Protein AF-0000000086074332 (afdb_homodimer)

Nearest PDB structures (foldseek):
  5zle-assembly1_A  TM=9.257E-01  e=3.408E-10  Homo sapiens
  4o79-assembly1_A  TM=9.240E-01  e=2.605E-09  Arabidopsis thaliana
  5zle-assembly1_A  TM=9.069E-01  e=7.218E-10  Homo sapiens
  4o79-assembly1_A  TM=9.163E-01  e=4.147E-09  Arabidopsis thaliana

Organism: Haemaphysalis longicornis (NCBI:txid44386)

Solvent-accessible surface area (backbone atoms only — not comparable to full-atom values): 26535 Å² total; per-residue (Å²): 113,65,66,59,50,53,48,51,51,51,51,48,51,49,39,41,54,45,36,54,49,51,50,52,50,48,31,53,74,74,56,78,29,65,36,84,68,99,40,50,70,23,8,42,41,39,18,50,53,23,37,45,41,11,54,46,39,29,41,48,48,32,68,39,35,67,73,71,48,71,84,51,62,66,65,58,40,50,50,50,29,48,51,29,46,53,52,18,52,52,29,36,52,55,13,50,51,27,39,51,54,32,36,59,70,42,96,76,58,56,77,74,49,49,56,32,42,50,39,39,51,52,29,51,49,52,45,52,49,50,50,54,53,47,45,48,51,63,56,55,38,50,73,50,47,83,82,39,46,69,59,44,60,63,42,47,61,55,53,50,52,49,51,52,51,40,42,44,40,39,42,51,20,49,39,24,40,50,36,45,46,45,60,64,58,23,60,46,57,96,82,33,50,39,43,73,72,45,44,72,68,50,52,51,56,37,49,40,40,50,40,46,52,51,44,60,59,47,49,53,59,71,71,62,46,58,91,68,48,66,68,62,64,57,57,66,63,54,68,75,56,80,89,72,82,88,77,78,74,80,116,114,66,65,58,49,52,49,52,51,49,50,48,50,51,40,42,54,45,36,55,50,50,51,52,48,48,32,54,75,71,56,78,29,65,35,85,68,100,39,48,70,23,9,42,42,37,17,50,53,24,37,46,42,10,53,46,38,29,41,49,49,30,68,39,35,67,72,71,47,71,83,51,62,67,66,60,42,50,50,52,29,49,50,29,45,53,53,16,51,52,29,36,52,53,13,52,49,28,39,50,54,32,34,60,71,40,95,76,59,58,74,74,48,48,58,32,43,51,39,40,53,53,28,52,52,51,46,52,49,51,50,54,52,48,45,47,52,62,56,53,38,52,73,53,49,84,82,39,45,69,59,44,61,64,42,47,62,55,53,52,53,49,50,52,51,39,44,45,40,39,43,51,20,50,40,24,40,50,37,45,45,45,58,65,59,23,58,46,56,96,82,32,51,40,43,74,71,46,42,72,68,50,52,51,56,36,49,38,42,52,38,45,54,50,45,61,59,48,48,54,61,69,71,63,47,58,90,68,48,66,67,64,65,56,58,66,64,54,67,74,56,78,89,71,82,88,78,79,76,80,116

Sequence (502 aa):
MKAIFYLLLFLAEVLLFGTITLLIYWIFNYQGGVAWANDIKKQFNLHYILMVGGFIFLNGHAMLVYRSFTCCKKIYNKLLHTIFFVLSISAITIGIVSAFQAHNSNADPKHFYSLHSWIGLGTMGLFALQFIVGFVSFLVLLCCDKATVTYRQRLVPIHTNFGLIIFSTAAAACVTGLMQTAKGRFNGVNGAPNYPDLPEEAIFVNTIAIAIIALTILLPLLLVRTTFNSCAAYSEEKGYIKLNTFVCKCIMKAIFYLLLFLAEVLLFGTITLLIYWIFNYQGGVAWANDIKKQFNLHYILMVGGFIFLNGHAMLVYRSFTCCKKIYNKLLHTIFFVLSISAITIGIVSAFQAHNSNADPKHFYSLHSWIGLGTMGLFALQFIVGFVSFLVLLCCDKATVTYRQRLVPIHTNFGLIIFSTAAAACVTGLMQTAKGRFNGVNGAPNYPDLPEEAIFVNTIAIAIIALTILLPLLLVRTTFNSCAAYSEEKGYIKLNTFVCKCI

Secondary structure (DSSP, 8-state):
-HHHHHHHHHHHHHHHHHHHHHHHHHHHHHS----SSS-HHHHHHHHHHHHIIIIIIIHHHHHHHHHH-TTS-HHHHHHHHHHHHHHHHHHHHHHHHHHHHHHHTSSS---S-SHHHHHHHHHHHHHHHHHHHHIIIIIIGGGGTTTTHHHHHHHHHHHHHHHHHHHHHHHHHHHHHHHHHHHHHSB--TTPPBGGG--HHHHHHHHHHHHHHHHHHHHHHHHT-GGGTHHHHHHHHHTTS-SSS------/-HHHHHHHHHHHHHHHHHHHHHHHHHHHHHS----SSS-HHHHHHHHHHHHIIIIIIIHHHHHHHHHH-TTS-HHHHHHHHHHHHHHHHHHHHHHHHHHHHHHHTSSS---S-SHHHHHHHHHHHHHHHHHHHHIIIIIIGGGGTTTTHHHHHHHHHHHHHHHHHHHHHHHHHHHHHHHHHHHHHSB-STTPPBGGG--HHHHHHHHHHHHHHHHHHHHHHHHT-GGGTHHHHHHHHHTTS-SSS------

Foldseek 3Di:
DVVVLVVLVVLLVCLLVVLLVLLQCLCVVPVVAADQDDDLSRLLSLLLNLLCCQLPNLLLCLLCLCVVCVPDDPVVNVVSSVVSNVSSVVSNVSSVVSNQRSQVPDPDRDPQPDPLSVLVVVLVVLSVVLVVCCCCLPPVCVVVPPPCVVVSVVCVVVSSVSSLVSLVSSLVSSLVVLVVCCCVQCVPPPPGHPVVVPPPSNVSSVVSSVSSVVSSVSSCVNNPPCVSVVRPVVPVVPVPDDPDDDCPPPD/DVVVLVVLVVLLVCLLVVLLVLLQCLCVVPVVAADQDDDLSRLLSLLLNLLCCQLPNLLLCLLCLCVVCVPDDPVVNVVSSVVSNVSSVVSNVSSVVSNQRSQVPDPDRDPQPDPLSVLVVVLVVLSVVLVVVVCCLPPVCVVVPPPCVVVSVVCVVVSSVSSLVSLVSSLVSSLVVLVVCCCVQCVPPPPGHHVVVPDPSNVSSVVSSVSSVVSSVSSCVNNPDCVSVVPPVVPVVVVPDDPDDDDPPPD

Radius of gyration: 25.03 Å; Cα contacts (8 Å, |Δi|>4): 526; chains: 2; bounding box: 58×73×53 Å

pLDDT: mean 86.66, std 20.02, range [20.94, 98.94]

InterPro domains:
  IPR006593 Cytochrome b561/ferric reductase, transmembrane domain [PF03188] (46-181)
  IPR006593 Cytochrome b561/ferric reductase, transmembrane domain [PS50939] (11-224)
  IPR006593 Cytochrome b561/ferric reductase, transmembrane domain [SM00665] (46-178)
  IPR043205 Cytochrome b561/Cytochrome b reductase 1-like [PTHR10106] (7-228)

Structure (mmCIF, N/CA/C/O backbone):
data_AF-0000000086074332-model_v1
#
loop_
_entity.id
_entity.type
_entity.pdbx_description
1 polymer 'Cytochrome b561 domain-containing protein'
#
loop_
_atom_site.group_PDB
_atom_site.id
_atom_site.type_symbol
_atom_site.label_atom_id
_atom_site.label_alt_id
_atom_site.label_comp_id
_atom_site.label_asym_id
_atom_site.label_entity_id
_atom_site.label_seq_id
_atom_site.pdbx_PDB_ins_code
_atom_site.Cartn_x
_atom_site.Cartn_y
_atom_site.Cartn_z
_atom_site.occupancy
_atom_site.B_iso_or_equiv
_atom_site.auth_seq_id
_atom_site.auth_comp_id
_atom_site.auth_asym_id
_atom_site.auth_atom_id
_atom_site.pdbx_PDB_model_num
ATOM 1 N N . MET A 1 1 ? 4.723 14.859 25.172 1 72.12 1 MET A N 1
ATOM 2 C CA . MET A 1 1 ? 4.789 15.039 23.734 1 72.12 1 MET A CA 1
ATOM 3 C C . MET A 1 1 ? 6.133 14.586 23.188 1 72.12 1 MET A C 1
ATOM 5 O O . MET A 1 1 ? 6.188 13.773 22.25 1 72.12 1 MET A O 1
ATOM 9 N N . LYS A 1 2 ? 7.227 14.711 24.031 1 78.94 2 LYS A N 1
ATOM 10 C CA . LYS A 1 2 ? 8.555 14.273 23.625 1 78.94 2 LYS A CA 1
ATOM 11 C C . LYS A 1 2 ? 8.703 12.758 23.781 1 78.94 2 LYS A C 1
ATOM 13 O O . LYS A 1 2 ? 9.273 12.094 22.906 1 78.94 2 LYS A O 1
ATOM 18 N N . ALA A 1 3 ? 8.078 12.273 24.812 1 85.88 3 ALA A N 1
ATOM 19 C CA . ALA A 1 3 ? 8.188 10.836 25.062 1 85.88 3 ALA A CA 1
ATOM 20 C C . ALA A 1 3 ? 7.531 10.031 23.953 1 85.88 3 ALA A C 1
ATOM 22 O O . ALA A 1 3 ? 8.062 9 23.531 1 85.88 3 ALA A O 1
ATOM 23 N N . ILE A 1 4 ? 6.449 10.484 23.5 1 87.06 4 ILE A N 1
ATOM 24 C CA . ILE A 1 4 ? 5.73 9.797 22.438 1 87.06 4 ILE A CA 1
ATOM 25 C C . ILE A 1 4 ? 6.539 9.852 21.141 1 87.06 4 ILE A C 1
ATOM 27 O O . ILE A 1 4 ? 6.598 8.867 20.406 1 87.06 4 ILE A O 1
ATOM 31 N N . PHE A 1 5 ? 7.141 10.922 20.969 1 89.5 5 PHE A N 1
ATOM 32 C CA . PHE A 1 5 ? 7.969 11.062 19.766 1 89.5 5 PHE A CA 1
ATOM 33 C C . PHE A 1 5 ? 9.109 10.047 19.781 1 89.5 5 PHE A C 1
ATOM 35 O O . PHE A 1 5 ? 9.328 9.352 18.781 1 89.5 5 PHE A O 1
ATOM 42 N N . TYR A 1 6 ? 9.773 9.914 20.859 1 90.75 6 TYR A N 1
ATOM 43 C CA . TYR A 1 6 ? 10.914 9.023 20.938 1 90.75 6 TYR A CA 1
ATOM 44 C C . TYR A 1 6 ? 10.477 7.562 20.906 1 90.75 6 TYR A C 1
ATOM 46 O O . TYR A 1 6 ? 11.195 6.707 20.375 1 90.75 6 TYR A O 1
ATOM 54 N N . LEU A 1 7 ? 9.359 7.348 21.406 1 93.81 7 LEU A N 1
ATOM 55 C CA . LEU A 1 7 ? 8.805 6 21.297 1 93.81 7 LEU A CA 1
ATOM 56 C C . LEU A 1 7 ? 8.523 5.645 19.844 1 93.81 7 LEU A C 1
ATOM 58 O O . LEU A 1 7 ? 8.852 4.547 19.391 1 93.81 7 LEU A O 1
ATOM 62 N N . LEU A 1 8 ? 7.922 6.562 19.188 1 94.12 8 LEU A N 1
ATOM 63 C CA . LEU A 1 8 ? 7.617 6.344 17.781 1 94.12 8 LEU A CA 1
ATOM 64 C C . LEU A 1 8 ? 8.898 6.199 16.969 1 94.12 8 LEU A C 1
ATOM 66 O O . LEU A 1 8 ? 8.961 5.375 16.047 1 94.12 8 LEU A O 1
ATOM 70 N N . LEU A 1 9 ? 9.844 6.973 17.297 1 94.5 9 LEU A N 1
ATOM 71 C CA . LEU A 1 9 ? 11.133 6.879 16.609 1 94.5 9 LEU A CA 1
ATOM 72 C C . LEU A 1 9 ? 11.789 5.523 16.859 1 94.5 9 LEU A C 1
ATOM 74 O O . LEU A 1 9 ? 12.32 4.906 15.938 1 94.5 9 LEU A O 1
ATOM 78 N N . PHE A 1 10 ? 11.742 5.105 18.062 1 96.44 10 PHE A N 1
ATOM 79 C CA . PHE A 1 10 ? 12.289 3.799 18.422 1 96.44 10 PHE A CA 1
ATOM 80 C C . PHE A 1 10 ? 11.578 2.689 17.656 1 96.44 10 PHE A C 1
ATOM 82 O O . PHE A 1 10 ? 12.227 1.788 17.125 1 96.44 10 PHE A O 1
ATOM 89 N N . LEU A 1 11 ? 10.305 2.768 17.578 1 97.62 11 LEU A N 1
ATOM 90 C CA . LEU A 1 11 ? 9.523 1.778 16.844 1 97.62 11 LEU A CA 1
ATOM 91 C C . LEU A 1 11 ? 9.883 1.782 15.359 1 97.62 11 LEU A C 1
ATOM 93 O O . LEU A 1 11 ? 10.016 0.721 14.75 1 97.62 11 LEU A O 1
ATOM 97 N N . ALA A 1 12 ? 10.031 2.936 14.828 1 97.44 12 ALA A N 1
ATOM 98 C CA . ALA A 1 12 ? 10.43 3.031 13.43 1 97.44 12 ALA A CA 1
ATOM 99 C C . ALA A 1 12 ? 11.781 2.359 13.195 1 97.44 12 ALA A C 1
ATOM 101 O O . ALA A 1 12 ? 11.961 1.636 12.211 1 97.44 12 ALA A O 1
ATOM 102 N N . GLU A 1 13 ? 12.695 2.549 14.133 1 97.94 13 GLU A N 1
ATOM 103 C CA . GLU A 1 13 ? 14.023 1.942 14.016 1 97.94 13 GLU A CA 1
ATOM 104 C C . GLU A 1 13 ? 13.945 0.422 14.109 1 97.94 13 GLU A C 1
ATOM 106 O O . GLU A 1 13 ? 14.594 -0.288 13.336 1 97.94 13 GLU A O 1
ATOM 111 N N . VAL A 1 14 ? 13.156 -0.031 14.961 1 98.56 14 VAL A N 1
ATOM 112 C CA . VAL A 1 14 ? 12.977 -1.47 15.117 1 98.56 14 VAL A CA 1
ATOM 113 C C . VAL A 1 14 ? 12.391 -2.062 13.844 1 98.56 14 VAL A C 1
ATOM 115 O O . VAL A 1 14 ? 12.828 -3.119 13.383 1 98.56 14 VAL A O 1
ATOM 118 N N . LEU A 1 15 ? 11.477 -1.421 13.297 1 98.75 15 LEU A N 1
ATOM 119 C CA . LEU A 1 15 ? 10.828 -1.915 12.086 1 98.75 15 LEU A CA 1
ATOM 120 C C . LEU A 1 15 ? 11.773 -1.843 10.891 1 98.75 15 LEU A C 1
ATOM 122 O O . LEU A 1 15 ? 11.805 -2.756 10.062 1 98.75 15 LEU A O 1
ATOM 126 N N . LEU A 1 16 ? 12.508 -0.76 10.805 1 98.69 16 LEU A N 1
ATOM 127 C CA . LEU A 1 16 ? 13.461 -0.632 9.703 1 98.69 16 LEU A CA 1
ATOM 128 C C . LEU A 1 16 ? 14.516 -1.729 9.766 1 98.69 16 LEU A C 1
ATOM 130 O O . LEU A 1 16 ? 14.703 -2.473 8.797 1 98.69 16 LEU A O 1
ATOM 134 N N . PHE A 1 17 ? 15.141 -1.932 10.867 1 98.75 17 PHE A N 1
ATOM 135 C CA . PHE A 1 17 ? 16.156 -2.959 11.031 1 98.75 17 PHE A CA 1
ATOM 136 C C . PHE A 1 17 ? 15.539 -4.352 11 1 98.75 17 PHE A C 1
ATOM 138 O O . PHE A 1 17 ? 16.125 -5.285 10.445 1 98.75 17 PHE A O 1
ATOM 145 N N . GLY A 1 18 ? 14.414 -4.465 11.609 1 98.75 18 GLY A N 1
ATOM 146 C CA . GLY A 1 18 ? 13.734 -5.75 11.617 1 98.75 18 GLY A CA 1
ATOM 147 C C . GLY A 1 18 ? 13.367 -6.238 10.227 1 98.75 18 GLY A C 1
ATOM 148 O O . GLY A 1 18 ? 13.539 -7.418 9.914 1 98.75 18 GLY A O 1
ATOM 149 N N . THR A 1 19 ? 12.859 -5.395 9.398 1 98.75 19 THR A N 1
ATOM 150 C CA . THR A 1 19 ? 12.43 -5.75 8.047 1 98.75 19 THR A CA 1
ATOM 151 C C . THR A 1 19 ? 13.602 -6.289 7.23 1 98.75 19 THR A C 1
ATOM 153 O O . THR A 1 19 ? 13.508 -7.367 6.645 1 98.75 19 THR A O 1
ATOM 156 N N . ILE A 1 20 ? 14.703 -5.59 7.203 1 98.81 20 ILE A N 1
ATOM 157 C CA . ILE A 1 20 ? 15.828 -6 6.375 1 98.81 20 ILE A CA 1
ATOM 158 C C . ILE A 1 20 ? 16.469 -7.25 6.965 1 98.81 20 ILE A C 1
ATOM 160 O O . ILE A 1 20 ? 16.906 -8.141 6.227 1 98.81 20 ILE A O 1
ATOM 164 N N . THR A 1 21 ? 16.484 -7.344 8.289 1 98.81 21 THR A N 1
ATOM 165 C CA . THR A 1 21 ? 17.062 -8.516 8.945 1 98.81 21 THR A CA 1
ATOM 166 C C . THR A 1 21 ? 16.234 -9.758 8.672 1 98.81 21 THR A C 1
ATOM 168 O O . THR A 1 21 ? 16.766 -10.812 8.336 1 98.81 21 THR A O 1
ATOM 171 N N . LEU A 1 22 ? 14.945 -9.656 8.805 1 98.88 22 LEU A N 1
ATOM 172 C CA . LEU A 1 22 ? 14.062 -10.789 8.539 1 98.88 22 LEU A CA 1
ATOM 173 C C . LEU A 1 22 ? 14.148 -11.211 7.074 1 98.88 22 LEU A C 1
ATOM 175 O O . LEU A 1 22 ? 14.117 -12.406 6.766 1 98.88 22 LEU A O 1
ATOM 179 N N . LEU A 1 23 ? 14.211 -10.273 6.191 1 98.88 23 LEU A N 1
ATOM 180 C CA . LEU A 1 23 ? 14.297 -10.578 4.766 1 98.88 23 LEU A CA 1
ATOM 181 C C . LEU A 1 23 ? 15.586 -11.336 4.453 1 98.88 23 LEU A C 1
ATOM 183 O O . LEU A 1 23 ? 15.555 -12.367 3.773 1 98.88 23 LEU A O 1
ATOM 187 N N . ILE A 1 24 ? 16.688 -10.82 4.977 1 98.88 24 ILE A N 1
ATOM 188 C CA . ILE A 1 24 ? 17.984 -11.461 4.738 1 98.88 24 ILE A CA 1
ATOM 189 C C . ILE A 1 24 ? 17.984 -12.859 5.348 1 98.88 24 ILE A C 1
ATOM 191 O O . ILE A 1 24 ? 18.438 -13.82 4.715 1 98.88 24 ILE A O 1
ATOM 195 N N . TYR A 1 25 ? 17.453 -12.969 6.516 1 98.88 25 TYR A N 1
ATOM 196 C CA . TYR A 1 25 ? 17.375 -14.273 7.172 1 98.88 25 TYR A CA 1
ATOM 197 C C . TYR A 1 25 ? 16.562 -15.25 6.344 1 98.88 25 TYR A C 1
ATOM 199 O O . TYR A 1 25 ? 16.969 -16.391 6.121 1 98.88 25 TYR A O 1
ATOM 207 N N . TRP A 1 26 ? 15.391 -14.867 5.879 1 98.81 26 TRP A N 1
ATOM 208 C CA . TRP A 1 26 ? 14.523 -15.719 5.066 1 98.81 26 TRP A CA 1
ATOM 209 C C . TRP A 1 26 ? 15.242 -16.172 3.799 1 98.81 26 TRP A C 1
ATOM 211 O O . TRP A 1 26 ? 15.203 -17.359 3.447 1 98.81 26 TRP A O 1
ATOM 221 N N . ILE A 1 27 ? 15.945 -15.305 3.156 1 98.81 27 ILE A N 1
ATOM 222 C CA . ILE A 1 27 ? 16.594 -15.578 1.878 1 98.81 27 ILE A CA 1
ATOM 223 C C . ILE A 1 27 ? 17.75 -16.547 2.086 1 98.81 27 ILE A C 1
ATOM 225 O O . ILE A 1 27 ? 17.875 -17.531 1.348 1 98.81 27 ILE A O 1
ATOM 229 N N . PHE A 1 28 ? 18.531 -16.375 3.092 1 98.75 28 PHE A N 1
ATOM 230 C CA . PHE A 1 28 ? 19.75 -17.188 3.252 1 98.75 28 PHE A CA 1
ATOM 231 C C . PHE A 1 28 ? 19.438 -18.5 3.957 1 98.75 28 PHE A C 1
ATOM 233 O O . PHE A 1 28 ? 20.094 -19.5 3.721 1 98.75 28 PHE A O 1
ATOM 240 N N . ASN A 1 29 ? 18.406 -18.578 4.754 1 98.5 29 ASN A N 1
ATOM 241 C CA . ASN A 1 29 ? 18.109 -19.797 5.5 1 98.5 29 ASN A CA 1
ATOM 242 C C . ASN A 1 29 ? 17.094 -20.672 4.773 1 98.5 29 ASN A C 1
ATOM 244 O O . ASN A 1 29 ? 17.094 -21.891 4.941 1 98.5 29 ASN A O 1
ATOM 248 N N . TYR A 1 30 ? 16.266 -20.047 3.951 1 98 30 TYR A N 1
ATOM 249 C CA . TYR A 1 30 ? 15.195 -20.844 3.348 1 98 30 TYR A CA 1
ATOM 250 C C . TYR A 1 30 ? 15.297 -20.828 1.828 1 98 30 TYR A C 1
ATOM 252 O O . TYR A 1 30 ? 14.828 -21.75 1.159 1 98 30 TYR A O 1
ATOM 260 N N . GLN A 1 31 ? 15.961 -19.797 1.243 1 98.06 31 GLN A N 1
ATOM 261 C CA . GLN A 1 31 ? 15.859 -19.609 -0.202 1 98.06 31 GLN A CA 1
ATOM 262 C C . GLN A 1 31 ? 17.219 -19.797 -0.873 1 98.06 31 GLN A C 1
ATOM 264 O O . GLN A 1 31 ? 17.391 -19.453 -2.047 1 98.06 31 GLN A O 1
ATOM 269 N N . GLY A 1 32 ? 18.234 -20.188 -0.163 1 98.06 32 GLY A N 1
ATOM 270 C CA . GLY A 1 32 ? 19.5 -20.609 -0.736 1 98.06 32 GLY A CA 1
ATOM 271 C C . GLY A 1 32 ? 20.469 -19.469 -0.991 1 98.06 32 GLY A C 1
ATOM 272 O O . GLY A 1 32 ? 21.484 -19.641 -1.674 1 98.06 32 GLY A O 1
ATOM 273 N N . GLY A 1 33 ? 20.109 -18.297 -0.626 1 98.62 33 GLY A N 1
ATOM 274 C CA . GLY A 1 33 ? 21.016 -17.188 -0.758 1 98.62 33 GLY A CA 1
ATOM 275 C C . GLY A 1 33 ? 20.797 -16.375 -2.021 1 98.62 33 GLY A C 1
ATOM 276 O O . GLY A 1 33 ? 19.656 -16.203 -2.459 1 98.62 33 GLY A O 1
ATOM 277 N N . VAL A 1 34 ? 21.891 -15.727 -2.5 1 98.81 34 VAL A N 1
ATOM 278 C CA . VAL A 1 34 ? 21.75 -14.812 -3.633 1 98.81 34 VAL A CA 1
ATOM 279 C C . VAL A 1 34 ? 22.766 -15.195 -4.719 1 98.81 34 VAL A C 1
ATOM 281 O O . VAL A 1 34 ? 23.703 -15.961 -4.465 1 98.81 34 VAL A O 1
ATOM 284 N N . ALA A 1 35 ? 22.5 -14.664 -5.918 1 98.69 35 ALA A N 1
ATOM 285 C CA . ALA A 1 35 ? 23.422 -14.805 -7.047 1 98.69 35 ALA A CA 1
ATOM 286 C C . ALA A 1 35 ? 23.312 -13.609 -7.992 1 98.69 35 ALA A C 1
ATOM 288 O O . ALA A 1 35 ? 22.25 -12.977 -8.078 1 98.69 35 ALA A O 1
ATOM 289 N N . TRP A 1 36 ? 24.406 -13.398 -8.648 1 97.75 36 TRP A N 1
ATOM 290 C CA . TRP A 1 36 ? 24.438 -12.32 -9.633 1 97.75 36 TRP A CA 1
ATOM 291 C C . TRP A 1 36 ? 23.984 -12.812 -11 1 97.75 36 TRP A C 1
ATOM 293 O O . TRP A 1 36 ? 23.328 -12.078 -11.75 1 97.75 36 TRP A O 1
ATOM 303 N N . ALA A 1 37 ? 24.406 -14.062 -11.258 1 96.94 37 ALA A N 1
ATOM 304 C CA . ALA A 1 37 ? 24.125 -14.633 -12.57 1 96.94 37 ALA A CA 1
ATOM 305 C C . ALA A 1 37 ? 23.922 -16.141 -12.484 1 96.94 37 ALA A C 1
ATOM 307 O O . ALA A 1 37 ? 24.25 -16.766 -11.469 1 96.94 37 ALA A O 1
ATOM 308 N N . ASN A 1 38 ? 23.203 -16.719 -13.539 1 96.06 38 ASN A N 1
ATOM 309 C CA . ASN A 1 38 ? 23.125 -18.141 -13.812 1 96.06 38 ASN A CA 1
ATOM 310 C C . ASN A 1 38 ? 22.219 -18.859 -12.805 1 96.06 38 ASN A C 1
ATOM 312 O O . ASN A 1 38 ? 22.312 -20.078 -12.633 1 96.06 38 ASN A O 1
ATOM 316 N N . ASP A 1 39 ? 21.375 -18.125 -12.07 1 97.88 39 ASP A N 1
ATOM 317 C CA . ASP A 1 39 ? 20.359 -18.672 -11.156 1 97.88 39 ASP A CA 1
ATOM 318 C C . ASP A 1 39 ? 19.219 -17.688 -10.961 1 97.88 39 ASP A C 1
ATOM 320 O O . ASP A 1 39 ? 19.297 -16.766 -10.133 1 97.88 39 ASP A O 1
ATOM 324 N N . ILE A 1 40 ? 18.188 -17.875 -11.656 1 97.56 40 ILE A N 1
ATOM 325 C CA . ILE A 1 40 ? 17.078 -16.938 -11.75 1 97.56 40 ILE A CA 1
ATOM 326 C C . ILE A 1 40 ? 16.5 -16.672 -10.359 1 97.56 40 ILE A C 1
ATOM 328 O O . ILE A 1 40 ? 16.297 -15.523 -9.969 1 97.56 40 ILE A O 1
ATOM 332 N N . LYS A 1 41 ? 16.234 -17.688 -9.641 1 97.62 41 LYS A N 1
ATOM 333 C CA . LYS A 1 41 ? 15.648 -17.578 -8.305 1 97.62 41 LYS A CA 1
ATOM 334 C C . LYS A 1 41 ? 16.547 -16.75 -7.383 1 97.62 41 LYS A C 1
ATOM 336 O O . LYS A 1 41 ? 16.062 -15.844 -6.695 1 97.62 41 LYS A O 1
ATOM 341 N N . LYS A 1 42 ? 17.781 -17.047 -7.348 1 98.69 42 LYS A N 1
ATOM 342 C CA . LYS A 1 42 ? 18.719 -16.375 -6.453 1 98.69 42 LYS A CA 1
ATOM 343 C C . LYS A 1 42 ? 19 -14.953 -6.918 1 98.69 42 LYS A C 1
ATOM 345 O O . LYS A 1 42 ? 19.328 -14.086 -6.109 1 98.69 42 LYS A O 1
ATOM 350 N N . GLN A 1 43 ? 18.938 -14.719 -8.219 1 98.75 43 GLN A N 1
ATOM 351 C CA . GLN A 1 43 ? 19.016 -13.359 -8.727 1 98.75 43 GLN A CA 1
ATOM 352 C C . GLN A 1 43 ? 17.844 -12.516 -8.234 1 98.75 43 GLN A C 1
ATOM 354 O O . GLN A 1 43 ? 18.016 -11.336 -7.906 1 98.75 43 GLN A O 1
ATOM 359 N N . PHE A 1 44 ? 16.703 -13.078 -8.18 1 98.69 44 PHE A N 1
ATOM 360 C CA . PHE A 1 44 ? 15.547 -12.367 -7.637 1 98.69 44 PHE A CA 1
ATOM 361 C C . PHE A 1 44 ? 15.688 -12.172 -6.133 1 98.69 44 PHE A C 1
ATOM 363 O O . PHE A 1 44 ? 15.242 -11.156 -5.59 1 98.69 44 PHE A O 1
ATOM 370 N N . ASN A 1 45 ? 16.297 -13.141 -5.438 1 98.88 45 ASN A N 1
ATOM 371 C CA . ASN A 1 45 ? 16.609 -12.938 -4.031 1 98.88 45 ASN A CA 1
ATOM 372 C C . ASN A 1 45 ? 17.438 -11.672 -3.822 1 98.88 45 ASN A C 1
ATOM 374 O O . ASN A 1 45 ? 17.156 -10.891 -2.908 1 98.88 45 ASN A O 1
ATOM 378 N N . LEU A 1 46 ? 18.422 -11.531 -4.688 1 98.88 46 LEU A N 1
ATOM 379 C CA . LEU A 1 46 ? 19.266 -10.344 -4.629 1 98.88 46 LEU A CA 1
ATOM 380 C C . LEU A 1 46 ? 18.453 -9.078 -4.891 1 98.88 46 LEU A C 1
ATOM 382 O O . LEU A 1 46 ? 18.609 -8.078 -4.191 1 98.88 46 LEU A O 1
ATOM 386 N N . HIS A 1 47 ? 17.625 -9.148 -5.879 1 98.88 47 HIS A N 1
ATOM 387 C CA . HIS A 1 47 ? 16.703 -8.047 -6.18 1 98.88 47 HIS A CA 1
ATOM 388 C C . HIS A 1 47 ? 15.883 -7.668 -4.957 1 98.88 47 HIS A C 1
ATOM 390 O O . HIS A 1 47 ? 15.758 -6.484 -4.629 1 98.88 47 HIS A O 1
ATOM 396 N N . TYR A 1 48 ? 15.328 -8.641 -4.219 1 98.81 48 TYR A N 1
ATOM 397 C CA . TYR A 1 48 ? 14.516 -8.375 -3.039 1 98.81 48 TYR A CA 1
ATOM 398 C C . TYR A 1 48 ? 15.297 -7.59 -1.997 1 98.81 48 TYR A C 1
ATOM 400 O O . TYR A 1 48 ? 14.836 -6.562 -1.505 1 98.81 48 TYR A O 1
ATOM 408 N N . ILE A 1 49 ? 16.469 -8.086 -1.701 1 98.94 49 ILE A N 1
ATOM 409 C CA . ILE A 1 49 ? 17.281 -7.504 -0.647 1 98.94 49 ILE A CA 1
ATOM 410 C C . ILE A 1 49 ? 17.656 -6.07 -1.019 1 98.94 49 ILE A C 1
ATOM 412 O O . ILE A 1 49 ? 17.531 -5.156 -0.196 1 98.94 49 ILE A O 1
ATOM 416 N N . LEU A 1 50 ? 18.016 -5.859 -2.207 1 98.94 50 LEU A N 1
ATOM 417 C CA . LEU A 1 50 ? 18.516 -4.559 -2.641 1 98.94 50 LEU A CA 1
ATOM 418 C C . LEU A 1 50 ? 17.375 -3.555 -2.773 1 98.94 50 LEU A C 1
ATOM 420 O O . LEU A 1 50 ? 17.531 -2.379 -2.432 1 98.94 50 LEU A O 1
ATOM 424 N N . MET A 1 51 ? 16.266 -3.996 -3.264 1 98.94 51 MET A N 1
ATOM 425 C CA . MET A 1 51 ? 15.133 -3.078 -3.412 1 98.94 51 MET A CA 1
ATOM 426 C C . MET A 1 51 ? 14.562 -2.691 -2.051 1 98.94 51 MET A C 1
ATOM 428 O O . MET A 1 51 ? 14.297 -1.517 -1.797 1 98.94 51 MET A O 1
ATOM 432 N N . VAL A 1 52 ? 14.391 -3.666 -1.155 1 98.94 52 VAL A N 1
ATOM 433 C CA . VAL A 1 52 ? 13.938 -3.367 0.199 1 98.94 52 VAL A CA 1
ATOM 434 C C . VAL A 1 52 ? 15.008 -2.576 0.94 1 98.94 52 VAL A C 1
ATOM 436 O O . VAL A 1 52 ? 14.703 -1.619 1.655 1 98.94 52 VAL A O 1
ATOM 439 N N . GLY A 1 53 ? 16.234 -2.953 0.76 1 98.88 53 GLY A N 1
ATOM 440 C CA . GLY A 1 53 ? 17.344 -2.205 1.346 1 98.88 53 GLY A CA 1
ATOM 441 C C . GLY A 1 53 ? 17.391 -0.761 0.885 1 98.88 53 GLY A C 1
ATOM 442 O O . GLY A 1 53 ? 17.625 0.144 1.688 1 98.88 53 GLY A O 1
ATOM 443 N N . GLY A 1 54 ? 17.188 -0.536 -0.366 1 98.75 54 GLY A N 1
ATOM 444 C CA . GLY A 1 54 ? 17.25 0.801 -0.935 1 98.75 54 GLY A CA 1
ATOM 445 C C . GLY A 1 54 ? 16.031 1.642 -0.635 1 98.75 54 GLY A C 1
ATOM 446 O O . GLY A 1 54 ? 16.125 2.711 -0.03 1 98.75 54 GLY A O 1
ATOM 447 N N . PHE A 1 55 ? 14.859 1.14 -0.944 1 98.75 55 PHE A N 1
ATOM 448 C CA . PHE A 1 55 ? 13.641 1.937 -0.927 1 98.75 55 PHE A CA 1
ATOM 449 C C . PHE A 1 55 ? 13.07 2.027 0.484 1 98.75 55 PHE A C 1
ATOM 451 O O . PHE A 1 55 ? 12.398 3 0.826 1 98.75 55 PHE A O 1
ATOM 458 N N . ILE A 1 56 ? 13.305 0.966 1.282 1 98.88 56 ILE A N 1
ATOM 459 C CA . ILE A 1 56 ? 12.672 0.96 2.598 1 98.88 56 ILE A CA 1
ATOM 460 C C . ILE A 1 56 ? 13.703 1.3 3.668 1 98.88 56 ILE A C 1
ATOM 462 O O . ILE A 1 56 ? 13.57 2.307 4.367 1 98.88 56 ILE A O 1
ATOM 466 N N . PHE A 1 57 ? 14.758 0.541 3.746 1 98.88 57 PHE A N 1
ATOM 467 C CA . PHE A 1 57 ? 15.711 0.68 4.836 1 98.88 57 PHE A CA 1
ATOM 468 C C . PHE A 1 57 ? 16.5 1.979 4.703 1 98.88 57 PHE A C 1
ATOM 470 O O . PHE A 1 57 ? 16.453 2.832 5.594 1 98.88 57 PHE A O 1
ATOM 477 N N . LEU A 1 58 ? 17.203 2.221 3.605 1 98.56 58 LEU A N 1
ATOM 478 C CA . LEU A 1 58 ? 18.062 3.391 3.42 1 98.56 58 LEU A CA 1
ATOM 479 C C . LEU A 1 58 ? 17.219 4.652 3.258 1 98.56 58 LEU A C 1
ATOM 481 O O . LEU A 1 58 ? 17.5 5.676 3.887 1 98.56 58 LEU A O 1
ATOM 485 N N . ASN A 1 59 ? 16.203 4.559 2.443 1 97.75 59 ASN A N 1
ATOM 486 C CA . ASN A 1 59 ? 15.336 5.723 2.268 1 97.75 59 ASN A CA 1
ATOM 487 C C . ASN A 1 59 ? 14.609 6.082 3.559 1 97.75 59 ASN A C 1
ATOM 489 O O . ASN A 1 59 ? 14.398 7.262 3.85 1 97.75 59 ASN A O 1
ATOM 493 N N . GLY A 1 60 ? 14.125 5.043 4.266 1 97.38 60 GLY A N 1
ATOM 494 C CA . GLY A 1 60 ? 13.531 5.301 5.57 1 97.38 60 GLY A CA 1
ATOM 495 C C . GLY A 1 60 ? 14.445 6.066 6.504 1 97.38 60 GLY A C 1
ATOM 496 O O . GLY A 1 60 ? 14.031 7.043 7.129 1 97.38 60 GLY A O 1
ATOM 497 N N . HIS A 1 61 ? 15.672 5.703 6.578 1 97.31 61 HIS A N 1
ATOM 498 C CA . HIS A 1 61 ? 16.641 6.395 7.422 1 97.31 61 HIS A CA 1
ATOM 499 C C . HIS A 1 61 ? 16.953 7.789 6.883 1 97.31 61 HIS A C 1
ATOM 501 O O . HIS A 1 61 ? 17.156 8.727 7.652 1 97.31 61 HIS A O 1
ATOM 507 N N . ALA A 1 62 ? 17.016 7.91 5.562 1 95.69 62 ALA A N 1
ATOM 508 C CA . ALA A 1 62 ? 17.234 9.234 4.977 1 95.69 62 ALA A CA 1
ATOM 509 C C . ALA A 1 62 ? 16.141 10.211 5.426 1 95.69 62 ALA A C 1
ATOM 511 O O . ALA A 1 62 ? 16.438 11.367 5.738 1 95.69 62 ALA A O 1
ATOM 512 N N . MET A 1 63 ? 14.977 9.742 5.488 1 94.62 63 MET A N 1
ATOM 513 C CA . MET A 1 63 ? 13.844 10.586 5.867 1 94.62 63 MET A CA 1
ATOM 514 C C . MET A 1 63 ? 13.891 10.922 7.355 1 94.62 63 MET A C 1
ATOM 516 O O . MET A 1 63 ? 13.438 11.992 7.77 1 94.62 63 MET A O 1
ATOM 520 N N . LEU A 1 64 ? 14.508 10.062 8.117 1 94.12 64 LEU A N 1
ATOM 521 C CA . LEU A 1 64 ? 14.469 10.227 9.57 1 94.12 64 LEU A CA 1
ATOM 522 C C . LEU A 1 64 ? 15.672 11.016 10.062 1 94.12 64 LEU A C 1
ATOM 524 O O . LEU A 1 64 ? 15.734 11.398 11.234 1 94.12 64 LEU A O 1
ATOM 528 N N . VAL A 1 65 ? 16.609 11.32 9.242 1 91.44 65 VAL A N 1
ATOM 529 C CA . VAL A 1 65 ? 17.891 11.922 9.641 1 91.44 65 VAL A CA 1
ATOM 530 C C . VAL A 1 65 ? 17.625 13.25 10.359 1 91.44 65 VAL A C 1
ATOM 532 O O . VAL A 1 65 ? 18.172 13.492 11.438 1 91.44 65 VAL A O 1
ATOM 535 N N . TYR A 1 66 ? 16.781 14.07 9.852 1 83.94 66 TYR A N 1
ATOM 536 C CA . TYR A 1 66 ? 16.562 15.406 10.398 1 83.94 66 TYR A CA 1
ATOM 537 C C . TYR A 1 66 ? 15.758 15.344 11.695 1 83.94 66 TYR A C 1
ATOM 539 O O . TYR A 1 66 ? 15.781 16.281 12.492 1 83.94 66 TYR A O 1
ATOM 547 N N . ARG A 1 67 ? 15.102 14.25 11.875 1 83.56 67 ARG A N 1
ATOM 548 C CA . ARG A 1 67 ? 14.32 14.078 13.094 1 83.56 67 ARG A CA 1
ATOM 549 C C . ARG A 1 67 ? 15.133 13.375 14.172 1 83.56 67 ARG A C 1
ATOM 551 O O . ARG A 1 67 ? 14.883 13.562 15.359 1 83.56 67 ARG A O 1
ATOM 558 N N . SER A 1 68 ? 16.047 12.656 13.75 1 79.69 68 SER A N 1
ATOM 559 C CA . SER A 1 68 ? 16.875 11.883 14.68 1 79.69 68 SER A CA 1
ATOM 560 C C . SER A 1 68 ? 18 12.719 15.266 1 79.69 68 SER A C 1
ATOM 562 O O . SER A 1 68 ? 18.391 12.531 16.422 1 79.69 68 SER A O 1
ATOM 564 N N . PHE A 1 69 ? 18.531 13.602 14.516 1 73.69 69 PHE A N 1
ATOM 565 C CA . PHE A 1 69 ? 19.672 14.398 14.953 1 73.69 69 PHE A CA 1
ATOM 566 C C . PHE A 1 69 ? 19.344 15.891 14.922 1 73.69 69 PHE A C 1
ATOM 568 O O . PHE A 1 69 ? 19.859 16.625 14.094 1 73.69 69 PHE A O 1
ATOM 575 N N . THR A 1 70 ? 18.594 16.328 15.859 1 64.62 70 THR A N 1
ATOM 576 C CA . THR A 1 70 ? 18.109 17.703 15.898 1 64.62 70 THR A CA 1
ATOM 577 C C . THR A 1 70 ? 19.188 18.641 16.438 1 64.62 70 THR A C 1
ATOM 579 O O . THR A 1 70 ? 19.172 19.844 16.172 1 64.62 70 THR A O 1
ATOM 582 N N . CYS A 1 71 ? 20.141 18.031 17.031 1 65.25 71 CYS A N 1
ATOM 583 C CA . CYS A 1 71 ? 21.125 18.859 17.734 1 65.25 71 CYS A CA 1
ATOM 584 C C . CYS A 1 71 ? 22.328 19.125 16.844 1 65.25 71 CYS A C 1
ATOM 586 O O . CYS A 1 71 ? 23.141 20.016 17.141 1 65.25 71 CYS A O 1
ATOM 588 N N . CYS A 1 72 ? 22.438 18.484 15.789 1 62.38 72 CYS A N 1
ATOM 589 C CA . CYS A 1 72 ? 23.609 18.625 14.93 1 62.38 72 CYS A CA 1
ATOM 590 C C . CYS A 1 72 ? 23.438 19.797 13.969 1 62.38 72 CYS A C 1
ATOM 592 O O . CYS A 1 72 ? 22.312 20.234 13.719 1 62.38 72 CYS A O 1
ATOM 594 N N . LYS A 1 73 ? 24.594 20.344 13.703 1 70.38 73 LYS A N 1
ATOM 595 C CA . LYS A 1 73 ? 24.562 21.344 12.648 1 70.38 73 LYS A CA 1
ATOM 596 C C . LYS A 1 73 ? 23.812 20.828 11.422 1 70.38 73 LYS A C 1
ATOM 598 O O . LYS A 1 73 ? 23.969 19.672 11.039 1 70.38 73 LYS A O 1
ATOM 603 N N . LYS A 1 74 ? 23.062 21.609 10.883 1 77.06 74 LYS A N 1
ATOM 604 C CA . LYS A 1 74 ? 22.188 21.297 9.758 1 77.06 74 LYS A CA 1
ATOM 605 C C . LYS A 1 74 ? 22.984 20.703 8.594 1 77.06 74 LYS A C 1
ATOM 607 O O . LYS A 1 74 ? 22.5 19.828 7.879 1 77.06 74 LYS A O 1
ATOM 612 N N . ILE A 1 75 ? 24.234 21.078 8.531 1 78.19 75 ILE A N 1
ATOM 613 C CA . ILE A 1 75 ? 25.047 20.641 7.402 1 78.19 75 ILE A CA 1
ATOM 614 C C . ILE A 1 75 ? 25.359 19.156 7.535 1 78.19 75 ILE A C 1
ATOM 616 O O . ILE A 1 75 ? 25.438 18.438 6.535 1 78.19 75 ILE A O 1
ATOM 620 N N . TYR A 1 76 ? 25.562 18.703 8.688 1 83.12 76 TYR A N 1
ATOM 621 C CA . TYR A 1 76 ? 25.844 17.297 8.875 1 83.12 76 TYR A CA 1
ATOM 622 C C . TYR A 1 76 ? 24.625 16.438 8.562 1 83.12 76 TYR A C 1
ATOM 624 O O . TYR A 1 76 ? 24.75 15.344 8.008 1 83.12 76 TYR A O 1
ATOM 632 N N . ASN A 1 77 ? 23.484 16.906 8.867 1 86.44 77 ASN A N 1
ATOM 633 C CA . ASN A 1 77 ? 22.25 16.203 8.523 1 86.44 77 ASN A CA 1
ATOM 634 C C . ASN A 1 77 ? 22.047 16.141 7.012 1 86.44 77 ASN A C 1
ATOM 636 O O . ASN A 1 77 ? 21.625 15.102 6.488 1 86.44 77 ASN A O 1
ATOM 640 N N . LYS A 1 78 ? 22.391 17.219 6.426 1 84.81 78 LYS A N 1
ATOM 641 C CA . LYS A 1 78 ? 22.281 17.25 4.969 1 84.81 78 LYS A CA 1
ATOM 642 C C . LYS A 1 78 ? 23.234 16.25 4.324 1 84.81 78 LYS A C 1
ATOM 644 O O . LYS A 1 78 ? 22.875 15.562 3.371 1 84.81 78 LYS A O 1
ATOM 649 N N . LEU A 1 79 ? 24.406 16.234 4.859 1 87.06 79 LEU A N 1
ATOM 650 C CA . LEU A 1 79 ? 25.406 15.312 4.332 1 87.06 79 LEU A CA 1
ATOM 651 C C . LEU A 1 79 ? 24.984 13.859 4.543 1 87.06 79 LEU A C 1
ATOM 653 O O . LEU A 1 79 ? 25.078 13.047 3.619 1 87.06 79 LEU A O 1
ATOM 657 N N . LEU A 1 80 ? 24.516 13.562 5.707 1 92.06 80 LEU A N 1
ATOM 658 C CA . LEU A 1 80 ? 24.078 12.211 6.012 1 92.06 80 LEU A CA 1
ATOM 659 C C . LEU A 1 80 ? 22.875 11.82 5.148 1 92.06 80 LEU A C 1
ATOM 661 O O . LEU A 1 80 ? 22.812 10.711 4.629 1 92.06 80 LEU A O 1
ATOM 665 N N . HIS A 1 81 ? 21.922 12.742 5.02 1 93.19 81 HIS A N 1
ATOM 666 C CA . HIS A 1 81 ? 20.781 12.547 4.145 1 93.19 81 HIS A CA 1
ATOM 667 C C . HIS A 1 81 ? 21.219 12.203 2.727 1 93.19 81 HIS A C 1
ATOM 669 O O . HIS A 1 81 ? 20.719 11.242 2.131 1 93.19 81 HIS A O 1
ATOM 675 N N . THR A 1 82 ? 22.188 12.906 2.236 1 90.56 82 THR A N 1
ATOM 676 C CA . THR A 1 82 ? 22.688 12.703 0.881 1 90.56 82 THR A CA 1
ATOM 677 C C . THR A 1 82 ? 23.391 11.352 0.757 1 90.56 82 THR A C 1
ATOM 679 O O . THR A 1 82 ? 23.234 10.656 -0.247 1 90.56 82 THR A O 1
ATOM 682 N N . ILE A 1 83 ? 24.141 11.008 1.702 1 93.81 83 ILE A N 1
ATOM 683 C CA . ILE A 1 83 ? 24.844 9.727 1.688 1 93.81 83 ILE A CA 1
ATOM 684 C C . ILE A 1 83 ? 23.844 8.578 1.641 1 93.81 83 ILE A C 1
ATOM 686 O O . ILE A 1 83 ? 23.984 7.656 0.835 1 93.81 83 ILE A O 1
ATOM 690 N N . PHE A 1 84 ? 22.828 8.625 2.48 1 95.56 84 PHE A N 1
ATOM 691 C CA . PHE A 1 84 ? 21.797 7.594 2.471 1 95.56 84 PHE A CA 1
ATOM 692 C C . PHE A 1 84 ? 21.125 7.52 1.105 1 95.56 84 PHE A C 1
ATOM 694 O O . PHE A 1 84 ? 20.812 6.43 0.614 1 95.56 84 PHE A O 1
ATOM 701 N N . PHE A 1 85 ? 20.938 8.648 0.555 1 93.19 85 PHE A N 1
ATOM 702 C CA . PHE A 1 85 ? 20.266 8.688 -0.739 1 93.19 85 PHE A CA 1
ATOM 703 C C . PHE A 1 85 ? 21.141 8.07 -1.822 1 93.19 85 PHE A C 1
ATOM 705 O O . PHE A 1 85 ? 20.656 7.312 -2.666 1 93.19 85 PHE A O 1
ATOM 712 N N . VAL A 1 86 ? 22.422 8.344 -1.867 1 92.81 86 VAL A N 1
ATOM 713 C CA . VAL A 1 86 ? 23.344 7.809 -2.867 1 92.81 86 VAL A CA 1
ATOM 714 C C . VAL A 1 86 ? 23.453 6.293 -2.709 1 92.81 86 VAL A C 1
ATOM 716 O O . VAL A 1 86 ? 23.469 5.559 -3.699 1 92.81 86 VAL A O 1
ATOM 719 N N . LEU A 1 87 ? 23.5 5.875 -1.527 1 97.69 87 LEU A N 1
ATOM 720 C CA . LEU A 1 87 ? 23.516 4.438 -1.273 1 97.69 87 LEU A CA 1
ATOM 721 C C . LEU A 1 87 ? 22.219 3.787 -1.732 1 97.69 87 LEU A C 1
ATOM 723 O O . LEU A 1 87 ? 22.234 2.684 -2.281 1 97.69 87 LEU A O 1
ATOM 727 N N . SER A 1 88 ? 21.141 4.473 -1.49 1 98.06 88 SER A N 1
ATOM 728 C CA . SER A 1 88 ? 19.844 3.979 -1.924 1 98.06 88 SER A CA 1
ATOM 729 C C . SER A 1 88 ? 19.781 3.842 -3.441 1 98.06 88 SER A C 1
ATOM 731 O O . SER A 1 88 ? 19.359 2.805 -3.961 1 98.06 88 SER A O 1
ATOM 733 N N . ILE A 1 89 ? 20.25 4.82 -4.148 1 97.06 89 ILE A N 1
ATOM 734 C CA . ILE A 1 89 ? 20.266 4.797 -5.605 1 97.06 89 ILE A CA 1
ATOM 735 C C . ILE A 1 89 ? 21.109 3.629 -6.102 1 97.06 89 ILE A C 1
ATOM 737 O O . ILE A 1 89 ? 20.719 2.928 -7.043 1 97.06 89 ILE A O 1
ATOM 741 N N . SER A 1 90 ? 22.219 3.447 -5.504 1 98.06 90 SER A N 1
ATOM 742 C CA . SER A 1 90 ? 23.109 2.359 -5.895 1 98.06 90 SER A CA 1
ATOM 743 C C . SER A 1 90 ? 22.453 1.001 -5.691 1 98.06 90 SER A C 1
ATOM 745 O O . SER A 1 90 ? 22.453 0.159 -6.59 1 98.06 90 SER A O 1
ATOM 747 N N . ALA A 1 91 ? 21.844 0.776 -4.551 1 98.69 91 ALA A N 1
ATOM 748 C CA . ALA A 1 91 ? 21.156 -0.483 -4.254 1 98.69 91 ALA A CA 1
ATOM 749 C C . ALA A 1 91 ? 20 -0.723 -5.223 1 98.69 91 ALA A C 1
ATOM 751 O O . ALA A 1 91 ? 19.859 -1.816 -5.773 1 98.69 91 ALA A O 1
ATOM 752 N N . ILE A 1 92 ? 19.203 0.267 -5.441 1 98.69 92 ILE A N 1
ATOM 753 C CA . ILE A 1 92 ? 18.031 0.164 -6.312 1 98.69 92 ILE A CA 1
ATOM 754 C C . ILE A 1 92 ? 18.484 -0.138 -7.742 1 98.69 92 ILE A C 1
ATOM 756 O O . ILE A 1 92 ? 17.906 -0.995 -8.414 1 98.69 92 ILE A O 1
ATOM 760 N N . THR A 1 93 ? 19.562 0.521 -8.18 1 98.38 93 THR A N 1
ATOM 761 C CA . THR A 1 93 ? 20.078 0.313 -9.531 1 98.38 93 THR A CA 1
ATOM 762 C C . THR A 1 93 ? 20.578 -1.119 -9.703 1 98.38 93 THR A C 1
ATOM 764 O O . THR A 1 93 ? 20.203 -1.799 -10.664 1 98.38 93 THR A O 1
ATOM 767 N N . ILE A 1 94 ? 21.312 -1.577 -8.789 1 98.69 94 ILE A N 1
ATOM 768 C CA . ILE A 1 94 ? 21.828 -2.941 -8.859 1 98.69 94 ILE A CA 1
ATOM 769 C C . ILE A 1 94 ? 20.672 -3.932 -8.75 1 98.69 94 ILE A C 1
ATOM 771 O O . ILE A 1 94 ? 20.656 -4.957 -9.43 1 98.69 94 ILE A O 1
ATOM 775 N N . GLY A 1 95 ? 19.703 -3.654 -7.902 1 98.75 95 GLY A N 1
ATOM 776 C CA . GLY A 1 95 ? 18.547 -4.516 -7.723 1 98.75 95 GLY A CA 1
ATOM 777 C C . GLY A 1 95 ? 17.719 -4.68 -8.984 1 98.75 95 GLY A C 1
ATOM 778 O O . GLY A 1 95 ? 17.297 -5.789 -9.32 1 98.75 95 GLY A O 1
ATOM 779 N N . ILE A 1 96 ? 17.5 -3.582 -9.695 1 98.44 96 ILE A N 1
ATOM 780 C CA . ILE A 1 96 ? 16.688 -3.672 -10.898 1 98.44 96 ILE A CA 1
ATOM 781 C C . ILE A 1 96 ? 17.469 -4.383 -12 1 98.44 96 ILE A C 1
ATOM 783 O O . ILE A 1 96 ? 16.891 -5.129 -12.797 1 98.44 96 ILE A O 1
ATOM 787 N N . VAL A 1 97 ? 18.75 -4.145 -12.102 1 98.44 97 VAL A N 1
ATOM 788 C CA . VAL A 1 97 ? 19.578 -4.836 -13.086 1 98.44 97 VAL A CA 1
ATOM 789 C C . VAL A 1 97 ? 19.547 -6.34 -12.82 1 98.44 97 VAL A C 1
ATOM 791 O O . VAL A 1 97 ? 19.453 -7.141 -13.75 1 98.44 97 VAL A O 1
ATOM 794 N N . SER A 1 98 ? 19.625 -6.699 -11.602 1 98.44 98 SER A N 1
ATOM 795 C CA . SER A 1 98 ? 19.562 -8.109 -11.234 1 98.44 98 SER A CA 1
ATOM 796 C C . SER A 1 98 ? 18.25 -8.742 -11.711 1 98.44 98 SER A C 1
ATOM 798 O O . SER A 1 98 ? 18.266 -9.836 -12.289 1 98.44 98 SER A O 1
ATOM 800 N N . ALA A 1 99 ? 17.172 -8.102 -11.5 1 98 99 ALA A N 1
ATOM 801 C CA . ALA A 1 99 ? 15.883 -8.617 -11.945 1 98 99 ALA A CA 1
ATOM 802 C C . ALA A 1 99 ? 15.812 -8.68 -13.469 1 98 99 ALA A C 1
ATOM 804 O O . ALA A 1 99 ? 15.289 -9.641 -14.031 1 98 99 ALA A O 1
ATOM 805 N N . PHE A 1 100 ? 16.344 -7.66 -14.102 1 97.81 100 PHE A N 1
ATOM 806 C CA . PHE A 1 100 ? 16.344 -7.613 -15.562 1 97.81 100 PHE A CA 1
ATOM 807 C C . PHE A 1 100 ? 17.156 -8.773 -16.141 1 97.81 100 PHE A C 1
ATOM 809 O O . PHE A 1 100 ? 16.703 -9.438 -17.062 1 97.81 100 PHE A O 1
ATOM 816 N N . GLN A 1 101 ? 18.281 -9.016 -15.578 1 97.69 101 GLN A N 1
ATOM 817 C CA . GLN A 1 101 ? 19.125 -10.125 -16.016 1 97.69 101 GLN A CA 1
ATOM 818 C C . GLN A 1 101 ? 18.453 -11.469 -15.758 1 97.69 101 GLN A C 1
ATOM 820 O O . GLN A 1 101 ? 18.547 -12.383 -16.578 1 97.69 101 GLN A O 1
ATOM 825 N N . ALA A 1 102 ? 17.797 -11.594 -14.656 1 97.5 102 ALA A N 1
ATOM 826 C CA . ALA A 1 102 ? 17.062 -12.82 -14.328 1 97.5 102 ALA A CA 1
ATOM 827 C C . ALA A 1 102 ? 15.984 -13.117 -15.359 1 97.5 102 ALA A C 1
ATOM 829 O O . ALA A 1 102 ? 15.867 -14.242 -15.844 1 97.5 102 ALA A O 1
ATOM 830 N N . HIS A 1 103 ? 15.211 -12.078 -15.703 1 96.31 103 HIS A N 1
ATOM 831 C CA . HIS A 1 103 ? 14.164 -12.234 -16.703 1 96.31 103 HIS A CA 1
ATOM 832 C C . HIS A 1 103 ? 14.758 -12.617 -18.062 1 96.31 103 HIS A C 1
ATOM 834 O O . HIS A 1 103 ? 14.195 -13.445 -18.781 1 96.31 103 HIS A O 1
ATOM 840 N N . ASN A 1 104 ? 15.867 -12.102 -18.391 1 96.44 104 ASN A N 1
ATOM 841 C CA . ASN A 1 104 ? 16.516 -12.336 -19.672 1 96.44 104 ASN A CA 1
ATOM 842 C C . ASN A 1 104 ? 17.031 -13.766 -19.781 1 96.44 104 ASN A C 1
ATOM 844 O O . ASN A 1 104 ? 17.312 -14.234 -20.891 1 96.44 104 ASN A O 1
ATOM 848 N N . SER A 1 105 ? 17.172 -14.438 -18.703 1 93.81 105 SER A N 1
ATOM 849 C CA . SER A 1 105 ? 17.672 -15.805 -18.703 1 93.81 105 SER A CA 1
ATOM 850 C C . SER A 1 105 ? 16.578 -16.797 -19.062 1 93.81 105 SER A C 1
ATOM 852 O O . SER A 1 105 ? 16.844 -17.984 -19.297 1 93.81 105 SER A O 1
ATOM 854 N N . ASN A 1 106 ? 15.383 -16.312 -19.078 1 92.31 106 ASN A N 1
ATOM 855 C CA . ASN A 1 106 ? 14.273 -17.172 -19.5 1 92.31 106 ASN A CA 1
ATOM 856 C C . ASN A 1 106 ? 14.258 -17.328 -21.016 1 92.31 106 ASN A C 1
ATOM 858 O O . ASN A 1 106 ? 14.758 -16.484 -21.75 1 92.31 106 ASN A O 1
ATOM 862 N N . ALA A 1 107 ? 13.672 -18.438 -21.5 1 90.88 107 ALA A N 1
ATOM 863 C CA . ALA A 1 107 ? 13.578 -18.703 -22.922 1 90.88 107 ALA A CA 1
ATOM 864 C C . ALA A 1 107 ? 12.781 -17.609 -23.641 1 90.88 107 ALA A C 1
ATOM 866 O O . ALA A 1 107 ? 13.133 -17.203 -24.75 1 90.88 107 ALA A O 1
ATOM 867 N N . ASP A 1 108 ? 11.703 -17.156 -23.047 1 92.56 108 ASP A N 1
ATOM 868 C CA . ASP A 1 108 ? 10.883 -16.062 -23.531 1 92.56 108 ASP A CA 1
ATOM 869 C C . ASP A 1 108 ? 10.797 -14.93 -22.516 1 92.56 108 ASP A C 1
ATOM 871 O O . ASP A 1 108 ? 9.836 -14.836 -21.75 1 92.56 108 ASP A O 1
ATOM 875 N N . PRO A 1 109 ? 11.766 -14.133 -22.594 1 93 109 PRO A N 1
ATOM 876 C CA . PRO A 1 109 ? 11.836 -13.086 -21.578 1 93 109 PRO A CA 1
ATOM 877 C C . PRO A 1 109 ? 10.648 -12.125 -21.641 1 93 109 PRO A C 1
ATOM 879 O O . PRO A 1 109 ? 10.289 -11.648 -22.719 1 93 109 PRO A O 1
ATOM 882 N N . LYS A 1 110 ? 10.016 -11.922 -20.516 1 94.81 110 LYS A N 1
ATOM 883 C CA . LYS A 1 110 ? 8.922 -10.969 -20.344 1 94.81 110 LYS A CA 1
ATOM 884 C C . LYS A 1 110 ? 9.227 -9.961 -19.25 1 94.81 110 LYS A C 1
ATOM 886 O O . LYS A 1 110 ? 9.695 -10.336 -18.172 1 94.81 110 LYS A O 1
ATOM 891 N N . HIS A 1 111 ? 9.07 -8.734 -19.578 1 96.12 111 HIS A N 1
ATOM 892 C CA . HIS A 1 111 ? 9.336 -7.672 -18.609 1 96.12 111 HIS A CA 1
ATOM 893 C C . HIS A 1 111 ? 8.094 -6.82 -18.375 1 96.12 111 HIS A C 1
ATOM 895 O O . HIS A 1 111 ? 7.254 -6.68 -19.266 1 96.12 111 HIS A O 1
ATOM 901 N N . PHE A 1 112 ? 7.891 -6.305 -17.172 1 96.75 112 PHE A N 1
ATOM 902 C CA . PHE A 1 112 ? 6.984 -5.223 -16.797 1 96.75 112 PHE A CA 1
ATOM 903 C C . PHE A 1 112 ? 5.535 -5.613 -17.078 1 96.75 112 PHE A C 1
ATOM 905 O O . PHE A 1 112 ? 4.738 -4.789 -17.516 1 96.75 112 PHE A O 1
ATOM 912 N N . TYR A 1 113 ? 5.184 -6.805 -16.844 1 97.38 113 TYR A N 1
ATOM 913 C CA . TYR A 1 113 ? 3.812 -7.242 -17.062 1 97.38 113 TYR A CA 1
ATOM 914 C C . TYR A 1 113 ? 3.006 -7.199 -15.766 1 97.38 113 TYR A C 1
ATOM 916 O O . TYR A 1 113 ? 1.797 -6.961 -15.789 1 97.38 113 TYR A O 1
ATOM 924 N N . SER A 1 114 ? 3.684 -7.465 -14.672 1 98.38 114 SER A N 1
ATOM 925 C CA . SER A 1 114 ? 2.973 -7.727 -13.422 1 98.38 114 SER A CA 1
ATOM 926 C C . SER A 1 114 ? 2.57 -6.426 -12.734 1 98.38 114 SER A C 1
ATOM 928 O O . SER A 1 114 ? 3.16 -5.375 -12.984 1 98.38 114 SER A O 1
ATOM 930 N N . LEU A 1 115 ? 1.565 -6.523 -11.875 1 98.81 115 LEU A N 1
ATOM 931 C CA . LEU A 1 115 ? 1.152 -5.406 -11.031 1 98.81 115 LEU A CA 1
ATOM 932 C C . LEU A 1 115 ? 2.336 -4.848 -10.25 1 98.81 115 LEU A C 1
ATOM 934 O O . LEU A 1 115 ? 2.531 -3.631 -10.195 1 98.81 115 LEU A O 1
ATOM 938 N N . HIS A 1 116 ? 3.143 -5.691 -9.695 1 98.75 116 HIS A N 1
ATOM 939 C CA . HIS A 1 116 ? 4.336 -5.289 -8.961 1 98.75 116 HIS A CA 1
ATOM 940 C C . HIS A 1 116 ? 5.266 -4.457 -9.836 1 98.75 116 HIS A C 1
ATOM 942 O O . HIS A 1 116 ? 5.723 -3.387 -9.422 1 98.75 116 HIS A O 1
ATOM 948 N N . SER A 1 117 ? 5.508 -4.918 -11.008 1 98.56 117 SER A N 1
ATOM 949 C CA . SER A 1 117 ? 6.465 -4.227 -11.859 1 98.56 117 SER A CA 1
ATOM 950 C C . SER A 1 117 ? 5.922 -2.875 -12.32 1 98.56 117 SER A C 1
ATOM 952 O O . SER A 1 117 ? 6.684 -1.923 -12.5 1 98.56 117 SER A O 1
ATOM 954 N N . TRP A 1 118 ? 4.594 -2.734 -12.5 1 98.75 118 TRP A N 1
ATOM 955 C CA . TRP A 1 118 ? 3.996 -1.443 -12.828 1 98.75 118 TRP A CA 1
ATOM 956 C C . TRP A 1 118 ? 4.227 -0.439 -11.703 1 98.75 118 TRP A C 1
ATOM 958 O O . TRP A 1 118 ? 4.664 0.688 -11.953 1 98.75 118 TRP A O 1
ATOM 968 N N . ILE A 1 119 ? 3.939 -0.892 -10.531 1 98.81 119 ILE A N 1
ATOM 969 C CA . ILE A 1 119 ? 4.117 -0.022 -9.375 1 98.81 119 ILE A CA 1
ATOM 970 C C . ILE A 1 119 ? 5.598 0.32 -9.211 1 98.81 119 ILE A C 1
ATOM 972 O O . ILE A 1 119 ? 5.949 1.479 -8.984 1 98.81 119 ILE A O 1
ATOM 976 N N . GLY A 1 120 ? 6.426 -0.685 -9.336 1 98.69 120 GLY A N 1
ATOM 977 C CA . GLY A 1 120 ? 7.859 -0.489 -9.18 1 98.69 120 GLY A CA 1
ATOM 978 C C . GLY A 1 120 ? 8.438 0.502 -10.18 1 98.69 120 GLY A C 1
ATOM 979 O O . GLY A 1 120 ? 9.234 1.366 -9.805 1 98.69 120 GLY A O 1
ATOM 980 N N . LEU A 1 121 ? 8.023 0.375 -11.375 1 98.25 121 LEU A N 1
ATOM 981 C CA . LEU A 1 121 ? 8.516 1.271 -12.414 1 98.25 121 LEU A CA 1
ATOM 982 C C . LEU A 1 121 ? 8.102 2.711 -12.125 1 98.25 121 LEU A C 1
ATOM 984 O O . LEU A 1 121 ? 8.922 3.629 -12.234 1 98.25 121 LEU A O 1
ATOM 988 N N . GLY A 1 122 ? 6.832 2.873 -11.781 1 98.25 122 GLY A N 1
ATOM 989 C CA . GLY A 1 122 ? 6.383 4.199 -11.391 1 98.25 122 GLY A CA 1
ATOM 990 C C . GLY A 1 122 ? 7.148 4.773 -10.219 1 98.25 122 GLY A C 1
ATOM 991 O O . GLY A 1 122 ? 7.527 5.949 -10.227 1 98.25 122 GLY A O 1
ATOM 992 N N . THR A 1 123 ? 7.367 3.961 -9.25 1 98.56 123 THR A N 1
ATOM 993 C CA . THR A 1 123 ? 8.078 4.375 -8.047 1 98.56 123 THR A CA 1
ATOM 994 C C . THR A 1 123 ? 9.508 4.805 -8.383 1 98.56 123 THR A C 1
ATOM 996 O O . THR A 1 123 ? 9.984 5.832 -7.898 1 98.56 123 THR A O 1
ATOM 999 N N . MET A 1 124 ? 10.156 4.023 -9.219 1 98.06 124 MET A N 1
ATOM 1000 C CA . MET A 1 124 ? 11.523 4.367 -9.625 1 98.06 124 MET A CA 1
ATOM 1001 C C . MET A 1 124 ? 11.547 5.695 -10.375 1 98.06 124 MET A C 1
ATOM 1003 O O . MET A 1 124 ? 12.461 6.5 -10.188 1 98.06 124 MET A O 1
ATOM 1007 N N . GLY A 1 125 ? 10.57 5.906 -11.18 1 97.56 125 GLY A N 1
ATOM 1008 C CA . GLY A 1 125 ? 10.461 7.184 -11.859 1 97.56 125 GLY A CA 1
ATOM 1009 C C . GLY A 1 125 ? 10.312 8.359 -10.906 1 97.56 125 GLY A C 1
ATOM 1010 O O . GLY A 1 125 ? 10.984 9.375 -11.055 1 97.56 125 GLY A O 1
ATOM 1011 N N . LEU A 1 126 ? 9.43 8.211 -9.945 1 97.5 126 LEU A N 1
ATOM 1012 C CA . LEU A 1 126 ? 9.234 9.25 -8.938 1 97.5 126 LEU A CA 1
ATOM 1013 C C . LEU A 1 126 ? 10.508 9.484 -8.141 1 97.5 126 LEU A C 1
ATOM 1015 O O . LEU A 1 126 ? 10.852 10.625 -7.824 1 97.5 126 LEU A O 1
ATOM 1019 N N . PHE A 1 127 ? 11.141 8.43 -7.863 1 97.38 127 PHE A N 1
ATOM 1020 C CA . PHE A 1 127 ? 12.375 8.508 -7.094 1 97.38 127 PHE A CA 1
ATOM 1021 C C . PHE A 1 127 ? 13.445 9.266 -7.867 1 97.38 127 PHE A C 1
ATOM 1023 O O . PHE A 1 127 ? 14.133 10.125 -7.305 1 97.38 127 PHE A O 1
ATOM 1030 N N . ALA A 1 128 ? 13.578 8.961 -9.117 1 95.31 128 ALA A N 1
ATOM 1031 C CA . ALA A 1 128 ? 14.531 9.656 -9.977 1 95.31 128 ALA A CA 1
ATOM 1032 C C . ALA A 1 128 ? 14.211 11.148 -10.055 1 95.31 128 ALA A C 1
ATOM 1034 O O . ALA A 1 128 ? 15.109 11.984 -9.969 1 95.31 128 ALA A O 1
ATOM 1035 N N . LEU A 1 129 ? 13.008 11.477 -10.156 1 94.94 129 LEU A N 1
ATOM 1036 C CA . LEU A 1 129 ? 12.578 12.867 -10.188 1 94.94 129 LEU A CA 1
ATOM 1037 C C . LEU A 1 129 ? 12.922 13.57 -8.883 1 94.94 129 LEU A C 1
ATOM 1039 O O . LEU A 1 129 ? 13.438 14.695 -8.898 1 94.94 129 LEU A O 1
ATOM 1043 N N . GLN A 1 130 ? 12.633 12.93 -7.781 1 93.25 130 GLN A N 1
ATOM 1044 C CA . GLN A 1 130 ? 12.969 13.477 -6.469 1 93.25 130 GLN A CA 1
ATOM 1045 C C . GLN A 1 130 ? 14.469 13.742 -6.352 1 93.25 130 GLN A C 1
ATOM 1047 O O . GLN A 1 130 ? 14.883 14.742 -5.77 1 93.25 130 GLN A O 1
ATOM 1052 N N . PHE A 1 131 ? 15.227 12.836 -6.824 1 89.44 131 PHE A N 1
ATOM 1053 C CA . PHE A 1 131 ? 16.672 12.977 -6.75 1 89.44 131 PHE A CA 1
ATOM 1054 C C . PHE A 1 131 ? 17.156 14.18 -7.551 1 89.44 131 PHE A C 1
ATOM 1056 O O . PHE A 1 131 ? 17.922 15 -7.055 1 89.44 131 PHE A O 1
ATOM 1063 N N . ILE A 1 132 ? 16.656 14.367 -8.727 1 89.5 132 ILE A N 1
ATOM 1064 C CA . ILE A 1 132 ? 17.094 15.445 -9.617 1 89.5 132 ILE A CA 1
ATOM 1065 C C . ILE A 1 132 ? 16.625 16.781 -9.055 1 89.5 132 ILE A C 1
ATOM 1067 O O . ILE A 1 132 ? 17.438 17.719 -8.914 1 89.5 132 ILE A O 1
ATOM 1071 N N . VAL A 1 133 ? 15.438 16.922 -8.625 1 88.12 133 VAL A N 1
ATOM 1072 C CA . VAL A 1 133 ? 14.898 18.172 -8.117 1 88.12 133 VAL A CA 1
ATOM 1073 C C . VAL A 1 133 ? 15.547 18.5 -6.777 1 88.12 133 VAL A C 1
ATOM 1075 O O . VAL A 1 133 ? 15.914 19.656 -6.535 1 88.12 133 VAL A O 1
ATOM 1078 N N . GLY A 1 134 ? 15.648 17.516 -5.961 1 84.69 134 GLY A N 1
ATOM 1079 C CA . GLY A 1 134 ? 16.297 17.734 -4.676 1 84.69 134 GLY A CA 1
ATOM 1080 C C . GLY A 1 134 ? 17.75 18.141 -4.805 1 84.69 134 GLY A C 1
ATOM 1081 O O . GLY A 1 134 ? 18.203 19.078 -4.141 1 84.69 134 GLY A O 1
ATOM 1082 N N . PHE A 1 135 ? 18.469 17.547 -5.664 1 82.19 135 PHE A N 1
ATOM 1083 C CA . PHE A 1 135 ? 19.891 17.828 -5.879 1 82.19 135 PHE A CA 1
ATOM 1084 C C . PHE A 1 135 ? 20.078 19.234 -6.422 1 82.19 135 PHE A C 1
ATOM 1086 O O . PHE A 1 135 ? 20.922 19.984 -5.93 1 82.19 135 PHE A O 1
ATOM 1093 N N . VAL A 1 136 ? 19.312 19.625 -7.285 1 78.81 136 VAL A N 1
ATOM 1094 C CA . VAL A 1 136 ? 19.422 20.938 -7.914 1 78.81 136 VAL A CA 1
ATOM 1095 C C . VAL A 1 136 ? 18.984 22.031 -6.938 1 78.81 136 VAL A C 1
ATOM 1097 O O . VAL A 1 136 ? 19.672 23.031 -6.762 1 78.81 136 VAL A O 1
ATOM 1100 N N . SER A 1 137 ? 17.953 21.766 -6.199 1 79.81 137 SER A N 1
ATOM 1101 C CA . SER A 1 137 ? 17.359 22.797 -5.363 1 79.81 137 SER A CA 1
ATOM 1102 C C . SER A 1 137 ? 18.141 22.984 -4.066 1 79.81 137 SER A C 1
ATOM 1104 O O . SER A 1 137 ? 18.328 24.094 -3.592 1 79.81 137 SER A O 1
ATOM 1106 N N . PHE A 1 138 ? 18.625 21.906 -3.568 1 79 138 PHE A N 1
ATOM 1107 C CA . PHE A 1 138 ? 19.156 22.031 -2.211 1 79 138 PHE A CA 1
ATOM 1108 C C . PHE A 1 138 ? 20.672 21.906 -2.205 1 79 138 PHE A C 1
ATOM 1110 O O . PHE A 1 138 ? 21.328 22.312 -1.245 1 79 138 PHE A O 1
ATOM 1117 N N . LEU A 1 139 ? 21.312 21.422 -3.195 1 72.25 139 LEU A N 1
ATOM 1118 C CA . LEU A 1 139 ? 22.766 21.359 -3.236 1 72.25 139 LEU A CA 1
ATOM 1119 C C . LEU A 1 139 ? 23.328 22.406 -4.191 1 72.25 139 LEU A C 1
ATOM 1121 O O . LEU A 1 139 ? 24.203 23.188 -3.812 1 72.25 139 LEU A O 1
ATOM 1125 N N . VAL A 1 140 ? 22.75 22.547 -5.363 1 68.69 140 VAL A N 1
ATOM 1126 C CA . VAL A 1 140 ? 23.281 23.453 -6.363 1 68.69 140 VAL A CA 1
ATOM 1127 C C . VAL A 1 140 ? 22.922 24.906 -6 1 68.69 140 VAL A C 1
ATOM 1129 O O . VAL A 1 140 ? 23.781 25.797 -6.035 1 68.69 140 VAL A O 1
ATOM 1132 N N . LEU A 1 141 ? 21.703 25.094 -5.566 1 67.62 141 LEU A N 1
ATOM 1133 C CA . LEU A 1 141 ? 21.266 26.469 -5.289 1 67.62 141 LEU A CA 1
ATOM 1134 C C . LEU A 1 141 ? 21.812 26.953 -3.957 1 67.62 141 LEU A C 1
ATOM 1136 O O . LEU A 1 141 ? 21.828 28.156 -3.688 1 67.62 141 LEU A O 1
ATOM 1140 N N . LEU A 1 142 ? 22.141 26.031 -3.109 1 61.69 142 LEU A N 1
ATOM 1141 C CA . LEU A 1 142 ? 22.859 26.422 -1.898 1 61.69 142 LEU A CA 1
ATOM 1142 C C . LEU A 1 142 ? 24.109 27.203 -2.242 1 61.69 142 LEU A C 1
ATOM 1144 O O . LEU A 1 142 ? 24.516 28.109 -1.499 1 61.69 142 LEU A O 1
ATOM 1148 N N . CYS A 1 143 ? 24.609 26.891 -3.371 1 58.84 143 CYS A N 1
ATOM 1149 C CA . CYS A 1 143 ? 25.812 27.594 -3.838 1 58.84 143 CYS A CA 1
ATOM 1150 C C . CYS A 1 143 ? 25.5 29.031 -4.211 1 58.84 143 CYS A C 1
ATOM 1152 O O . CYS A 1 143 ? 26.391 29.891 -4.203 1 58.84 143 CYS A O 1
ATOM 1154 N N . CYS A 1 144 ? 24.156 29.234 -4.473 1 59.5 144 CYS A N 1
ATOM 1155 C CA . CYS A 1 144 ? 23.766 30.594 -4.84 1 59.5 144 CYS A CA 1
ATOM 1156 C C . CYS A 1 144 ? 23.047 31.281 -3.693 1 59.5 144 CYS A C 1
ATOM 1158 O O . CYS A 1 144 ? 22.125 32.062 -3.92 1 59.5 144 CYS A O 1
ATOM 1160 N N . ASP A 1 145 ? 23.359 31.219 -2.49 1 63.16 145 ASP A N 1
ATOM 1161 C CA . ASP A 1 145 ? 22.969 31.297 -1.088 1 63.16 145 ASP A CA 1
ATOM 1162 C C . ASP A 1 145 ? 21.812 32.281 -0.899 1 63.16 145 ASP A C 1
ATOM 1164 O O . ASP A 1 145 ? 20.703 31.875 -0.513 1 63.16 145 ASP A O 1
ATOM 1168 N N . LYS A 1 146 ? 22.062 33.594 -0.97 1 62.66 146 LYS A N 1
ATOM 1169 C CA . LYS A 1 146 ? 21.156 34.625 -0.457 1 62.66 146 LYS A CA 1
ATOM 1170 C C . LYS A 1 146 ? 19.922 34.781 -1.349 1 62.66 146 LYS A C 1
ATOM 1172 O O . LYS A 1 146 ? 18.812 34.938 -0.854 1 62.66 146 LYS A O 1
ATOM 1177 N N . ALA A 1 147 ? 20.047 34.531 -2.619 1 62.5 147 ALA A N 1
ATOM 1178 C CA . ALA A 1 147 ? 18.984 34.875 -3.572 1 62.5 147 ALA A CA 1
ATOM 1179 C C . ALA A 1 147 ? 17.953 33.75 -3.68 1 62.5 147 ALA A C 1
ATOM 1181 O O . ALA A 1 147 ? 16.812 33.969 -4.086 1 62.5 147 ALA A O 1
ATOM 1182 N N . THR A 1 148 ? 18.328 32.594 -3.15 1 69.5 148 THR A N 1
ATOM 1183 C CA . THR A 1 148 ? 17.438 31.484 -3.453 1 69.5 148 THR A CA 1
ATOM 1184 C C . THR A 1 148 ? 16.891 30.875 -2.172 1 69.5 148 THR A C 1
ATOM 1186 O O . THR A 1 148 ? 16.25 29.812 -2.205 1 69.5 148 THR A O 1
ATOM 1189 N N . VAL A 1 149 ? 17.062 31.578 -1.104 1 72.88 149 VAL A N 1
ATOM 1190 C CA . VAL A 1 149 ? 16.703 31.047 0.205 1 72.88 149 VAL A CA 1
ATOM 1191 C C . VAL A 1 149 ? 15.18 30.859 0.286 1 72.88 149 VAL A C 1
ATOM 1193 O O . VAL A 1 149 ? 14.695 29.844 0.781 1 72.88 149 VAL A O 1
ATOM 1196 N N . THR A 1 150 ? 14.5 31.875 -0.22 1 73.75 150 THR A N 1
ATOM 1197 C CA . THR A 1 150 ? 13.047 31.844 -0.157 1 73.75 150 THR A CA 1
ATOM 1198 C C . THR A 1 150 ? 12.5 30.672 -0.974 1 73.75 150 THR A C 1
ATOM 1200 O O . THR A 1 150 ? 11.578 29.969 -0.538 1 73.75 150 THR A O 1
ATOM 1203 N N . TYR A 1 151 ? 13.141 30.531 -2.086 1 77.81 151 TYR A N 1
ATOM 1204 C CA . TYR A 1 151 ? 12.719 29.422 -2.951 1 77.81 151 TYR A CA 1
ATOM 1205 C C . TYR A 1 151 ? 13 28.078 -2.299 1 77.81 151 TYR A C 1
ATOM 1207 O O . TYR A 1 151 ? 12.141 27.188 -2.301 1 77.81 151 TYR A O 1
ATOM 1215 N N . ARG A 1 152 ? 14.07 27.922 -1.686 1 78.44 152 ARG A N 1
ATOM 1216 C CA . ARG A 1 152 ? 14.453 26.672 -1.035 1 78.44 152 ARG A CA 1
ATOM 1217 C C . ARG A 1 152 ? 13.539 26.359 0.143 1 78.44 152 ARG A C 1
ATOM 1219 O O . ARG A 1 152 ? 13.148 25.203 0.35 1 78.44 152 ARG A O 1
ATOM 1226 N N . GLN A 1 153 ? 13.125 27.359 0.792 1 79.75 153 GLN A N 1
ATOM 1227 C CA . GLN A 1 153 ? 12.25 27.188 1.949 1 79.75 153 GLN A CA 1
ATOM 1228 C C . GLN A 1 153 ? 10.867 26.703 1.525 1 79.75 153 GLN A C 1
ATOM 1230 O O . GLN A 1 153 ? 10.242 25.891 2.213 1 79.75 153 GLN A O 1
ATOM 1235 N N . ARG A 1 154 ? 10.508 27.156 0.389 1 82.25 154 ARG A N 1
ATOM 1236 C CA . ARG A 1 154 ? 9.195 26.781 -0.116 1 82.25 154 ARG A CA 1
ATOM 1237 C C . ARG A 1 154 ? 9.203 25.359 -0.664 1 82.25 154 ARG A C 1
ATOM 1239 O O . ARG A 1 154 ? 8.164 24.703 -0.705 1 82.25 154 ARG A O 1
ATOM 1246 N N . LEU A 1 155 ? 10.367 24.891 -0.962 1 87.44 155 LEU A N 1
ATOM 1247 C CA . LEU A 1 155 ? 10.469 23.578 -1.601 1 87.44 155 LEU A CA 1
ATOM 1248 C C . LEU A 1 155 ? 10.602 22.469 -0.558 1 87.44 155 LEU A C 1
ATOM 1250 O O . LEU A 1 155 ? 10.398 21.297 -0.866 1 87.44 155 LEU A O 1
ATOM 1254 N N . VAL A 1 156 ? 10.883 22.828 0.626 1 85.69 156 VAL A N 1
ATOM 1255 C CA . VAL A 1 156 ? 11.148 21.844 1.666 1 85.69 156 VAL A CA 1
ATOM 1256 C C . VAL A 1 156 ? 9.891 21.016 1.928 1 85.69 156 VAL A C 1
ATOM 1258 O O . VAL A 1 156 ? 9.922 19.781 1.87 1 85.69 156 VAL A O 1
ATOM 1261 N N . PRO A 1 157 ? 8.797 21.688 2.068 1 85.19 157 PRO A N 1
ATOM 1262 C CA . PRO A 1 157 ? 7.598 20.875 2.318 1 85.19 157 PRO A CA 1
ATOM 1263 C C . PRO A 1 157 ? 7.188 20.047 1.106 1 85.19 157 PRO A C 1
ATOM 1265 O O . PRO A 1 157 ? 6.68 18.922 1.263 1 85.19 157 PRO A O 1
ATOM 1268 N N . ILE A 1 158 ? 7.348 20.516 -0.021 1 87.94 158 ILE A N 1
ATOM 1269 C CA . ILE A 1 158 ? 7.043 19.781 -1.243 1 87.94 158 ILE A CA 1
ATOM 1270 C C . ILE A 1 158 ? 7.949 18.562 -1.351 1 87.94 158 ILE A C 1
ATOM 1272 O O . ILE A 1 158 ? 7.484 17.453 -1.626 1 87.94 158 ILE A O 1
ATOM 1276 N N . HIS A 1 159 ? 9.211 18.812 -1.093 1 91.81 159 HIS A N 1
ATOM 1277 C CA . HIS A 1 159 ? 10.203 17.75 -1.133 1 91.81 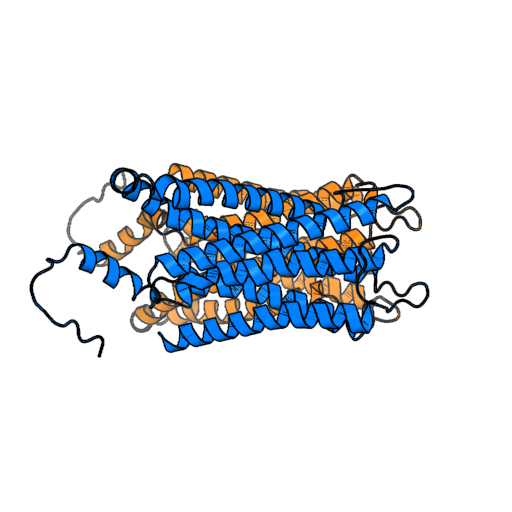159 HIS A CA 1
ATOM 1278 C C . HIS A 1 159 ? 9.906 16.672 -0.088 1 91.81 159 HIS A C 1
ATOM 1280 O O . HIS A 1 159 ? 9.984 15.477 -0.377 1 91.81 159 HIS A O 1
ATOM 1286 N N . THR A 1 160 ? 9.492 17.078 1.005 1 89.88 160 THR A N 1
ATOM 1287 C CA . THR A 1 160 ? 9.188 16.156 2.094 1 89.88 160 THR A CA 1
ATOM 1288 C C . THR A 1 160 ? 7.953 15.312 1.765 1 89.88 160 THR A C 1
ATOM 1290 O O . THR A 1 160 ? 7.957 14.094 1.95 1 89.88 160 THR A O 1
ATOM 1293 N N . ASN A 1 161 ? 6.945 15.992 1.302 1 90.69 161 ASN A N 1
ATOM 1294 C CA . ASN A 1 161 ? 5.73 15.281 0.922 1 90.69 161 ASN A CA 1
ATOM 1295 C C . ASN A 1 161 ? 5.992 14.297 -0.216 1 90.69 161 ASN A C 1
ATOM 1297 O O . ASN A 1 161 ? 5.434 13.203 -0.235 1 90.69 161 ASN A O 1
ATOM 1301 N N . PHE A 1 162 ? 6.762 14.695 -1.093 1 94.25 162 PHE A N 1
ATOM 1302 C CA . PHE A 1 162 ? 7.109 13.82 -2.209 1 94.25 162 PHE A CA 1
ATOM 1303 C C . PHE A 1 162 ? 7.879 12.602 -1.722 1 94.25 162 PHE A C 1
ATOM 1305 O O . PHE A 1 162 ? 7.699 11.5 -2.242 1 94.25 162 PHE A O 1
ATOM 1312 N N . GLY A 1 163 ? 8.766 12.789 -0.788 1 95.25 163 GLY A N 1
ATOM 1313 C CA . GLY A 1 163 ? 9.445 11.664 -0.173 1 95.25 163 GLY A CA 1
ATOM 1314 C C . GLY A 1 163 ? 8.492 10.656 0.446 1 95.25 163 GLY A C 1
ATOM 1315 O O . GLY A 1 163 ? 8.68 9.445 0.311 1 95.25 163 GLY A O 1
ATOM 1316 N N . LEU A 1 164 ? 7.512 11.148 1.08 1 95.38 164 LEU A N 1
ATOM 1317 C CA . LEU A 1 164 ? 6.52 10.281 1.697 1 95.38 164 LEU A CA 1
ATOM 1318 C C . LEU A 1 164 ? 5.734 9.516 0.638 1 95.38 164 LEU A C 1
ATOM 1320 O O . LEU A 1 164 ? 5.426 8.336 0.817 1 95.38 164 LEU A O 1
ATOM 1324 N N . ILE A 1 165 ? 5.387 10.148 -0.405 1 96.88 165 ILE A N 1
ATOM 1325 C CA . ILE A 1 165 ? 4.676 9.516 -1.511 1 96.88 165 ILE A CA 1
ATOM 1326 C C . ILE A 1 165 ? 5.531 8.391 -2.098 1 96.88 165 ILE A C 1
ATOM 1328 O O . ILE A 1 165 ? 5.043 7.285 -2.326 1 96.88 165 ILE A O 1
ATOM 1332 N N . ILE A 1 166 ? 6.773 8.68 -2.309 1 98.19 166 ILE A N 1
ATOM 1333 C CA . ILE A 1 166 ? 7.684 7.68 -2.861 1 98.19 166 ILE A CA 1
ATOM 1334 C C . ILE A 1 166 ? 7.789 6.492 -1.908 1 98.19 166 ILE A C 1
ATOM 1336 O O . ILE A 1 166 ? 7.762 5.34 -2.34 1 98.19 166 ILE A O 1
ATOM 1340 N N . PHE A 1 167 ? 7.957 6.75 -0.639 1 98.38 167 PHE A N 1
ATOM 1341 C CA . PHE A 1 167 ? 8.039 5.668 0.333 1 98.38 167 PHE A CA 1
ATOM 1342 C C . PHE A 1 167 ? 6.777 4.812 0.3 1 98.38 167 PHE A C 1
ATOM 1344 O O . PHE A 1 167 ? 6.852 3.584 0.358 1 98.38 167 PHE A O 1
ATOM 1351 N N . SER A 1 168 ? 5.656 5.434 0.174 1 98.19 168 SER A N 1
ATOM 1352 C CA . SER A 1 168 ? 4.383 4.727 0.146 1 98.19 168 SER A CA 1
ATOM 1353 C C . SER A 1 168 ? 4.258 3.861 -1.104 1 98.19 168 SER A C 1
ATOM 1355 O O . SER A 1 168 ? 3.811 2.715 -1.031 1 98.19 168 SER A O 1
ATOM 1357 N N . THR A 1 169 ? 4.59 4.41 -2.203 1 98.69 169 THR A N 1
ATOM 1358 C CA . THR A 1 169 ? 4.512 3.625 -3.43 1 98.69 169 THR A CA 1
ATOM 1359 C C . THR A 1 169 ? 5.551 2.51 -3.428 1 98.69 169 THR A C 1
ATOM 1361 O O . THR A 1 169 ? 5.312 1.429 -3.971 1 98.69 169 THR A O 1
ATOM 1364 N N . ALA A 1 170 ? 6.707 2.795 -2.865 1 98.88 170 ALA A N 1
ATOM 1365 C CA . ALA A 1 170 ? 7.703 1.74 -2.701 1 98.88 170 ALA A CA 1
ATOM 1366 C C . ALA A 1 170 ? 7.172 0.617 -1.814 1 98.88 170 ALA A C 1
ATOM 1368 O O . ALA A 1 170 ? 7.387 -0.562 -2.102 1 98.88 170 ALA A O 1
ATOM 1369 N N . ALA A 1 171 ? 6.543 0.984 -0.783 1 98.88 171 ALA A N 1
ATOM 1370 C CA . ALA A 1 171 ? 5.926 -0.01 0.092 1 98.88 171 ALA A CA 1
ATOM 1371 C C . ALA A 1 171 ? 4.902 -0.848 -0.667 1 98.88 171 ALA A C 1
ATOM 1373 O O . ALA A 1 171 ? 4.859 -2.072 -0.52 1 98.88 171 ALA A O 1
ATOM 1374 N N . ALA A 1 172 ? 4.094 -0.197 -1.477 1 98.88 172 ALA A N 1
ATOM 1375 C CA . ALA A 1 172 ? 3.115 -0.911 -2.291 1 98.88 172 ALA A CA 1
ATOM 1376 C C . ALA A 1 172 ? 3.801 -1.89 -3.24 1 98.88 172 ALA A C 1
ATOM 1378 O O . ALA A 1 172 ? 3.34 -3.02 -3.416 1 98.88 172 ALA A O 1
ATOM 1379 N N . ALA A 1 173 ? 4.867 -1.418 -3.816 1 98.88 173 ALA A N 1
ATOM 1380 C CA . ALA A 1 173 ? 5.629 -2.311 -4.688 1 98.88 173 ALA A CA 1
ATOM 1381 C C . ALA A 1 173 ? 6.18 -3.49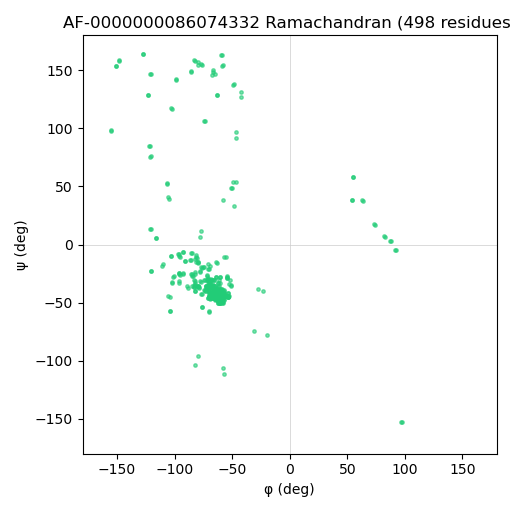8 -3.904 1 98.88 173 ALA A C 1
ATOM 1383 O O . ALA A 1 173 ? 6.125 -4.637 -4.371 1 98.88 173 ALA A O 1
ATOM 1384 N N . CYS A 1 174 ? 6.703 -3.24 -2.754 1 98.88 174 CYS A N 1
ATOM 1385 C CA . CYS A 1 174 ? 7.289 -4.301 -1.941 1 98.88 174 CYS A CA 1
ATOM 1386 C C . CYS A 1 174 ? 6.234 -5.332 -1.549 1 98.88 174 CYS A C 1
ATOM 1388 O O . CYS A 1 174 ? 6.461 -6.535 -1.678 1 98.88 174 CYS A O 1
ATOM 1390 N N . VAL A 1 175 ? 5.07 -4.891 -1.114 1 98.88 175 VAL A N 1
ATOM 1391 C CA . VAL A 1 175 ? 4.082 -5.836 -0.6 1 98.88 175 VAL A CA 1
ATOM 1392 C C . VAL A 1 175 ? 3.475 -6.629 -1.754 1 98.88 175 VAL A C 1
ATOM 1394 O O . VAL A 1 175 ? 3.17 -7.812 -1.608 1 98.88 175 VAL A O 1
ATOM 1397 N N . THR A 1 176 ? 3.281 -5.996 -2.922 1 98.88 176 THR A N 1
ATOM 1398 C CA . THR A 1 176 ? 2.787 -6.746 -4.07 1 98.88 176 THR A CA 1
ATOM 1399 C C . THR A 1 176 ? 3.855 -7.703 -4.59 1 98.88 176 THR A C 1
ATOM 1401 O O . THR A 1 176 ? 3.541 -8.805 -5.055 1 98.88 176 THR A O 1
ATOM 1404 N N . GLY A 1 177 ? 5.102 -7.281 -4.527 1 98.88 177 GLY A N 1
ATOM 1405 C CA . GLY A 1 177 ? 6.176 -8.195 -4.887 1 98.88 177 GLY A CA 1
ATOM 1406 C C . GLY A 1 177 ? 6.262 -9.398 -3.973 1 98.88 177 GLY A C 1
ATOM 1407 O O . GLY A 1 177 ? 6.465 -10.523 -4.438 1 98.88 177 GLY A O 1
ATOM 1408 N N . LEU A 1 178 ? 6.133 -9.164 -2.711 1 98.88 178 LEU A N 1
ATOM 1409 C CA . LEU A 1 178 ? 6.156 -10.25 -1.739 1 98.88 178 LEU A CA 1
ATOM 1410 C C . LEU A 1 178 ? 4.965 -11.18 -1.939 1 98.88 178 LEU A C 1
ATOM 1412 O O . LEU A 1 178 ? 5.098 -12.398 -1.828 1 98.88 178 LEU A O 1
ATOM 1416 N N . MET A 1 179 ? 3.801 -10.602 -2.268 1 98.81 179 MET A N 1
ATOM 1417 C CA . MET A 1 179 ? 2.633 -11.43 -2.557 1 98.81 179 MET A CA 1
ATOM 1418 C C . MET A 1 179 ? 2.85 -12.258 -3.816 1 98.81 179 MET A C 1
ATOM 1420 O O . MET A 1 179 ? 2.5 -13.438 -3.857 1 98.81 179 MET A O 1
ATOM 1424 N N . GLN A 1 180 ? 3.406 -11.609 -4.824 1 98.5 180 GLN A N 1
ATOM 1425 C CA . GLN A 1 180 ? 3.732 -12.32 -6.055 1 98.5 180 GLN A CA 1
ATOM 1426 C C . GLN A 1 180 ? 4.691 -13.477 -5.789 1 98.5 180 GLN A C 1
ATOM 1428 O O . GLN A 1 180 ? 4.508 -14.578 -6.309 1 98.5 180 GLN A O 1
ATOM 1433 N N . THR A 1 181 ? 5.68 -13.195 -4.977 1 98.31 181 THR A N 1
ATOM 1434 C CA . THR A 1 181 ? 6.676 -14.203 -4.633 1 98.31 181 THR A CA 1
ATOM 1435 C C . THR A 1 181 ? 6.047 -15.328 -3.814 1 98.31 181 THR A C 1
ATOM 1437 O O . THR A 1 181 ? 6.309 -16.5 -4.062 1 98.31 181 THR A O 1
ATOM 1440 N N . ALA A 1 182 ? 5.219 -15 -2.861 1 98.5 182 ALA A N 1
ATOM 1441 C CA . ALA A 1 182 ? 4.566 -16.016 -2.035 1 98.5 182 ALA A CA 1
ATOM 1442 C C . ALA A 1 182 ? 3.723 -16.953 -2.887 1 98.5 182 ALA A C 1
ATOM 1444 O O . ALA A 1 182 ? 3.82 -18.172 -2.754 1 98.5 182 ALA A O 1
ATOM 1445 N N . LYS A 1 183 ? 2.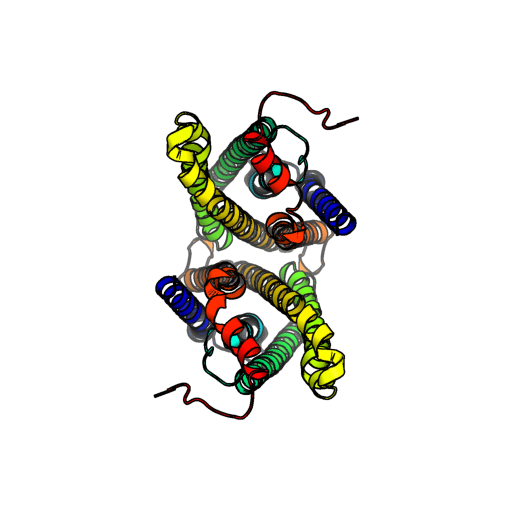988 -16.422 -3.818 1 97.56 183 LYS A N 1
ATOM 1446 C CA . LYS A 1 183 ? 2.125 -17.234 -4.668 1 97.56 183 LYS A CA 1
ATOM 1447 C C . LYS A 1 183 ? 2.945 -18.062 -5.645 1 97.56 183 LYS A C 1
ATOM 1449 O O . LYS A 1 183 ? 2.537 -19.172 -6.023 1 97.56 183 LYS A O 1
ATOM 1454 N N . GLY A 1 184 ? 4.059 -17.578 -6 1 96.31 184 GLY A N 1
ATOM 1455 C CA . GLY A 1 184 ? 4.91 -18.281 -6.945 1 96.31 184 GLY A CA 1
ATOM 1456 C C . GLY A 1 184 ? 5.762 -19.359 -6.297 1 96.31 184 GLY A C 1
ATOM 1457 O O . GLY A 1 184 ? 5.891 -20.469 -6.832 1 96.31 184 GLY A O 1
ATOM 1458 N N . ARG A 1 185 ? 6.273 -19.062 -5.133 1 97.44 185 ARG A N 1
ATOM 1459 C CA . ARG A 1 185 ? 7.266 -19.953 -4.535 1 97.44 185 ARG A CA 1
ATOM 1460 C C . ARG A 1 185 ? 6.613 -20.922 -3.555 1 97.44 185 ARG A C 1
ATOM 1462 O O . ARG A 1 185 ? 7.176 -21.969 -3.244 1 97.44 185 ARG A O 1
ATOM 1469 N N . PHE A 1 186 ? 5.473 -20.531 -3.021 1 98.12 186 PHE A N 1
ATOM 1470 C CA . PHE A 1 186 ? 4.742 -21.406 -2.111 1 98.12 186 PHE A CA 1
ATOM 1471 C C . PHE A 1 186 ? 3.512 -21.984 -2.793 1 98.12 186 PHE A C 1
ATOM 1473 O O . PHE A 1 186 ? 2.414 -21.953 -2.234 1 98.12 186 PHE A O 1
ATOM 1480 N N . ASN A 1 187 ? 3.691 -22.594 -3.953 1 95.12 187 ASN A N 1
ATOM 1481 C CA . ASN A 1 187 ? 2.564 -23.047 -4.762 1 95.12 187 ASN A CA 1
ATOM 1482 C C . ASN A 1 187 ? 2.27 -24.516 -4.543 1 95.12 187 ASN A C 1
ATOM 1484 O O . ASN A 1 187 ? 1.321 -25.062 -5.113 1 95.12 187 ASN A O 1
ATOM 1488 N N . GLY A 1 188 ? 3.104 -25.297 -3.811 1 94.94 188 GLY A N 1
ATOM 1489 C CA . GLY A 1 188 ? 2.852 -26.672 -3.455 1 94.94 188 GLY A CA 1
ATOM 1490 C C . GLY A 1 188 ? 3.229 -27.656 -4.555 1 94.94 188 GLY A C 1
ATOM 1491 O O . GLY A 1 188 ? 2.949 -28.844 -4.453 1 94.94 188 GLY A O 1
ATOM 1492 N N . VAL A 1 189 ? 3.842 -27.141 -5.578 1 92.25 189 VAL A N 1
ATOM 1493 C CA . VAL A 1 189 ? 4.188 -27.984 -6.723 1 92.25 189 VAL A CA 1
ATOM 1494 C C . VAL A 1 189 ? 5.652 -28.406 -6.629 1 92.25 189 VAL A C 1
ATOM 1496 O O . VAL A 1 189 ? 6.508 -27.609 -6.215 1 92.25 189 VAL A O 1
ATOM 1499 N N . ASN A 1 190 ? 5.988 -29.672 -7.016 1 93.25 190 ASN A N 1
ATOM 1500 C CA . ASN A 1 190 ? 7.34 -30.219 -7.109 1 93.25 190 ASN A CA 1
ATOM 1501 C C . ASN A 1 190 ? 8.102 -30.047 -5.801 1 93.25 190 ASN A C 1
ATOM 1503 O O . ASN A 1 190 ? 9.242 -29.578 -5.801 1 93.25 190 ASN A O 1
ATOM 1507 N N . GLY A 1 191 ? 7.453 -30.203 -4.688 1 93.5 191 GLY A N 1
ATOM 1508 C CA . GLY A 1 191 ? 8.109 -30.188 -3.391 1 93.5 191 GLY A CA 1
ATOM 1509 C C . GLY A 1 191 ? 8.133 -28.797 -2.762 1 93.5 191 GLY A C 1
ATOM 1510 O O . GLY A 1 191 ? 8.617 -28.641 -1.642 1 93.5 191 GLY A O 1
ATOM 1511 N N . ALA A 1 192 ? 7.68 -27.812 -3.441 1 95.75 192 ALA A N 1
ATOM 1512 C CA . ALA A 1 192 ? 7.59 -26.469 -2.873 1 95.75 192 ALA A CA 1
ATOM 1513 C C . ALA A 1 192 ? 6.562 -26.422 -1.748 1 95.75 192 ALA A C 1
ATOM 1515 O O . ALA A 1 192 ? 5.602 -27.203 -1.741 1 95.75 192 ALA A O 1
ATOM 1516 N N . PRO A 1 193 ? 6.816 -25.516 -0.775 1 97.19 193 PRO A N 1
ATOM 1517 C CA . PRO A 1 193 ? 5.805 -25.344 0.271 1 97.19 193 PRO A CA 1
ATOM 1518 C C . PRO A 1 193 ? 4.445 -24.922 -0.284 1 97.19 193 PRO A C 1
ATOM 1520 O O . PRO A 1 193 ? 4.371 -24.375 -1.384 1 97.19 193 PRO A O 1
ATOM 1523 N N . ASN A 1 194 ? 3.443 -25.297 0.511 1 97.38 194 ASN A N 1
ATOM 1524 C CA . ASN A 1 194 ? 2.074 -24.938 0.152 1 97.38 194 ASN A CA 1
ATOM 1525 C C . ASN A 1 194 ? 1.564 -23.766 0.977 1 97.38 194 ASN A C 1
ATOM 1527 O O . ASN A 1 194 ? 1.371 -23.875 2.188 1 97.38 194 ASN A O 1
ATOM 1531 N N . TYR A 1 195 ? 1.275 -22.688 0.29 1 97.88 195 TYR A N 1
ATOM 1532 C CA . TYR A 1 195 ? 0.966 -21.438 0.953 1 97.88 195 TYR A CA 1
ATOM 1533 C C . TYR A 1 195 ? -0.185 -21.609 1.938 1 97.88 195 TYR A C 1
ATOM 1535 O O . TYR A 1 195 ? -0.105 -21.141 3.08 1 97.88 195 TYR A O 1
ATOM 1543 N N . PRO A 1 196 ? -1.301 -22.312 1.593 1 96.94 196 PRO A N 1
ATOM 1544 C CA . PRO A 1 196 ? -2.439 -22.438 2.506 1 96.94 196 PRO A CA 1
ATOM 1545 C C . PRO A 1 196 ? -2.086 -23.188 3.793 1 96.94 196 PRO A C 1
ATOM 1547 O O . PRO A 1 196 ? -2.836 -23.125 4.77 1 96.94 196 PRO A O 1
ATOM 1550 N N . ASP A 1 197 ? -1.022 -23.844 3.791 1 97.31 197 ASP A N 1
ATOM 1551 C CA . ASP A 1 197 ? -0.592 -24.531 5.004 1 97.31 197 ASP A CA 1
ATOM 1552 C C . ASP A 1 197 ? 0.179 -23.578 5.926 1 97.31 197 ASP A C 1
ATOM 1554 O O . ASP A 1 197 ? 0.578 -23.969 7.027 1 97.31 197 ASP A O 1
ATOM 1558 N N . LEU A 1 198 ? 0.452 -22.406 5.453 1 97.88 198 LEU A N 1
ATOM 1559 C CA . LEU A 1 198 ? 1.176 -21.375 6.191 1 97.88 198 LEU A CA 1
ATOM 1560 C C . LEU A 1 198 ? 2.52 -21.906 6.684 1 97.88 198 LEU A C 1
ATOM 1562 O O . LEU A 1 198 ? 2.789 -21.906 7.887 1 97.88 198 LEU A O 1
ATOM 1566 N N . PRO A 1 199 ? 3.338 -22.344 5.77 1 98.25 199 PRO A N 1
ATOM 1567 C CA . PRO A 1 199 ? 4.684 -22.766 6.168 1 98.25 199 PRO A CA 1
ATOM 1568 C C . PRO A 1 199 ? 5.48 -21.641 6.832 1 98.25 199 PRO A C 1
ATOM 1570 O O . PRO A 1 199 ? 5.121 -20.469 6.711 1 98.25 199 PRO A O 1
ATOM 1573 N N . GLU A 1 200 ? 6.539 -21.984 7.527 1 98.12 200 GLU A N 1
ATOM 1574 C CA . GLU A 1 200 ? 7.355 -21.016 8.258 1 98.12 200 GLU A CA 1
ATOM 1575 C C . GLU A 1 200 ? 7.809 -19.875 7.352 1 98.12 200 GLU A C 1
ATOM 1577 O O . GLU A 1 200 ? 7.793 -18.719 7.754 1 98.12 200 GLU A O 1
ATOM 1582 N N . GLU A 1 201 ? 8.211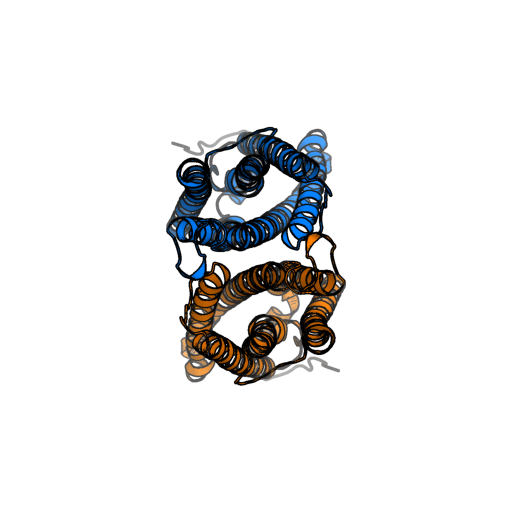 -20.156 6.164 1 98.31 201 GLU A N 1
ATOM 1583 C CA . GLU A 1 201 ? 8.664 -19.141 5.219 1 98.31 201 GLU A CA 1
ATOM 1584 C C . GLU A 1 201 ? 7.559 -18.125 4.926 1 98.31 201 GLU A C 1
ATOM 1586 O O . GLU A 1 201 ? 7.828 -16.938 4.754 1 98.31 201 GLU A O 1
ATOM 1591 N N . ALA A 1 202 ? 6.344 -18.625 4.84 1 98.69 202 ALA A N 1
ATOM 1592 C CA . ALA A 1 202 ? 5.219 -17.719 4.59 1 98.69 202 ALA A CA 1
ATOM 1593 C C . ALA A 1 202 ? 5.023 -16.75 5.746 1 98.69 202 ALA A C 1
ATOM 1595 O O . ALA A 1 202 ? 4.645 -15.594 5.539 1 98.69 202 ALA A O 1
ATOM 1596 N N . ILE A 1 203 ? 5.262 -17.203 6.945 1 98.69 203 ILE A N 1
ATOM 1597 C CA . ILE A 1 203 ? 5.168 -16.328 8.117 1 98.69 203 ILE A CA 1
ATOM 1598 C C . ILE A 1 203 ? 6.203 -15.219 8.016 1 98.69 203 ILE A C 1
ATOM 1600 O O . ILE A 1 203 ? 5.91 -14.062 8.328 1 98.69 203 ILE A O 1
ATOM 1604 N N . PHE A 1 204 ? 7.414 -15.531 7.566 1 98.69 204 PHE A N 1
ATOM 1605 C CA . PHE A 1 204 ? 8.445 -14.516 7.363 1 98.69 204 PHE A CA 1
ATOM 1606 C C . PHE A 1 204 ? 7.992 -13.492 6.332 1 98.69 204 PHE A C 1
ATOM 1608 O O . PHE A 1 204 ? 8.039 -12.281 6.586 1 98.69 204 PHE A O 1
ATOM 1615 N N . VAL A 1 205 ? 7.523 -14 5.195 1 98.81 205 VAL A N 1
ATOM 1616 C CA . VAL A 1 205 ? 7.141 -13.117 4.094 1 98.81 205 VAL A CA 1
ATOM 1617 C C . VAL A 1 205 ? 5.988 -12.219 4.531 1 98.81 205 VAL A C 1
ATOM 1619 O O . VAL A 1 205 ? 6.027 -11 4.316 1 98.81 205 VAL A O 1
ATOM 1622 N N . ASN A 1 206 ? 4.977 -12.773 5.234 1 98.88 206 ASN A N 1
ATOM 1623 C CA . ASN A 1 206 ? 3.844 -12 5.723 1 98.88 206 ASN A CA 1
ATOM 1624 C C . ASN A 1 206 ? 4.281 -10.945 6.742 1 98.88 206 ASN A C 1
ATOM 1626 O O . ASN A 1 206 ? 3.826 -9.805 6.695 1 98.88 206 ASN A O 1
ATOM 1630 N N . THR A 1 207 ? 5.141 -11.336 7.613 1 98.88 207 THR A N 1
ATOM 1631 C CA . THR A 1 207 ? 5.586 -10.453 8.68 1 98.88 207 THR A CA 1
ATOM 1632 C C . THR A 1 207 ? 6.387 -9.281 8.117 1 98.88 207 THR A C 1
ATOM 1634 O O . THR A 1 207 ? 6.219 -8.141 8.547 1 98.88 207 THR A O 1
ATOM 1637 N N . ILE A 1 208 ? 7.23 -9.57 7.176 1 98.88 208 ILE A N 1
ATOM 1638 C CA . ILE A 1 208 ? 8.016 -8.523 6.523 1 98.88 208 ILE A CA 1
ATOM 1639 C C . ILE A 1 208 ? 7.082 -7.5 5.887 1 98.88 208 ILE A C 1
ATOM 1641 O O . ILE A 1 208 ? 7.258 -6.293 6.07 1 98.88 208 ILE A O 1
ATOM 1645 N N . ALA A 1 209 ? 6.105 -7.996 5.188 1 98.94 209 ALA A N 1
ATOM 1646 C CA . ALA A 1 209 ? 5.156 -7.109 4.52 1 98.94 209 ALA A CA 1
ATOM 1647 C C . ALA A 1 209 ? 4.383 -6.27 5.531 1 98.94 209 ALA A C 1
ATOM 1649 O O . ALA A 1 209 ? 4.199 -5.066 5.332 1 98.94 209 ALA A O 1
ATOM 1650 N N . ILE A 1 210 ? 3.98 -6.855 6.594 1 98.81 210 ILE A N 1
ATOM 1651 C CA . ILE A 1 210 ? 3.236 -6.141 7.625 1 98.81 210 ILE A CA 1
ATOM 1652 C C . ILE A 1 210 ? 4.121 -5.066 8.25 1 98.81 210 ILE A C 1
ATOM 1654 O O . ILE A 1 210 ? 3.66 -3.963 8.539 1 98.81 210 ILE A O 1
ATOM 1658 N N . ALA A 1 211 ? 5.352 -5.375 8.461 1 98.88 211 ALA A N 1
ATOM 1659 C CA . ALA A 1 211 ? 6.293 -4.402 9.008 1 98.88 211 ALA A CA 1
ATOM 1660 C C . ALA A 1 211 ? 6.445 -3.203 8.078 1 98.88 211 ALA A C 1
ATOM 1662 O O . ALA A 1 211 ? 6.512 -2.059 8.539 1 98.88 211 ALA A O 1
ATOM 1663 N N . ILE A 1 212 ? 6.488 -3.451 6.84 1 98.88 212 ILE A N 1
ATOM 1664 C CA . ILE A 1 212 ? 6.629 -2.385 5.852 1 98.88 212 ILE A CA 1
ATOM 1665 C C . ILE A 1 212 ? 5.383 -1.505 5.859 1 98.88 212 ILE A C 1
ATOM 1667 O O . ILE A 1 212 ? 5.48 -0.277 5.801 1 98.88 212 ILE A O 1
ATOM 1671 N N . ILE A 1 213 ? 4.246 -2.117 5.961 1 98.75 213 ILE A N 1
ATOM 1672 C CA . ILE A 1 213 ? 2.998 -1.368 6.039 1 98.75 213 ILE A CA 1
ATOM 1673 C C . ILE A 1 213 ? 2.984 -0.516 7.305 1 98.75 213 ILE A C 1
ATOM 1675 O O . ILE A 1 213 ? 2.613 0.659 7.266 1 98.75 213 ILE A O 1
ATOM 1679 N N . ALA A 1 214 ? 3.424 -1.066 8.391 1 98.44 214 ALA A N 1
ATOM 1680 C CA . ALA A 1 214 ? 3.488 -0.328 9.648 1 98.44 214 ALA A CA 1
ATOM 1681 C C . ALA A 1 214 ? 4.418 0.877 9.531 1 98.44 214 ALA A C 1
ATOM 1683 O O . ALA A 1 214 ? 4.117 1.954 10.055 1 98.44 214 ALA A O 1
ATOM 1684 N N . LEU A 1 215 ? 5.473 0.722 8.867 1 98.44 215 LEU A N 1
ATOM 1685 C CA . LEU A 1 215 ? 6.41 1.817 8.641 1 98.44 215 LEU A CA 1
ATOM 1686 C C . LEU A 1 215 ? 5.75 2.941 7.852 1 98.44 215 LEU A C 1
ATOM 1688 O O . LEU A 1 215 ? 5.977 4.121 8.133 1 98.44 215 LEU A O 1
ATOM 1692 N N . THR A 1 216 ? 4.965 2.561 6.863 1 97.62 216 THR A N 1
ATOM 1693 C CA . THR A 1 216 ? 4.301 3.533 6.004 1 97.62 216 THR A CA 1
ATOM 1694 C C . THR A 1 216 ? 3.309 4.375 6.805 1 97.62 216 THR A C 1
ATOM 1696 O O . THR A 1 216 ? 3.07 5.539 6.48 1 97.62 216 THR A O 1
ATOM 1699 N N . ILE A 1 217 ? 2.811 3.814 7.836 1 95.5 217 ILE A N 1
ATOM 1700 C CA . ILE A 1 217 ? 1.872 4.508 8.711 1 95.5 217 ILE A CA 1
ATOM 1701 C C . ILE A 1 217 ? 2.639 5.371 9.711 1 95.5 217 ILE A C 1
ATOM 1703 O O . ILE A 1 217 ? 2.25 6.508 9.984 1 95.5 217 ILE A O 1
ATOM 1707 N N . LEU A 1 218 ? 3.723 4.93 10.164 1 95.62 218 LEU A N 1
ATOM 1708 C CA . LEU A 1 218 ? 4.469 5.551 11.25 1 95.62 218 LEU A CA 1
ATOM 1709 C C . LEU A 1 218 ? 5.254 6.758 10.75 1 95.62 218 LEU A C 1
ATOM 1711 O O . LEU A 1 218 ? 5.34 7.777 11.445 1 95.62 218 LEU A O 1
ATOM 1715 N N . LEU A 1 219 ? 5.777 6.703 9.594 1 94.88 219 LEU A N 1
ATOM 1716 C CA . LEU A 1 219 ? 6.715 7.715 9.125 1 94.88 219 LEU A CA 1
ATOM 1717 C C . LEU A 1 219 ? 6.02 9.062 8.945 1 94.88 219 LEU A C 1
ATOM 1719 O O . LEU A 1 219 ? 6.547 10.094 9.359 1 94.88 219 LEU A O 1
ATOM 1723 N N . PRO A 1 220 ? 4.848 9.094 8.406 1 90.75 220 PRO A N 1
ATOM 1724 C CA . PRO A 1 220 ? 4.168 10.391 8.328 1 90.75 220 PRO A CA 1
ATOM 1725 C C . PRO A 1 220 ? 3.889 10.992 9.703 1 90.75 220 PRO A C 1
ATOM 1727 O O . PRO A 1 220 ? 3.936 12.211 9.867 1 90.75 220 PRO A O 1
ATOM 1730 N N . LEU A 1 221 ? 3.635 10.203 10.648 1 88.44 221 LEU A N 1
ATOM 1731 C CA . LEU A 1 221 ? 3.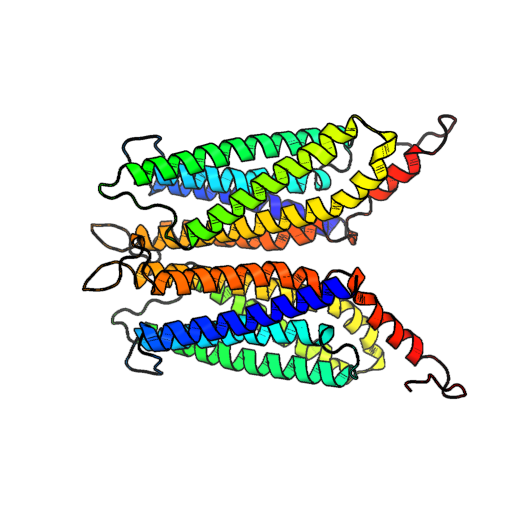391 10.695 12 1 88.44 221 LEU A CA 1
ATOM 1732 C C . LEU A 1 221 ? 4.648 11.328 12.586 1 88.44 221 LEU A C 1
ATOM 1734 O O . LEU A 1 221 ? 4.566 12.289 13.352 1 88.44 221 LEU A O 1
ATOM 1738 N N . LEU A 1 222 ? 5.719 10.867 12.203 1 90.25 222 LEU A N 1
ATOM 1739 C CA . LEU A 1 222 ? 7 11.352 12.711 1 90.25 222 LEU A CA 1
ATOM 1740 C C . LEU A 1 222 ? 7.457 12.586 11.93 1 90.25 222 LEU A C 1
ATOM 1742 O O . LEU A 1 222 ? 8.141 13.453 12.484 1 90.25 222 LEU A O 1
ATOM 1746 N N . LEU A 1 223 ? 7.039 12.703 10.695 1 88.88 223 LEU A N 1
ATOM 1747 C CA . LEU A 1 223 ? 7.625 13.719 9.836 1 88.88 223 LEU A CA 1
ATOM 1748 C C . LEU A 1 223 ? 6.695 14.922 9.695 1 88.88 223 LEU A C 1
ATOM 1750 O O . LEU A 1 223 ? 7.148 16.047 9.461 1 88.88 223 LEU A O 1
ATOM 1754 N N . VAL A 1 224 ? 5.438 14.766 9.727 1 75.94 224 VAL A N 1
ATOM 1755 C CA . VAL A 1 224 ? 4.508 15.852 9.43 1 75.94 224 VAL A CA 1
ATOM 1756 C C . VAL A 1 224 ? 3.945 16.422 10.727 1 75.94 224 VAL A C 1
ATOM 1758 O O . VAL A 1 224 ? 3.611 17.609 10.797 1 75.94 224 VAL A O 1
ATOM 1761 N N . ARG A 1 225 ? 3.828 15.766 11.773 1 64.25 225 ARG A N 1
ATOM 1762 C CA . ARG A 1 225 ? 3.16 16.312 12.953 1 64.25 225 ARG A CA 1
ATOM 1763 C C . ARG A 1 225 ? 4.031 17.344 13.648 1 64.25 225 ARG A C 1
ATOM 1765 O O . ARG A 1 225 ? 5.172 17.062 14.023 1 64.25 225 ARG A O 1
ATOM 1772 N N . THR A 1 226 ? 3.609 18.562 13.453 1 58.78 226 THR A N 1
ATOM 1773 C CA . THR A 1 226 ? 4.188 19.828 13.922 1 58.78 226 THR A CA 1
ATOM 1774 C C . THR A 1 226 ? 4.453 19.766 15.422 1 58.78 226 THR A C 1
ATOM 1776 O O . THR A 1 226 ? 5.387 20.406 15.914 1 58.78 226 THR A O 1
ATOM 1779 N N . THR A 1 227 ? 3.572 19.078 16.109 1 54.22 227 THR A N 1
ATOM 1780 C CA . THR A 1 227 ? 3.752 19.141 17.562 1 54.22 227 THR A CA 1
ATOM 1781 C C . THR A 1 227 ? 5.152 18.672 17.938 1 54.22 227 THR A C 1
ATOM 1783 O O . THR A 1 227 ? 5.633 18.984 19.031 1 54.22 227 THR A O 1
ATOM 1786 N N . PHE A 1 228 ? 5.73 18.141 16.938 1 50.22 228 PHE A N 1
ATOM 1787 C CA . PHE A 1 228 ? 7.051 17.641 17.281 1 50.22 228 PHE A CA 1
ATOM 1788 C C . PHE A 1 228 ? 8.141 18.578 16.781 1 50.22 228 PHE A C 1
ATOM 1790 O O . PHE A 1 228 ? 9.328 18.328 17 1 50.22 228 PHE A O 1
ATOM 1797 N N . ASN A 1 229 ? 7.734 19.562 15.953 1 50.94 229 ASN A N 1
ATOM 1798 C CA . ASN A 1 229 ? 8.695 20.469 15.32 1 50.94 229 ASN A CA 1
ATOM 1799 C C . ASN A 1 229 ? 9.195 21.531 16.297 1 50.94 229 ASN A C 1
ATOM 1801 O O . ASN A 1 229 ? 9.812 22.516 15.891 1 50.94 229 ASN A O 1
ATOM 1805 N N . SER A 1 230 ? 9.008 21.516 17.5 1 42.47 230 SER A N 1
ATOM 1806 C CA . SER A 1 230 ? 9.391 22.641 18.359 1 42.47 230 SER A CA 1
ATOM 1807 C C . SER A 1 230 ? 10.859 23.016 18.141 1 42.47 230 SER A C 1
ATOM 1809 O O . SER A 1 230 ? 11.242 24.172 18.328 1 42.47 230 SER A O 1
ATOM 1811 N N . CYS A 1 231 ? 11.656 22.047 17.875 1 39.44 231 CYS A N 1
ATOM 1812 C CA . CYS A 1 231 ? 13.039 22.469 18.109 1 39.44 231 CYS A CA 1
ATOM 1813 C C . CYS A 1 231 ? 13.578 23.234 16.922 1 39.44 231 CYS A C 1
ATOM 1815 O O . CYS A 1 231 ? 14.547 23.984 17.047 1 39.44 231 CYS A O 1
ATOM 1817 N N . ALA A 1 232 ? 13.109 23.125 15.695 1 40.09 232 ALA A N 1
ATOM 1818 C CA . ALA A 1 232 ? 13.797 23.734 14.57 1 40.09 232 ALA A CA 1
ATOM 1819 C C . ALA A 1 232 ? 13.516 25.234 14.508 1 40.09 232 ALA A C 1
ATOM 1821 O O . ALA A 1 232 ? 14.344 26.016 14.023 1 40.09 232 ALA A O 1
ATOM 1822 N N . ALA A 1 233 ? 12.398 25.781 14.898 1 38.22 233 ALA A N 1
ATOM 1823 C CA . ALA A 1 233 ? 12.117 27.219 14.875 1 38.22 233 ALA A CA 1
ATOM 1824 C C . ALA A 1 233 ? 13.102 27.984 15.758 1 38.22 233 ALA A C 1
ATOM 1826 O O . ALA A 1 233 ? 13.375 29.156 15.516 1 38.22 233 ALA A O 1
ATOM 1827 N N . TYR A 1 234 ? 13.555 27.344 16.703 1 35.16 234 TYR A N 1
ATOM 1828 C CA . TYR A 1 234 ? 14.422 28.109 17.594 1 35.16 234 TYR A CA 1
ATOM 1829 C C . TYR A 1 234 ? 15.727 28.484 16.891 1 35.16 234 TYR A C 1
ATOM 1831 O O . TYR A 1 234 ? 16.25 29.578 17.062 1 35.16 234 TYR A O 1
ATOM 1839 N N . SER A 1 235 ? 16.172 27.656 15.969 1 36.88 235 SER A N 1
ATOM 1840 C CA . SER A 1 235 ? 17.531 27.953 15.492 1 36.88 235 SER A CA 1
ATOM 1841 C C . SER A 1 235 ? 17.5 29.047 14.438 1 36.88 235 SER A C 1
ATOM 1843 O O . SER A 1 235 ? 18.484 29.797 14.289 1 36.88 235 SER A O 1
ATOM 1845 N N . GLU A 1 236 ? 16.453 29.156 13.594 1 36.75 236 GLU A N 1
ATOM 1846 C CA . GLU A 1 236 ? 16.516 30.203 12.578 1 36.75 236 GLU A CA 1
ATOM 1847 C C . GLU A 1 236 ? 16.375 31.578 13.195 1 36.75 236 GLU A C 1
ATOM 1849 O O . GLU A 1 236 ? 16.859 32.562 12.641 1 36.75 236 GLU A O 1
ATOM 1854 N N . GLU A 1 237 ? 15.578 31.75 14.172 1 34.38 237 GLU A N 1
ATOM 1855 C CA . GLU A 1 237 ? 15.477 33.062 14.766 1 34.38 237 GLU A CA 1
ATOM 1856 C C . GLU A 1 237 ? 16.812 33.531 15.344 1 34.38 237 GLU A C 1
ATOM 1858 O O . GLU A 1 237 ? 17.141 34.719 15.305 1 34.38 237 GLU A O 1
ATOM 1863 N N . LYS A 1 238 ? 17.672 32.594 15.891 1 38.44 238 LYS A N 1
ATOM 1864 C CA . LYS A 1 238 ? 18.875 33.094 16.531 1 38.44 238 LYS A CA 1
ATOM 1865 C C . LYS A 1 238 ? 19.953 33.438 15.508 1 38.44 238 LYS A C 1
ATOM 1867 O O . LYS A 1 238 ? 21 33.969 15.859 1 38.44 238 LYS A O 1
ATOM 1872 N N . GLY A 1 239 ? 19.891 33.031 14.266 1 34.66 239 GLY A N 1
ATOM 1873 C CA . GLY A 1 239 ? 20.984 33.469 13.414 1 34.66 239 GLY A CA 1
ATOM 1874 C C . GLY A 1 239 ? 20.984 34.969 13.164 1 34.66 239 GLY A C 1
ATOM 1875 O O . GLY A 1 239 ? 21.938 35.531 12.602 1 34.66 239 GLY A O 1
ATOM 1876 N N . TYR A 1 240 ? 19.875 35.625 13.148 1 32.25 240 TYR A N 1
ATOM 1877 C CA . TYR A 1 240 ? 20.016 37.062 12.938 1 32.25 240 TYR A CA 1
ATOM 1878 C C . TYR A 1 240 ? 20.359 37.75 14.242 1 32.25 240 TYR A C 1
ATOM 1880 O O . TYR A 1 240 ? 20.344 39 14.305 1 32.25 240 TYR A O 1
ATOM 1888 N N . ILE A 1 241 ? 20.25 37.094 15.453 1 31.33 241 ILE A N 1
ATOM 1889 C CA . ILE A 1 241 ? 20.703 37.938 16.562 1 31.33 241 ILE A CA 1
ATOM 1890 C C . ILE A 1 241 ? 22.219 38.156 16.438 1 31.33 241 ILE A C 1
ATOM 1892 O O . ILE A 1 241 ? 22.953 37.281 16.016 1 31.33 241 ILE A O 1
ATOM 1896 N N . LYS A 1 242 ? 22.781 39.438 16.859 1 33.09 242 LYS A N 1
ATOM 1897 C CA . LYS A 1 242 ? 24.062 40.156 17.031 1 33.09 242 LYS A CA 1
ATOM 1898 C C . LYS A 1 242 ? 25.109 39.25 17.656 1 33.09 242 LYS A C 1
ATOM 1900 O O . LYS A 1 242 ? 24.781 38.375 18.484 1 33.09 242 LYS A O 1
ATOM 1905 N N . LEU A 1 243 ? 26.5 39.062 17.141 1 28.91 243 LEU A N 1
ATOM 1906 C CA . LEU A 1 243 ? 27.828 38.719 17.641 1 28.91 243 LEU A CA 1
ATOM 1907 C C . LEU A 1 243 ? 27.984 39.125 19.094 1 28.91 243 LEU A C 1
ATOM 1909 O O . LEU A 1 243 ? 29 38.844 19.734 1 28.91 243 LEU A O 1
ATOM 1913 N N . ASN A 1 244 ? 27.422 40.281 19.5 1 27.16 244 ASN A N 1
ATOM 1914 C CA . ASN A 1 244 ? 28 40.688 20.781 1 27.16 244 ASN A CA 1
ATOM 1915 C C . ASN A 1 244 ? 27.828 39.625 21.844 1 27.16 244 ASN A C 1
ATOM 1917 O O . ASN A 1 244 ? 28.797 39.25 22.531 1 27.16 244 ASN A O 1
ATOM 1921 N N . THR A 1 245 ? 26.984 39.844 22.906 1 25.67 245 THR A N 1
ATOM 1922 C CA . THR A 1 245 ? 27.234 39.438 24.297 1 25.67 245 THR A CA 1
ATOM 1923 C C . THR A 1 245 ? 26.922 37.938 24.484 1 25.67 245 THR A C 1
ATOM 1925 O O . THR A 1 245 ? 27.703 37.219 25.094 1 25.67 245 THR A O 1
ATOM 1928 N N . PHE A 1 246 ? 25.625 37.5 25 1 25.28 246 PHE A N 1
ATOM 1929 C CA . PHE A 1 246 ? 25.391 36.594 26.109 1 25.28 246 PHE A CA 1
ATOM 1930 C C . PHE A 1 246 ? 25.578 35.156 25.656 1 25.28 246 PHE A C 1
ATOM 1932 O O . PHE A 1 246 ? 25.406 34.844 24.469 1 25.28 246 PHE A O 1
ATOM 1939 N N . VAL A 1 247 ? 25.938 34.094 26.562 1 26.06 247 VAL A N 1
ATOM 1940 C CA . VAL A 1 247 ? 26.281 32.781 27.125 1 26.06 247 VAL A CA 1
ATOM 1941 C C . VAL A 1 247 ? 25.156 31.797 26.844 1 26.06 247 VAL A C 1
ATOM 1943 O O . VAL A 1 247 ? 24.094 31.844 27.484 1 26.06 247 VAL A O 1
ATOM 1946 N N . CYS A 1 248 ? 24.516 31.766 25.797 1 25.52 248 CYS A N 1
ATOM 1947 C CA . CYS A 1 248 ? 23.594 30.625 25.812 1 25.52 248 CYS A CA 1
ATOM 1948 C C . CYS A 1 248 ? 24.281 29.359 26.281 1 25.52 248 CYS A C 1
ATOM 1950 O O . CYS A 1 248 ? 25.281 28.938 25.688 1 25.52 248 CYS A O 1
ATOM 1952 N N . LYS A 1 249 ? 24.219 29.094 27.609 1 23.69 249 LYS A N 1
ATOM 1953 C CA . LYS A 1 249 ? 24.703 27.969 28.406 1 23.69 249 LYS A CA 1
ATOM 1954 C C . LYS A 1 249 ? 24.328 26.641 27.75 1 23.69 249 LYS A C 1
ATOM 1956 O O . LYS A 1 249 ? 23.188 26.188 27.875 1 23.69 249 LYS A O 1
ATOM 1961 N N . CYS A 1 250 ? 24.609 26.391 26.625 1 23.55 250 CYS A N 1
ATOM 1962 C CA . CYS A 1 250 ? 24.844 24.984 26.312 1 23.55 250 CYS A CA 1
ATOM 1963 C C . CYS A 1 250 ? 25.828 24.375 27.297 1 23.55 250 CYS A C 1
ATOM 1965 O O . CYS A 1 250 ? 27.031 24.656 27.266 1 23.55 250 CYS A O 1
ATOM 1967 N N . ILE A 1 251 ? 25.469 24.672 28.641 1 20.94 251 ILE A N 1
ATOM 1968 C CA . ILE A 1 251 ? 26.25 23.797 29.5 1 20.94 251 ILE A CA 1
ATOM 1969 C C . ILE A 1 251 ? 26.031 22.344 29.078 1 20.94 251 ILE A C 1
ATOM 1971 O O . ILE A 1 251 ? 24.906 21.922 28.812 1 20.94 251 ILE A O 1
ATOM 1975 N N . MET B 1 1 ? -5.492 28.531 -5.137 1 72.44 1 MET B N 1
ATOM 1976 C CA . MET B 1 1 ? -5.539 27.562 -4.055 1 72.44 1 MET B CA 1
ATOM 1977 C C . MET B 1 1 ? -6.855 26.781 -4.07 1 72.44 1 MET B C 1
ATOM 1979 O O . MET B 1 1 ? -6.859 25.562 -4.09 1 72.44 1 MET B O 1
ATOM 1983 N N . LYS B 1 2 ? -7.969 27.484 -4.539 1 78.69 2 LYS B N 1
ATOM 1984 C CA . LYS B 1 2 ? -9.273 26.828 -4.629 1 78.69 2 LYS B CA 1
ATOM 1985 C C . LYS B 1 2 ? -9.367 25.953 -5.879 1 78.69 2 LYS B C 1
ATOM 1987 O O . LYS B 1 2 ? -9.898 24.844 -5.828 1 78.69 2 LYS B O 1
ATOM 1992 N N . ALA B 1 3 ? -8.742 26.453 -6.902 1 85.81 3 ALA B N 1
ATOM 1993 C CA . ALA B 1 3 ? -8.805 25.703 -8.156 1 85.81 3 ALA B CA 1
ATOM 1994 C C . ALA B 1 3 ? -8.094 24.359 -8.031 1 85.81 3 ALA B C 1
ATOM 1996 O O . ALA B 1 3 ? -8.578 23.344 -8.539 1 85.81 3 ALA B O 1
ATOM 1997 N N . ILE B 1 4 ? -7.016 24.359 -7.375 1 87 4 ILE B N 1
ATOM 1998 C CA . ILE B 1 4 ? -6.254 23.125 -7.195 1 87 4 ILE B CA 1
ATOM 1999 C C . ILE B 1 4 ? -7.047 22.156 -6.324 1 87 4 ILE B C 1
ATOM 2001 O O . ILE B 1 4 ? -7.055 20.938 -6.582 1 87 4 ILE B O 1
ATOM 2005 N N . PHE B 1 5 ? -7.684 22.688 -5.418 1 89.5 5 PHE B N 1
ATOM 2006 C CA . PHE B 1 5 ? -8.5 21.844 -4.547 1 89.5 5 PHE B CA 1
ATOM 2007 C C . PHE B 1 5 ? -9.594 21.156 -5.344 1 89.5 5 PHE B C 1
ATOM 2009 O O . PHE B 1 5 ? -9.773 19.938 -5.23 1 89.5 5 PHE B O 1
ATOM 2016 N N . TYR B 1 6 ? -10.266 21.859 -6.156 1 90.75 6 TYR B N 1
ATOM 2017 C CA . TYR B 1 6 ? -11.383 21.297 -6.91 1 90.75 6 TYR B CA 1
ATOM 2018 C C . TYR B 1 6 ? -10.883 20.328 -7.98 1 90.75 6 TYR B C 1
ATOM 2020 O O . TYR B 1 6 ? -11.555 19.359 -8.305 1 90.75 6 TYR B O 1
ATOM 2028 N N . LEU B 1 7 ? -9.773 20.625 -8.453 1 93.81 7 LEU B N 1
ATOM 2029 C CA . LEU B 1 7 ? -9.164 19.688 -9.391 1 93.81 7 LEU B CA 1
ATOM 2030 C C . LEU B 1 7 ? -8.844 18.359 -8.711 1 93.81 7 LEU B C 1
ATOM 2032 O O . LEU B 1 7 ? -9.125 17.281 -9.25 1 93.81 7 LEU B O 1
ATOM 2036 N N . LEU B 1 8 ? -8.258 18.469 -7.574 1 94.06 8 LEU B N 1
ATOM 2037 C CA . LEU B 1 8 ? -7.922 17.266 -6.812 1 94.06 8 LEU B CA 1
ATOM 2038 C C . LEU B 1 8 ? -9.18 16.516 -6.414 1 94.06 8 LEU B C 1
ATOM 2040 O O . LEU B 1 8 ? -9.203 15.281 -6.445 1 94.06 8 LEU B O 1
ATOM 2044 N N . LEU B 1 9 ? -10.164 17.234 -6.055 1 94.5 9 LEU B N 1
ATOM 2045 C CA . LEU B 1 9 ? -11.438 16.609 -5.703 1 94.5 9 LEU B CA 1
ATOM 2046 C C . LEU B 1 9 ? -12.039 15.891 -6.906 1 94.5 9 LEU B C 1
ATOM 2048 O O . LEU B 1 9 ? -12.539 14.766 -6.781 1 94.5 9 LEU B O 1
ATOM 2052 N N . PHE B 1 10 ? -12 16.531 -8.016 1 96.44 10 PHE B N 1
ATOM 2053 C CA . PHE B 1 10 ? -12.508 15.938 -9.242 1 96.44 10 PHE B CA 1
ATOM 2054 C C . PHE B 1 10 ? -11.742 14.656 -9.57 1 96.44 10 PHE B C 1
ATOM 2056 O O . PHE B 1 10 ? -12.352 13.641 -9.922 1 96.44 10 PHE B O 1
ATOM 2063 N N . LEU B 1 11 ? -10.477 14.695 -9.438 1 97.62 11 LEU B N 1
ATOM 2064 C CA . LEU B 1 11 ? -9.648 13.523 -9.695 1 97.62 11 LEU B CA 1
ATOM 2065 C C . LEU B 1 11 ? -9.984 12.391 -8.734 1 97.62 11 LEU B C 1
ATOM 2067 O O . LEU B 1 11 ? -10.07 11.227 -9.141 1 97.62 11 LEU B O 1
ATOM 2071 N N . ALA B 1 12 ? -10.164 12.727 -7.52 1 97.5 12 ALA B N 1
ATOM 2072 C CA . ALA B 1 12 ? -10.539 11.719 -6.539 1 97.5 12 ALA B CA 1
ATOM 2073 C C . ALA B 1 12 ? -11.859 11.047 -6.918 1 97.5 12 ALA B C 1
ATOM 2075 O O . ALA B 1 12 ? -11.992 9.828 -6.828 1 97.5 12 ALA B O 1
ATOM 2076 N N . GLU B 1 13 ? -12.797 11.852 -7.402 1 98 13 GLU B N 1
ATOM 2077 C CA . GLU B 1 13 ? -14.102 11.32 -7.809 1 98 13 GLU B CA 1
ATOM 2078 C C . GLU B 1 13 ? -13.961 10.406 -9.023 1 98 13 GLU B C 1
ATOM 2080 O O . GLU B 1 13 ? -14.578 9.336 -9.07 1 98 13 GLU B O 1
ATOM 2085 N N . VAL B 1 14 ? -13.18 10.781 -9.906 1 98.56 14 VAL B N 1
ATOM 2086 C CA . VAL B 1 14 ? -12.953 9.977 -11.094 1 98.56 14 VAL B CA 1
ATOM 2087 C C . VAL B 1 14 ? -12.32 8.641 -10.703 1 98.56 14 VAL B C 1
ATOM 2089 O O . VAL B 1 14 ? -12.711 7.59 -11.211 1 98.56 14 VAL B O 1
ATOM 2092 N N . LEU B 1 15 ? -11.414 8.672 -9.836 1 98.75 15 LEU B N 1
ATOM 2093 C CA . LEU B 1 15 ? -10.727 7.457 -9.414 1 98.75 15 LEU B CA 1
ATOM 2094 C C . LEU B 1 15 ? -11.656 6.566 -8.594 1 98.75 15 LEU B C 1
ATOM 2096 O O . LEU B 1 15 ? -11.641 5.344 -8.75 1 98.75 15 LEU B O 1
ATOM 2100 N N . LEU B 1 16 ? -12.43 7.18 -7.734 1 98.69 16 LEU B N 1
ATOM 2101 C CA . LEU B 1 16 ? -13.367 6.395 -6.934 1 98.69 16 LEU B CA 1
ATOM 2102 C C . LEU B 1 16 ? -14.383 5.688 -7.824 1 98.69 16 LEU B C 1
ATOM 2104 O O . LEU B 1 16 ? -14.531 4.465 -7.758 1 98.69 16 LEU B O 1
ATOM 2108 N N . PHE B 1 17 ? -15.016 6.371 -8.703 1 98.75 17 PHE B N 1
ATOM 2109 C CA . PHE B 1 17 ? -16 5.785 -9.609 1 98.75 17 PHE B CA 1
ATOM 2110 C C . PHE B 1 17 ? -15.328 4.883 -10.633 1 98.75 17 PHE B C 1
ATOM 2112 O O . PHE B 1 17 ? -15.867 3.83 -10.992 1 98.75 17 PHE B O 1
ATOM 2119 N N . GLY B 1 18 ? -14.211 5.309 -11.102 1 98.75 18 GLY B N 1
ATOM 2120 C CA . GLY B 1 18 ? -13.492 4.504 -12.07 1 98.75 18 GLY B CA 1
ATOM 2121 C C . GLY B 1 18 ? -13.078 3.146 -11.531 1 98.75 18 GLY B C 1
ATOM 2122 O O . GLY B 1 18 ? -13.203 2.133 -12.219 1 98.75 18 GLY B O 1
ATOM 2123 N N . THR B 1 19 ? -12.586 3.082 -10.336 1 98.75 19 THR B N 1
ATOM 2124 C CA . THR B 1 19 ? -12.117 1.845 -9.719 1 98.75 19 THR B CA 1
ATOM 2125 C C . THR B 1 19 ? -13.258 0.831 -9.617 1 98.75 19 THR B C 1
ATOM 2127 O O . THR B 1 19 ? -13.109 -0.315 -10.047 1 98.75 19 THR B O 1
ATOM 2130 N N . ILE B 1 20 ? -14.375 1.227 -9.086 1 98.81 20 ILE B N 1
ATOM 2131 C CA . ILE B 1 20 ? -15.477 0.29 -8.875 1 98.81 20 ILE B CA 1
ATOM 2132 C C . ILE B 1 20 ? -16.078 -0.105 -10.219 1 98.81 20 ILE B C 1
ATOM 2134 O O . ILE B 1 20 ? -16.453 -1.261 -10.422 1 98.81 20 ILE B O 1
ATOM 2138 N N . THR B 1 21 ? -16.109 0.834 -11.164 1 98.81 21 THR B N 1
ATOM 2139 C CA . THR B 1 21 ? -16.672 0.547 -12.484 1 98.81 21 THR B CA 1
ATOM 2140 C C . THR B 1 21 ? -15.773 -0.438 -13.242 1 98.81 21 THR B C 1
ATOM 2142 O O . THR B 1 21 ? -16.266 -1.401 -13.828 1 98.81 21 THR B O 1
ATOM 2145 N N . LEU B 1 22 ? -14.492 -0.226 -13.219 1 98.88 22 LEU B N 1
ATOM 2146 C CA . LEU B 1 22 ? -13.562 -1.129 -13.891 1 98.88 22 LEU B CA 1
ATOM 2147 C C . LEU B 1 22 ? -13.602 -2.518 -13.258 1 98.88 22 LEU B C 1
ATOM 2149 O O . LEU B 1 22 ? -13.531 -3.525 -13.961 1 98.88 22 LEU B O 1
ATOM 2153 N N . LEU B 1 23 ? -13.688 -2.58 -11.969 1 98.88 23 LEU B N 1
ATOM 2154 C CA . LEU B 1 23 ? -13.742 -3.861 -11.273 1 98.88 23 LEU B CA 1
ATOM 2155 C C . LEU B 1 23 ? -14.992 -4.641 -11.672 1 98.88 23 LEU B C 1
ATOM 2157 O O . LEU B 1 23 ? -14.906 -5.824 -12.008 1 98.88 23 LEU B O 1
ATOM 2161 N N . ILE B 1 24 ? -16.125 -3.953 -11.648 1 98.88 24 ILE B N 1
ATOM 2162 C CA . ILE B 1 24 ? -17.391 -4.594 -11.992 1 98.88 24 ILE B CA 1
ATOM 2163 C C . ILE B 1 24 ? -17.344 -5.047 -13.453 1 98.88 24 ILE B C 1
ATOM 2165 O O . ILE B 1 24 ? -17.75 -6.164 -13.773 1 98.88 24 ILE B O 1
ATOM 2169 N N . TYR B 1 25 ? -16.844 -4.211 -14.289 1 98.88 25 TYR B N 1
ATOM 2170 C CA . TYR B 1 25 ? -16.719 -4.559 -15.703 1 98.88 25 TYR B CA 1
ATOM 2171 C C . TYR B 1 25 ? -15.844 -5.793 -15.883 1 98.88 25 TYR B C 1
ATOM 2173 O O . TYR B 1 25 ? -16.219 -6.719 -16.609 1 98.88 25 TYR B O 1
ATOM 2181 N N . TRP B 1 26 ? -14.688 -5.852 -15.273 1 98.81 26 TRP B N 1
ATOM 2182 C CA . TRP B 1 26 ? -13.773 -6.984 -15.375 1 98.81 26 TRP B CA 1
ATOM 2183 C C . TRP B 1 26 ? -14.453 -8.266 -14.906 1 98.81 26 TRP B C 1
ATOM 2185 O O . TRP B 1 26 ? -14.367 -9.305 -15.57 1 98.81 26 TRP B O 1
ATOM 2195 N N . ILE B 1 27 ? -15.172 -8.211 -13.836 1 98.81 27 ILE B N 1
ATOM 2196 C CA . ILE B 1 27 ? -15.789 -9.383 -13.219 1 98.81 27 ILE B CA 1
ATOM 2197 C C . ILE B 1 27 ? -16.906 -9.914 -14.117 1 98.81 27 ILE B C 1
ATOM 2199 O O . ILE B 1 27 ? -16.984 -11.109 -14.383 1 98.81 27 ILE B O 1
ATOM 2203 N N . PHE B 1 28 ? -17.719 -9.062 -14.648 1 98.75 28 PHE B N 1
ATOM 2204 C CA . PHE B 1 28 ? -18.906 -9.508 -15.383 1 98.75 28 PHE B CA 1
ATOM 2205 C C . PHE B 1 28 ? -18.562 -9.82 -16.828 1 98.75 28 PHE B C 1
ATOM 2207 O O . PHE B 1 28 ? -19.188 -10.68 -17.453 1 98.75 28 PHE B O 1
ATOM 2214 N N . ASN B 1 29 ? -17.531 -9.234 -17.391 1 98.5 29 ASN B N 1
ATOM 2215 C CA . ASN B 1 29 ? -17.219 -9.445 -18.797 1 98.5 29 ASN B CA 1
ATOM 2216 C C . ASN B 1 29 ? -16.156 -10.531 -18.984 1 98.5 29 ASN B C 1
ATOM 2218 O O . ASN B 1 29 ? -16.109 -11.203 -20.016 1 98.5 29 ASN B O 1
ATOM 2222 N N . TYR B 1 30 ? -15.344 -10.719 -17.953 1 97.94 30 TYR B N 1
ATOM 2223 C CA . TYR B 1 30 ? -14.234 -11.648 -18.141 1 97.94 30 TYR B CA 1
ATOM 2224 C C . TYR B 1 30 ? -14.305 -12.789 -17.141 1 97.94 30 TYR B C 1
ATOM 2226 O O . TYR B 1 30 ? -13.789 -13.883 -17.406 1 97.94 30 TYR B O 1
ATOM 2234 N N . GLN B 1 31 ? -14.984 -12.586 -16 1 98.06 31 GLN B N 1
ATOM 2235 C CA . GLN B 1 31 ? -14.867 -13.562 -14.922 1 98.06 31 GLN B CA 1
ATOM 2236 C C . GLN B 1 31 ? -16.203 -14.242 -14.641 1 98.06 31 GLN B C 1
ATOM 2238 O O . GLN B 1 31 ? -16.359 -14.914 -13.617 1 98.06 31 GLN B O 1
ATOM 2243 N N . GLY B 1 32 ? -17.219 -13.992 -15.406 1 98.06 32 GLY B N 1
ATOM 2244 C CA . GLY B 1 32 ? -18.453 -14.758 -15.383 1 98.06 32 GLY B CA 1
ATOM 2245 C C . GLY B 1 32 ? -19.453 -14.242 -14.367 1 98.06 32 GLY B C 1
ATOM 2246 O O . GLY B 1 32 ? -20.453 -14.914 -14.07 1 98.06 32 GLY B O 1
ATOM 2247 N N . GLY B 1 33 ? -19.141 -13.203 -13.711 1 98.62 33 GLY B N 1
ATOM 2248 C CA . GLY B 1 33 ? -20.109 -12.609 -12.789 1 98.62 33 GLY B CA 1
ATOM 2249 C C . GLY B 1 33 ? -19.891 -13.031 -11.352 1 98.62 33 GLY B C 1
ATOM 2250 O O . GLY B 1 33 ? -18.75 -13.211 -10.914 1 98.62 33 GLY B O 1
ATOM 2251 N N . VAL B 1 34 ? -21 -13.023 -10.57 1 98.81 34 VAL B N 1
ATOM 2252 C CA . VAL B 1 34 ? -20.891 -13.281 -9.141 1 98.81 34 VAL B CA 1
ATOM 2253 C C . VAL B 1 34 ? -21.859 -14.391 -8.742 1 98.81 34 VAL B C 1
ATOM 2255 O O . VAL B 1 34 ? -22.766 -14.727 -9.5 1 98.81 34 VAL B O 1
ATOM 2258 N N . ALA B 1 35 ? -21.594 -14.93 -7.543 1 98.69 35 ALA B N 1
ATOM 2259 C CA . ALA B 1 35 ? -22.484 -15.914 -6.926 1 98.69 35 ALA B CA 1
ATOM 2260 C C . ALA B 1 35 ? -22.406 -15.844 -5.406 1 98.69 35 ALA B C 1
ATOM 2262 O O . ALA B 1 35 ? -21.375 -15.469 -4.848 1 98.69 35 ALA B O 1
ATOM 2263 N N . TRP B 1 36 ? -23.5 -16.25 -4.836 1 97.81 36 TRP B N 1
ATOM 2264 C CA . TRP B 1 36 ? -23.547 -16.281 -3.379 1 97.81 36 TRP B CA 1
ATOM 2265 C C . TRP B 1 36 ? -23.062 -17.625 -2.854 1 97.81 36 TRP B C 1
ATOM 2267 O O . TRP B 1 36 ? -22.406 -17.688 -1.802 1 97.81 36 TRP B O 1
ATOM 2277 N N . ALA B 1 37 ? -23.422 -18.656 -3.648 1 97 37 ALA B N 1
ATOM 2278 C CA . ALA B 1 37 ? -23.094 -20.016 -3.215 1 97 37 ALA B CA 1
ATOM 2279 C C . ALA B 1 37 ? -22.828 -20.922 -4.41 1 97 37 ALA B C 1
ATOM 2281 O O . ALA B 1 37 ? -23.156 -20.562 -5.551 1 97 37 ALA B O 1
ATOM 2282 N N . ASN B 1 38 ? -22.078 -22.062 -4.141 1 96.06 38 ASN B N 1
ATOM 2283 C CA . ASN B 1 38 ? -21.938 -23.203 -5.047 1 96.06 38 ASN B CA 1
ATOM 2284 C C . ASN B 1 38 ? -21.031 -22.859 -6.227 1 96.06 38 ASN B C 1
ATOM 2286 O O . ASN B 1 38 ? -21.078 -23.531 -7.262 1 96.06 38 ASN B O 1
ATOM 2290 N N . ASP B 1 39 ? -20.219 -21.797 -6.141 1 97.94 39 ASP B N 1
ATOM 2291 C CA . ASP B 1 39 ? -19.219 -21.422 -7.129 1 97.94 39 ASP B CA 1
ATOM 2292 C C . ASP B 1 39 ? -18.109 -20.594 -6.492 1 97.94 39 ASP B C 1
ATOM 2294 O O . ASP B 1 39 ? -18.25 -19.375 -6.34 1 97.94 39 ASP B O 1
ATOM 2298 N N . ILE B 1 40 ? -17.062 -21.203 -6.168 1 97.56 40 ILE B N 1
ATOM 2299 C CA . ILE B 1 40 ? -15.992 -20.625 -5.375 1 97.56 40 ILE B CA 1
ATOM 2300 C C . ILE B 1 40 ? -15.445 -19.375 -6.082 1 97.56 40 ILE B C 1
ATOM 2302 O O . ILE B 1 40 ? -15.289 -18.328 -5.465 1 97.56 40 ILE B O 1
ATOM 2306 N N . LYS B 1 41 ? -15.156 -19.484 -7.316 1 97.69 41 LYS B N 1
ATOM 2307 C CA . LYS B 1 41 ? -14.594 -18.375 -8.086 1 97.69 41 LYS B CA 1
ATOM 2308 C C . LYS B 1 41 ? -15.531 -17.172 -8.078 1 97.69 41 LYS B C 1
ATOM 2310 O O . LYS B 1 41 ? -15.102 -16.047 -7.828 1 97.69 41 LYS B O 1
ATOM 2315 N N . LYS B 1 42 ? -16.766 -17.391 -8.352 1 98.69 42 LYS B N 1
ATOM 2316 C CA . LYS B 1 42 ? -17.75 -16.312 -8.438 1 98.69 42 LYS B CA 1
ATOM 2317 C C . LYS B 1 42 ? -18.062 -15.742 -7.055 1 98.69 42 LYS B C 1
ATOM 2319 O O . LYS B 1 42 ? -18.438 -14.57 -6.926 1 98.69 42 LYS B O 1
ATOM 2324 N N . GLN B 1 43 ? -17.984 -16.562 -6.031 1 98.75 43 GLN B N 1
ATOM 2325 C CA . GLN B 1 43 ? -18.109 -16.062 -4.664 1 98.75 43 GLN B CA 1
ATOM 2326 C C . GLN B 1 43 ? -16.969 -15.102 -4.328 1 98.75 43 GLN B C 1
ATOM 2328 O O . GLN B 1 43 ? -17.188 -14.094 -3.652 1 98.75 43 GLN B O 1
ATOM 2333 N N . PHE B 1 44 ? -15.812 -15.383 -4.777 1 98.69 44 PHE B N 1
ATOM 2334 C CA . PHE B 1 44 ? -14.695 -14.469 -4.57 1 98.69 44 PHE B CA 1
ATOM 2335 C C . PHE B 1 44 ? -14.867 -13.203 -5.402 1 98.69 44 PHE B C 1
ATOM 2337 O O . PHE B 1 44 ? -14.469 -12.117 -4.98 1 98.69 44 PHE B O 1
ATOM 2344 N N . ASN B 1 45 ? -15.453 -13.336 -6.602 1 98.88 45 ASN B N 1
ATOM 2345 C CA . ASN B 1 45 ? -15.797 -12.141 -7.367 1 98.88 45 ASN B CA 1
ATOM 2346 C C . ASN B 1 45 ? -16.672 -11.195 -6.559 1 98.88 45 ASN B C 1
ATOM 2348 O O . ASN B 1 45 ? -16.438 -9.984 -6.551 1 98.88 45 ASN B O 1
ATOM 2352 N N . LEU B 1 46 ? -17.641 -11.797 -5.906 1 98.88 46 LEU B N 1
ATOM 2353 C CA . LEU B 1 46 ? -18.531 -11.016 -5.059 1 98.88 46 LEU B CA 1
ATOM 2354 C C . LEU B 1 46 ? -17.766 -10.359 -3.918 1 98.88 46 LEU B C 1
ATOM 2356 O O . LEU B 1 46 ? -17.969 -9.188 -3.613 1 98.88 46 LEU B O 1
ATOM 2360 N N . HIS B 1 47 ? -16.922 -11.117 -3.309 1 98.94 47 HIS B N 1
ATOM 2361 C CA . HIS B 1 47 ? -16.047 -10.594 -2.264 1 98.94 47 HIS B CA 1
ATOM 2362 C C . HIS B 1 47 ? -15.258 -9.391 -2.758 1 98.94 47 HIS B C 1
ATOM 2364 O O . HIS B 1 47 ? -15.18 -8.367 -2.074 1 98.94 47 HIS B O 1
ATOM 2370 N N . TYR B 1 48 ? -14.672 -9.445 -3.967 1 98.88 48 TYR B N 1
ATOM 2371 C CA . TYR B 1 48 ? -13.891 -8.352 -4.523 1 98.88 48 TYR B CA 1
ATOM 2372 C C . TYR B 1 48 ? -14.719 -7.078 -4.621 1 98.88 48 TYR B C 1
ATOM 2374 O O . TYR B 1 48 ? -14.305 -6.016 -4.152 1 98.88 48 TYR B O 1
ATOM 2382 N N . ILE B 1 49 ? -15.875 -7.219 -5.203 1 98.94 49 ILE B N 1
ATOM 2383 C CA . ILE B 1 49 ? -16.734 -6.07 -5.461 1 98.94 49 ILE B CA 1
ATOM 2384 C C . ILE B 1 49 ? -17.156 -5.434 -4.141 1 98.94 49 ILE B C 1
ATOM 2386 O O . ILE B 1 49 ? -17.094 -4.211 -3.982 1 98.94 49 ILE B O 1
ATOM 2390 N N . LEU B 1 50 ? -17.516 -6.211 -3.211 1 98.94 50 LEU B N 1
ATOM 2391 C CA . LEU B 1 50 ? -18.047 -5.711 -1.951 1 98.94 50 LEU B CA 1
ATOM 2392 C C . LEU B 1 50 ? -16.953 -5.113 -1.085 1 98.94 50 LEU B C 1
ATOM 2394 O O . LEU B 1 50 ? -17.156 -4.094 -0.423 1 98.94 50 LEU B O 1
ATOM 2398 N N . MET B 1 51 ? -15.812 -5.738 -1.08 1 98.94 51 MET B N 1
ATOM 2399 C CA . MET B 1 51 ? -14.719 -5.211 -0.268 1 98.94 51 MET B CA 1
ATOM 2400 C C . MET B 1 51 ? -14.188 -3.906 -0.852 1 98.94 51 MET B C 1
ATOM 2402 O O . MET B 1 51 ? -13.969 -2.938 -0.122 1 98.94 51 MET B O 1
ATOM 2406 N N . VAL B 1 52 ? -13.984 -3.848 -2.174 1 98.94 52 VAL B N 1
ATOM 2407 C CA . VAL B 1 52 ? -13.57 -2.607 -2.822 1 98.94 52 VAL B CA 1
ATOM 2408 C C . VAL B 1 52 ? -14.688 -1.571 -2.721 1 98.94 52 VAL B C 1
ATOM 2410 O O . VAL B 1 52 ? -14.43 -0.395 -2.455 1 98.94 52 VAL B O 1
ATOM 2413 N N . GLY B 1 53 ? -15.898 -2.002 -2.91 1 98.88 53 GLY B N 1
ATOM 2414 C CA . GLY B 1 53 ? -17.031 -1.112 -2.744 1 98.88 53 GLY B CA 1
ATOM 2415 C C . GLY B 1 53 ? -17.125 -0.523 -1.35 1 98.88 53 GLY B C 1
ATOM 2416 O O . GLY B 1 53 ? -17.422 0.667 -1.19 1 98.88 53 GLY B O 1
ATOM 2417 N N . GLY B 1 54 ? -16.922 -1.322 -0.356 1 98.75 54 GLY B N 1
ATOM 2418 C CA . GLY B 1 54 ? -17.031 -0.884 1.026 1 98.75 54 GLY B CA 1
ATOM 2419 C C . GLY B 1 54 ? -15.836 -0.065 1.487 1 98.75 54 GLY B C 1
ATOM 2420 O O . GLY B 1 54 ? -15.984 1.088 1.896 1 98.75 54 GLY B O 1
ATOM 2421 N N . PHE B 1 55 ? -14.641 -0.582 1.328 1 98.81 55 PHE B N 1
ATOM 2422 C CA . PHE B 1 55 ? -13.445 -0.007 1.941 1 98.81 55 PHE B CA 1
ATOM 2423 C C . PHE B 1 55 ? -12.906 1.145 1.102 1 98.81 55 PHE B C 1
ATOM 2425 O O . PHE B 1 55 ? -12.273 2.062 1.629 1 98.81 55 PHE B O 1
ATOM 2432 N N . ILE B 1 56 ? -13.109 1.053 -0.223 1 98.88 56 ILE B N 1
ATOM 2433 C CA . ILE B 1 56 ? -12.5 2.07 -1.072 1 98.88 56 ILE B CA 1
ATOM 2434 C C . ILE B 1 56 ? -13.57 3.064 -1.53 1 98.88 56 ILE B C 1
ATOM 2436 O O . ILE B 1 56 ? -13.484 4.258 -1.223 1 98.88 56 ILE B O 1
ATOM 2440 N N . PHE B 1 57 ? -14.594 2.59 -2.168 1 98.88 57 PHE B N 1
ATOM 2441 C CA . PHE B 1 57 ? -15.578 3.471 -2.791 1 98.88 57 PHE B CA 1
ATOM 2442 C C . PHE B 1 57 ? -16.406 4.188 -1.732 1 98.88 57 PHE B C 1
ATOM 2444 O O . PHE B 1 57 ? -16.406 5.418 -1.667 1 98.88 57 PHE B O 1
ATOM 2451 N N . LEU B 1 58 ? -17.094 3.484 -0.855 1 98.56 58 LEU B N 1
ATOM 2452 C CA . LEU B 1 58 ? -18 4.074 0.137 1 98.56 58 LEU B CA 1
ATOM 2453 C C . LEU B 1 58 ? -17.203 4.805 1.214 1 98.56 58 LEU B C 1
ATOM 2455 O O . LEU B 1 58 ? -17.531 5.938 1.573 1 98.56 58 LEU B O 1
ATOM 2459 N N . ASN B 1 59 ? -16.172 4.168 1.691 1 97.75 59 ASN B N 1
ATOM 2460 C CA . ASN B 1 59 ? -15.352 4.824 2.705 1 97.75 59 ASN B CA 1
ATOM 2461 C C . ASN B 1 59 ? -14.656 6.066 2.146 1 97.75 59 ASN B C 1
ATOM 2463 O O . ASN B 1 59 ? -14.5 7.062 2.854 1 97.75 59 ASN B O 1
ATOM 2467 N N . GLY B 1 60 ? -14.141 5.945 0.901 1 97.44 60 GLY B N 1
ATOM 2468 C CA . GLY B 1 60 ? -13.586 7.121 0.255 1 97.44 60 GLY B CA 1
ATOM 2469 C C . GLY B 1 60 ? -14.539 8.297 0.214 1 97.44 60 GLY B C 1
ATOM 2470 O O . GLY B 1 60 ? -14.172 9.422 0.551 1 97.44 60 GLY B O 1
ATOM 2471 N N . HIS B 1 61 ? -15.758 8.062 -0.129 1 97.31 61 HIS B N 1
ATOM 2472 C CA . HIS B 1 61 ? -16.766 9.117 -0.172 1 97.31 61 HIS B CA 1
ATOM 2473 C C . HIS B 1 61 ? -17.109 9.602 1.23 1 97.31 61 HIS B C 1
ATOM 2475 O O . HIS B 1 61 ? -17.375 10.797 1.437 1 97.31 61 HIS B O 1
ATOM 2481 N N . ALA B 1 62 ? -17.156 8.688 2.186 1 95.69 62 ALA B N 1
ATOM 2482 C CA . ALA B 1 62 ? -17.406 9.094 3.564 1 95.69 62 ALA B CA 1
ATOM 2483 C C . ALA B 1 62 ? -16.375 10.109 4.031 1 95.69 62 ALA B C 1
ATOM 2485 O O . ALA B 1 62 ? -16.719 11.086 4.699 1 95.69 62 ALA B O 1
ATOM 2486 N N . MET B 1 63 ? -15.188 9.891 3.656 1 94.62 63 MET B N 1
ATOM 2487 C CA . MET B 1 63 ? -14.094 10.773 4.066 1 94.62 63 MET B CA 1
ATOM 2488 C C . MET B 1 63 ? -14.188 12.117 3.355 1 94.62 63 MET B C 1
ATOM 2490 O O . MET B 1 63 ? -13.773 13.141 3.904 1 94.62 63 MET B O 1
ATOM 2494 N N . LEU B 1 64 ? -14.773 12.125 2.199 1 94.06 64 LEU B N 1
ATOM 2495 C CA . LEU B 1 64 ? -14.766 13.328 1.377 1 94.06 64 LEU B CA 1
ATOM 2496 C C . LEU B 1 64 ? -16.016 14.172 1.635 1 94.06 64 LEU B C 1
ATOM 2498 O O . LEU B 1 64 ? -16.109 15.305 1.157 1 94.06 64 LEU B O 1
ATOM 2502 N N . VAL B 1 65 ? -16.953 13.711 2.391 1 91.44 65 VAL B N 1
ATOM 2503 C CA . VAL B 1 65 ? -18.25 14.359 2.568 1 91.44 65 VAL B CA 1
ATOM 2504 C C . VAL B 1 65 ? -18.047 15.781 3.102 1 91.44 65 VAL B C 1
ATOM 2506 O O . VAL B 1 65 ? -18.625 16.734 2.576 1 91.44 65 VAL B O 1
ATOM 2509 N N . TYR B 1 66 ? -17.219 15.969 4.066 1 83.94 66 TYR B N 1
ATOM 2510 C CA . TYR B 1 66 ? -17.062 17.266 4.723 1 83.94 66 TYR B CA 1
ATOM 2511 C C . TYR B 1 66 ? -16.281 18.234 3.836 1 83.94 66 TYR B C 1
ATOM 2513 O O . TYR B 1 66 ? -16.359 19.453 4.027 1 83.94 66 TYR B O 1
ATOM 2521 N N . ARG B 1 67 ? -15.586 17.672 2.91 1 83.56 67 ARG B N 1
ATOM 2522 C CA . ARG B 1 67 ? -14.82 18.516 1.998 1 83.56 67 ARG B CA 1
ATOM 2523 C C . ARG B 1 67 ? -15.625 18.844 0.745 1 83.56 67 ARG B C 1
ATOM 2525 O O . ARG B 1 67 ? -15.406 19.875 0.112 1 83.56 67 ARG B O 1
ATOM 2532 N N . SER B 1 68 ? -16.516 18.031 0.462 1 79.56 68 SER B N 1
ATOM 2533 C CA . SER B 1 68 ? -17.312 18.188 -0.744 1 79.56 68 SER B CA 1
ATOM 2534 C C . SER B 1 68 ? -18.484 19.141 -0.504 1 79.56 68 SER B C 1
ATOM 2536 O O . SER B 1 68 ? -18.891 19.875 -1.406 1 79.56 68 SER B O 1
ATOM 2538 N N . PHE B 1 69 ? -19.047 19.125 0.643 1 73.56 69 PHE B N 1
ATOM 2539 C CA . PHE B 1 69 ? -20.219 19.938 0.944 1 73.56 69 PHE B CA 1
ATOM 2540 C C . PHE B 1 69 ? -19.938 20.891 2.094 1 73.56 69 PHE B C 1
ATOM 2542 O O . PHE B 1 69 ? -20.469 20.734 3.195 1 73.56 69 PHE B O 1
ATOM 2549 N N . THR B 1 70 ? -19.234 21.922 1.816 1 64.19 70 THR B N 1
ATOM 2550 C CA . THR B 1 70 ? -18.797 22.859 2.842 1 64.19 70 THR B CA 1
ATOM 2551 C C . THR B 1 70 ? -19.922 23.844 3.176 1 64.19 70 THR B C 1
ATOM 2553 O O . THR B 1 70 ? -19.938 24.422 4.266 1 64.19 70 THR B O 1
ATOM 2556 N N . CYS B 1 71 ? -20.859 23.859 2.336 1 64.75 71 CYS B N 1
ATOM 2557 C CA . CYS B 1 71 ? -21.875 24.891 2.488 1 64.75 71 CYS B CA 1
ATOM 2558 C C . CYS B 1 71 ? -23.078 24.344 3.244 1 64.75 71 CYS B C 1
ATOM 2560 O O . CYS B 1 71 ? -23.922 25.125 3.703 1 64.75 71 CYS B O 1
ATOM 2562 N N . CYS B 1 72 ? -23.141 23.125 3.451 1 62.22 72 CYS B N 1
ATOM 2563 C CA . CYS B 1 72 ? -24.297 22.531 4.105 1 62.22 72 CYS B CA 1
ATOM 2564 C C . CYS B 1 72 ? -24.156 22.578 5.621 1 62.22 72 CYS B C 1
ATOM 2566 O O . CYS B 1 72 ? -23.047 22.719 6.141 1 62.22 72 CYS B O 1
ATOM 2568 N N . LYS B 1 73 ? -25.344 22.672 6.184 1 70.38 73 LYS B N 1
ATOM 2569 C CA . LYS B 1 73 ? -25.328 22.516 7.637 1 70.38 73 LYS B CA 1
ATOM 2570 C C . LYS B 1 73 ? -24.547 21.281 8.055 1 70.38 73 LYS B C 1
ATOM 2572 O O . LYS B 1 73 ? -24.641 20.234 7.414 1 70.38 73 LYS B O 1
ATOM 2577 N N . LYS B 1 74 ? -23.812 21.406 9.008 1 76.94 74 LYS B N 1
ATOM 2578 C CA . LYS B 1 74 ? -22.906 20.375 9.516 1 76.94 74 LYS B CA 1
ATOM 2579 C C . LYS B 1 74 ? -23.672 19.078 9.812 1 76.94 74 LYS B C 1
ATOM 2581 O O . LYS B 1 74 ? -23.141 17.984 9.617 1 76.94 74 LYS B O 1
ATOM 2586 N N . ILE B 1 75 ? -24.922 19.234 10.109 1 78.25 75 ILE B N 1
ATOM 2587 C CA . ILE B 1 75 ? -25.703 18.062 10.5 1 78.25 75 ILE B CA 1
ATOM 2588 C C . ILE B 1 75 ? -25.969 17.188 9.281 1 78.25 75 ILE B C 1
ATOM 2590 O O . ILE B 1 75 ? -26 15.961 9.383 1 78.25 75 ILE B O 1
ATOM 2594 N N . TYR B 1 76 ? -26.156 17.75 8.18 1 83.06 76 TYR B N 1
ATOM 2595 C CA . TYR B 1 76 ? -26.391 16.969 6.969 1 83.06 76 TYR B CA 1
ATOM 2596 C C . TYR B 1 76 ? -25.141 16.219 6.551 1 83.06 76 TYR B C 1
ATOM 2598 O O . TYR B 1 76 ? -25.219 15.078 6.082 1 83.06 76 TYR B O 1
ATOM 2606 N N . ASN B 1 77 ? -24.016 16.797 6.738 1 86.31 77 ASN B N 1
ATOM 2607 C CA . ASN B 1 77 ? -22.75 16.141 6.457 1 86.31 77 ASN B CA 1
ATOM 2608 C C . ASN B 1 77 ? -22.516 14.945 7.387 1 86.31 77 ASN B C 1
ATOM 2610 O O . ASN B 1 77 ? -22.062 13.891 6.949 1 86.31 77 ASN B O 1
ATOM 2614 N N . LYS B 1 78 ? -22.906 15.203 8.586 1 84.81 78 LYS B N 1
ATOM 2615 C CA . LYS B 1 78 ? -22.766 14.117 9.562 1 84.81 78 LYS B CA 1
ATOM 2616 C C . LYS B 1 78 ? -23.672 12.945 9.203 1 84.81 78 LYS B C 1
ATOM 2618 O O . LYS B 1 78 ? -23.266 11.781 9.312 1 84.81 78 LYS B O 1
ATOM 2623 N N . LEU B 1 79 ? -24.844 13.281 8.82 1 87.12 79 LEU B N 1
ATOM 2624 C CA . LEU B 1 79 ? -25.797 12.25 8.453 1 87.12 79 LEU B CA 1
ATOM 2625 C C . LEU B 1 79 ? -25.328 11.477 7.227 1 87.12 79 LEU B C 1
ATOM 2627 O O . LEU B 1 79 ? -25.359 10.25 7.207 1 87.12 79 LEU B O 1
ATOM 2631 N N . LEU B 1 80 ? -24.875 12.195 6.242 1 92.06 80 LEU B N 1
ATOM 2632 C CA . LEU B 1 80 ? -24.391 11.555 5.023 1 92.06 80 LEU B CA 1
ATOM 2633 C C . LEU B 1 80 ? -23.156 10.703 5.312 1 92.06 80 LEU B C 1
ATOM 2635 O O . LEU B 1 80 ? -23.047 9.586 4.809 1 92.06 80 LEU B O 1
ATOM 2639 N N . HIS B 1 81 ? -22.234 11.234 6.117 1 93.19 81 HIS B N 1
ATOM 2640 C CA . HIS B 1 81 ? -21.062 10.492 6.555 1 93.19 81 HIS B CA 1
ATOM 2641 C C . HIS B 1 81 ? -21.469 9.172 7.215 1 93.19 81 HIS B C 1
ATOM 2643 O O . HIS B 1 81 ? -20.922 8.117 6.883 1 93.19 81 HIS B O 1
ATOM 2649 N N . THR B 1 82 ? -22.453 9.211 8.047 1 90.56 82 THR B N 1
ATOM 2650 C CA . THR B 1 82 ? -22.922 8.039 8.773 1 90.56 82 THR B CA 1
ATOM 2651 C C . THR B 1 82 ? -23.562 7.035 7.82 1 90.56 82 THR B C 1
ATOM 2653 O O . THR B 1 82 ? -23.359 5.824 7.949 1 90.56 82 THR B O 1
ATOM 2656 N N . ILE B 1 83 ? -24.328 7.496 6.926 1 93.81 83 ILE B N 1
ATOM 2657 C CA . ILE B 1 83 ? -24.984 6.629 5.957 1 93.81 83 ILE B CA 1
ATOM 2658 C C . ILE B 1 83 ? -23.938 5.883 5.133 1 93.81 83 ILE B C 1
ATOM 2660 O O . ILE B 1 83 ? -24.031 4.664 4.953 1 93.81 83 ILE B O 1
ATOM 2664 N N . PHE B 1 84 ? -22.938 6.582 4.641 1 95.56 84 PHE B N 1
ATOM 2665 C CA . PHE B 1 84 ? -21.859 5.945 3.887 1 95.56 84 PHE B CA 1
ATOM 2666 C C . PHE B 1 84 ? -21.156 4.887 4.73 1 95.56 84 PHE B C 1
ATOM 2668 O O . PHE B 1 84 ? -20.812 3.818 4.23 1 95.56 84 PHE B O 1
ATOM 2675 N N . PHE B 1 85 ? -21.016 5.199 5.949 1 93.19 85 PHE B N 1
ATOM 2676 C CA . PHE B 1 85 ? -20.328 4.27 6.836 1 93.19 85 PHE B CA 1
ATOM 2677 C C . PHE B 1 85 ? -21.156 3.012 7.055 1 93.19 85 PHE B C 1
ATOM 2679 O O . PHE B 1 85 ? -20.625 1.9 7.039 1 93.19 85 PHE B O 1
ATOM 2686 N N . VAL B 1 86 ? -22.438 3.125 7.266 1 92.75 86 VAL B N 1
ATOM 2687 C CA . VAL B 1 86 ? -23.312 1.984 7.496 1 92.75 86 VAL B CA 1
ATOM 2688 C C . VAL B 1 86 ? -23.375 1.114 6.242 1 92.75 86 VAL B C 1
ATOM 2690 O O . VAL B 1 86 ? -23.344 -0.116 6.332 1 92.75 86 VAL B O 1
ATOM 2693 N N . LEU B 1 87 ? -23.438 1.738 5.152 1 97.69 87 LEU B N 1
ATOM 2694 C CA . LEU B 1 87 ? -23.406 0.994 3.898 1 97.69 87 LEU B CA 1
ATOM 2695 C C . LEU B 1 87 ? -22.078 0.272 3.73 1 97.69 87 LEU B C 1
ATOM 2697 O O . LEU B 1 87 ? -22.031 -0.861 3.246 1 97.69 87 LEU B O 1
ATOM 2701 N N . SER B 1 88 ? -21.031 0.938 4.113 1 98.06 88 SER B N 1
ATOM 2702 C CA . SER B 1 88 ? -19.703 0.336 4.043 1 98.06 88 SER B CA 1
ATOM 2703 C C . SER B 1 88 ? -19.609 -0.901 4.93 1 98.06 88 SER B C 1
ATOM 2705 O O . SER B 1 88 ? -19.141 -1.953 4.488 1 98.06 88 SER B O 1
ATOM 2707 N N . ILE B 1 89 ? -20.109 -0.821 6.117 1 97.12 89 ILE B N 1
ATOM 2708 C CA . ILE B 1 89 ? -20.094 -1.944 7.047 1 97.12 89 ILE B CA 1
ATOM 2709 C C . ILE B 1 89 ? -20.891 -3.111 6.469 1 97.12 89 ILE B C 1
ATOM 2711 O O . ILE B 1 89 ? -20.453 -4.266 6.559 1 97.12 89 ILE B O 1
ATOM 2715 N N . SER B 1 90 ? -22 -2.812 5.93 1 98.06 90 SER B N 1
ATOM 2716 C CA . SER B 1 90 ? -22.828 -3.852 5.34 1 98.06 90 SER B CA 1
ATOM 2717 C C . SER B 1 90 ? -22.125 -4.555 4.188 1 98.06 90 SER B C 1
ATOM 2719 O O . SER B 1 90 ? -22.078 -5.785 4.137 1 98.06 90 SER B O 1
ATOM 2721 N N . ALA B 1 91 ? -21.531 -3.812 3.285 1 98.69 91 ALA B N 1
ATOM 2722 C CA . ALA B 1 91 ? -20.812 -4.379 2.15 1 98.69 91 ALA B CA 1
ATOM 2723 C C . ALA B 1 91 ? -19.625 -5.227 2.619 1 98.69 91 ALA B C 1
ATOM 2725 O O . ALA B 1 91 ? -19.438 -6.352 2.15 1 98.69 91 ALA B O 1
ATOM 2726 N N . ILE B 1 92 ? -18.859 -4.723 3.533 1 98.69 92 ILE B N 1
ATOM 2727 C CA . ILE B 1 92 ? -17.688 -5.406 4.043 1 98.69 92 ILE B CA 1
ATOM 2728 C C . ILE B 1 92 ? -18.094 -6.703 4.734 1 98.69 92 ILE B C 1
ATOM 2730 O O . ILE B 1 92 ? -17.469 -7.746 4.531 1 98.69 92 ILE B O 1
ATOM 2734 N N . THR B 1 93 ? -19.188 -6.648 5.492 1 98.38 93 THR B N 1
ATOM 2735 C CA . THR B 1 93 ? -19.672 -7.824 6.203 1 98.38 93 THR B CA 1
ATOM 2736 C C . THR B 1 93 ? -20.109 -8.906 5.223 1 98.38 93 THR B C 1
ATOM 2738 O O . THR B 1 93 ? -19.688 -10.062 5.336 1 98.38 93 THR B O 1
ATOM 2741 N N . ILE B 1 94 ? -20.859 -8.539 4.27 1 98.69 94 ILE B N 1
ATOM 2742 C CA . ILE B 1 94 ? -21.312 -9.508 3.273 1 98.69 94 ILE B CA 1
ATOM 2743 C C . ILE B 1 94 ? -20.125 -10.016 2.467 1 98.69 94 ILE B C 1
ATOM 2745 O O . ILE B 1 94 ? -20.047 -11.203 2.137 1 98.69 94 ILE B O 1
ATOM 2749 N N . GLY B 1 95 ? -19.172 -9.156 2.145 1 98.81 95 GLY B N 1
ATOM 2750 C CA . GLY B 1 95 ? -18 -9.539 1.391 1 98.81 95 GLY B CA 1
ATOM 2751 C C . GLY B 1 95 ? -17.141 -10.57 2.104 1 98.81 95 GLY B C 1
ATOM 2752 O O . GLY B 1 95 ? -16.656 -11.523 1.485 1 98.81 95 GLY B O 1
ATOM 2753 N N . ILE B 1 96 ? -16.938 -10.383 3.4 1 98.44 96 ILE B N 1
ATOM 2754 C CA . ILE B 1 96 ? -16.094 -11.328 4.129 1 98.44 96 ILE B CA 1
ATOM 2755 C C . ILE B 1 96 ? -16.828 -12.656 4.293 1 98.44 96 ILE B C 1
ATOM 2757 O O . ILE B 1 96 ? -16.219 -13.727 4.262 1 98.44 96 ILE B O 1
ATOM 2761 N N . VAL B 1 97 ? -18.125 -12.633 4.516 1 98.44 97 VAL B N 1
ATOM 2762 C CA . VAL B 1 97 ? -18.906 -13.859 4.617 1 98.44 97 VAL B CA 1
ATOM 2763 C C . VAL B 1 97 ? -18.812 -14.633 3.303 1 98.44 97 VAL B C 1
ATOM 2765 O O . VAL B 1 97 ? -18.672 -15.859 3.305 1 98.44 97 VAL B O 1
ATOM 2768 N N . SER B 1 98 ? -18.906 -13.945 2.238 1 98.44 98 SER B N 1
ATOM 2769 C CA . SER B 1 98 ? -18.797 -14.586 0.932 1 98.44 98 SER B CA 1
ATOM 2770 C C . SER B 1 98 ? -17.469 -15.312 0.786 1 98.44 98 SER B C 1
ATOM 2772 O O . SER B 1 98 ? -17.422 -16.453 0.338 1 98.44 98 SER B O 1
ATOM 2774 N N . ALA B 1 99 ? -16.406 -14.68 1.152 1 98 99 ALA B N 1
ATOM 2775 C CA . ALA B 1 99 ? -15.086 -15.305 1.075 1 98 99 ALA B CA 1
ATOM 2776 C C . ALA B 1 99 ? -14.992 -16.5 2.02 1 98 99 ALA B C 1
ATOM 2778 O O . ALA B 1 99 ? -14.422 -17.531 1.666 1 98 99 ALA B O 1
ATOM 2779 N N . PHE B 1 100 ? -15.539 -16.328 3.195 1 97.81 100 PHE B N 1
ATOM 2780 C CA . PHE B 1 100 ? -15.523 -17.406 4.184 1 97.81 100 PHE B CA 1
ATOM 2781 C C . PHE B 1 100 ? -16.266 -18.625 3.668 1 97.81 100 PHE B C 1
ATOM 2783 O O . PHE B 1 100 ? -15.773 -19.75 3.779 1 97.81 100 PHE B O 1
ATOM 2790 N N . GLN B 1 101 ? -17.406 -18.422 3.104 1 97.69 101 GLN B N 1
ATOM 2791 C CA . GLN B 1 101 ? -18.203 -19.5 2.539 1 97.69 101 GLN B CA 1
ATOM 2792 C C . GLN B 1 101 ? -17.469 -20.156 1.361 1 97.69 101 GLN B C 1
ATOM 2794 O O . GLN B 1 101 ? -17.516 -21.375 1.197 1 97.69 101 GLN B O 1
ATOM 2799 N N . ALA B 1 102 ? -16.844 -19.391 0.555 1 97.5 102 ALA B N 1
ATOM 2800 C CA . ALA B 1 102 ? -16.094 -19.906 -0.579 1 97.5 102 ALA B CA 1
ATOM 2801 C C . ALA B 1 102 ? -14.977 -20.844 -0.11 1 97.5 102 ALA B C 1
ATOM 2803 O O . ALA B 1 102 ? -14.805 -21.938 -0.647 1 97.5 102 ALA B O 1
ATOM 2804 N N . HIS B 1 103 ? -14.219 -20.391 0.909 1 96.31 103 HIS B N 1
ATOM 2805 C CA . HIS B 1 103 ? -13.156 -21.219 1.463 1 96.31 103 HIS B CA 1
ATOM 2806 C C . HIS B 1 103 ? -13.703 -22.516 2.047 1 96.31 103 HIS B C 1
ATOM 2808 O O . HIS B 1 103 ? -13.102 -23.578 1.896 1 96.31 103 HIS B O 1
ATOM 2814 N N . ASN B 1 104 ? -14.844 -22.469 2.631 1 96.44 104 ASN B N 1
ATOM 2815 C CA . ASN B 1 104 ? -15.453 -23.625 3.285 1 96.44 104 ASN B CA 1
ATOM 2816 C C . ASN B 1 104 ? -15.922 -24.656 2.27 1 96.44 104 ASN B C 1
ATOM 2818 O O . ASN B 1 104 ? -16.172 -25.812 2.623 1 96.44 104 ASN B O 1
ATOM 2822 N N . SER B 1 105 ? -16.047 -24.281 1.055 1 93.94 105 SER B N 1
ATOM 2823 C CA . SER B 1 105 ? -16.5 -25.203 0.011 1 93.94 105 SER B CA 1
ATOM 2824 C C . SER B 1 105 ? -15.359 -26.078 -0.498 1 93.94 105 SER B C 1
ATOM 2826 O O . SER B 1 105 ? -15.594 -27.031 -1.236 1 93.94 105 SER B O 1
ATOM 2828 N N . ASN B 1 106 ? -14.18 -25.719 -0.095 1 92.5 106 ASN B N 1
ATOM 2829 C CA . ASN B 1 106 ? -13.039 -26.562 -0.44 1 92.5 106 ASN B CA 1
ATOM 2830 C C . ASN B 1 106 ? -12.984 -27.812 0.427 1 92.5 106 ASN B C 1
ATOM 2832 O O . ASN B 1 106 ? -13.5 -27.828 1.546 1 92.5 106 ASN B O 1
ATOM 2836 N N . ALA B 1 107 ? -12.359 -28.875 -0.082 1 91 107 ALA B N 1
ATOM 2837 C CA . ALA B 1 107 ? -12.234 -30.125 0.654 1 91 107 ALA B CA 1
ATOM 2838 C C . ALA B 1 107 ? -11.461 -29.922 1.955 1 91 107 ALA B C 1
ATOM 2840 O O . ALA B 1 107 ? -11.812 -30.5 2.988 1 91 107 ALA B O 1
ATOM 2841 N N . ASP B 1 108 ? -10.414 -29.125 1.925 1 92.75 108 ASP B N 1
ATOM 2842 C CA . ASP B 1 108 ? -9.625 -28.75 3.092 1 92.75 108 ASP B CA 1
ATOM 2843 C C . ASP B 1 108 ? -9.602 -27.234 3.277 1 92.75 108 ASP B C 1
ATOM 2845 O O . ASP B 1 108 ? -8.656 -26.562 2.867 1 92.75 108 ASP B O 1
ATOM 2849 N N . PRO B 1 109 ? -10.602 -26.828 3.916 1 93.12 109 PRO B N 1
ATOM 2850 C CA . PRO B 1 109 ? -10.727 -25.375 4.035 1 93.12 109 PRO B CA 1
ATOM 2851 C C . PRO B 1 109 ? -9.578 -24.734 4.824 1 93.12 109 PRO B C 1
ATOM 2853 O O . PRO B 1 109 ? -9.219 -25.234 5.898 1 93.12 109 PRO B O 1
ATOM 2856 N N . LYS B 1 110 ? -8.961 -23.734 4.262 1 95 110 LYS B N 1
ATOM 2857 C CA . LYS B 1 110 ? -7.906 -22.953 4.895 1 95 110 LYS B CA 1
ATOM 2858 C C . LYS B 1 110 ? -8.273 -21.469 4.934 1 95 110 LYS B C 1
ATOM 2860 O O . LYS B 1 110 ? -8.742 -20.906 3.936 1 95 110 LYS B O 1
ATOM 2865 N N . HIS B 1 111 ? -8.164 -20.906 6.082 1 96.19 111 HIS B N 1
ATOM 2866 C CA . HIS B 1 111 ? -8.492 -19.5 6.25 1 96.19 111 HIS B CA 1
ATOM 2867 C C . HIS B 1 111 ? -7.285 -18.719 6.766 1 96.19 111 HIS B C 1
ATOM 2869 O O . HIS B 1 111 ? -6.438 -19.266 7.469 1 96.19 111 HIS B O 1
ATOM 2875 N N . PHE B 1 112 ? -7.117 -17.453 6.375 1 96.81 112 PHE B N 1
ATOM 2876 C CA . PHE B 1 112 ? -6.262 -16.438 6.977 1 96.81 112 PHE B CA 1
ATOM 2877 C C . PHE B 1 112 ? -4.797 -16.844 6.883 1 96.81 112 PHE B C 1
ATOM 2879 O O . PHE B 1 112 ? -4.023 -16.609 7.82 1 96.81 112 PHE B O 1
ATOM 2886 N N . TYR B 1 113 ? -4.398 -17.438 5.836 1 97.38 113 TYR B N 1
ATOM 2887 C CA . TYR B 1 113 ? -3.006 -17.844 5.68 1 97.38 113 TYR B CA 1
ATOM 2888 C C . TYR B 1 113 ? -2.223 -16.812 4.887 1 97.38 113 TYR B C 1
ATOM 2890 O O . TYR B 1 113 ? -1.022 -16.625 5.105 1 97.38 113 TYR B O 1
ATOM 2898 N N . SER B 1 114 ? -2.91 -16.156 3.969 1 98.38 114 SER B N 1
ATOM 2899 C CA . SER B 1 114 ? -2.209 -15.359 2.969 1 98.38 114 SER B CA 1
ATOM 2900 C C . SER B 1 114 ? -1.867 -13.977 3.51 1 98.38 114 SER B C 1
ATOM 2902 O O . SER B 1 114 ? -2.492 -13.508 4.461 1 98.38 114 SER B O 1
ATOM 2904 N N . LEU B 1 115 ? -0.873 -13.344 2.891 1 98.81 115 LEU B N 1
ATOM 2905 C CA . LEU B 1 115 ? -0.518 -11.961 3.193 1 98.81 115 LEU B CA 1
ATOM 2906 C C . LEU B 1 115 ? -1.736 -11.055 3.082 1 98.81 115 LEU B C 1
ATOM 2908 O O . LEU B 1 115 ? -1.979 -10.227 3.961 1 98.81 115 LEU B O 1
ATOM 2912 N N . HIS B 1 116 ? -2.521 -11.211 2.066 1 98.81 116 HIS B N 1
ATOM 2913 C CA . HIS B 1 116 ? -3.742 -10.438 1.869 1 98.81 116 HIS B CA 1
ATOM 2914 C C . HIS B 1 116 ? -4.691 -10.594 3.053 1 98.81 116 HIS B C 1
ATOM 2916 O O . HIS B 1 116 ? -5.195 -9.602 3.582 1 98.81 116 HIS B O 1
ATOM 2922 N N . SER B 1 117 ? -4.887 -11.797 3.459 1 98.56 117 SER B N 1
ATOM 2923 C CA . SER B 1 117 ? -5.859 -12.023 4.523 1 98.56 117 SER B CA 1
ATOM 2924 C C . SER B 1 117 ? -5.363 -11.477 5.855 1 98.56 117 SER B C 1
ATOM 2926 O O . SER B 1 117 ? -6.156 -11.016 6.68 1 98.56 117 SER B O 1
ATOM 2928 N N . TRP B 1 118 ? -4.035 -11.469 6.105 1 98.75 118 TRP B N 1
ATOM 2929 C CA . TRP B 1 118 ? -3.486 -10.852 7.305 1 98.75 118 TRP B CA 1
ATOM 2930 C C . TRP B 1 118 ? -3.775 -9.352 7.328 1 98.75 118 TRP B C 1
ATOM 2932 O O . TRP B 1 118 ? -4.246 -8.82 8.336 1 98.75 118 TRP B O 1
ATOM 2942 N N . ILE B 1 119 ? -3.482 -8.75 6.223 1 98.88 119 ILE B N 1
ATOM 2943 C CA . ILE B 1 119 ? -3.717 -7.309 6.125 1 98.88 119 ILE B CA 1
ATOM 2944 C C . ILE B 1 119 ? -5.211 -7.02 6.246 1 98.88 119 ILE B C 1
ATOM 2946 O O . ILE B 1 119 ? -5.613 -6.105 6.969 1 98.88 119 ILE B O 1
ATOM 2950 N N . GLY B 1 120 ? -6 -7.809 5.555 1 98.69 120 GLY B N 1
ATOM 2951 C CA . GLY B 1 120 ? -7.441 -7.621 5.582 1 98.69 120 GLY B CA 1
ATOM 2952 C C . GLY B 1 120 ? -8.039 -7.75 6.969 1 98.69 120 GLY B C 1
ATOM 2953 O O . GLY B 1 120 ? -8.875 -6.941 7.371 1 98.69 120 GLY B O 1
ATOM 2954 N N . LEU B 1 121 ? -7.602 -8.719 7.66 1 98.25 121 LEU B N 1
ATOM 2955 C CA . LEU B 1 121 ? -8.102 -8.945 9.008 1 98.25 121 LEU B CA 1
ATOM 2956 C C . LEU B 1 121 ? -7.754 -7.77 9.922 1 98.25 121 LEU B C 1
ATOM 2958 O O . LEU B 1 121 ? -8.602 -7.285 10.672 1 98.25 121 LEU B O 1
ATOM 2962 N N . GLY B 1 122 ? -6.504 -7.344 9.844 1 98.25 122 GLY B N 1
ATOM 2963 C CA . GLY B 1 122 ? -6.109 -6.168 10.602 1 98.25 122 GLY B CA 1
ATOM 2964 C C . GLY B 1 122 ? -6.922 -4.934 10.258 1 98.25 122 GLY B C 1
ATOM 2965 O O . GLY B 1 122 ? -7.344 -4.191 11.141 1 98.25 122 GLY B O 1
ATOM 2966 N N . THR B 1 123 ? -7.125 -4.75 9 1 98.56 123 THR B N 1
ATOM 2967 C CA . THR B 1 123 ? -7.875 -3.598 8.516 1 98.56 123 THR B CA 1
ATOM 2968 C C . THR B 1 123 ? -9.312 -3.629 9.039 1 98.56 123 THR B C 1
ATOM 2970 O O . THR B 1 123 ? -9.836 -2.609 9.492 1 98.56 123 THR B O 1
ATOM 2973 N N . MET B 1 124 ? -9.922 -4.797 8.984 1 98.12 124 MET B N 1
ATOM 2974 C CA . MET B 1 124 ? -11.281 -4.93 9.484 1 98.12 124 MET B CA 1
ATOM 2975 C C . MET B 1 124 ? -11.352 -4.633 10.984 1 98.12 124 MET B C 1
ATOM 2977 O O . MET B 1 124 ? -12.297 -4 11.453 1 98.12 124 MET B O 1
ATOM 2981 N N . GLY B 1 125 ? -10.367 -5.07 11.672 1 97.62 125 GLY B N 1
ATOM 2982 C CA . GLY B 1 125 ? -10.305 -4.746 13.094 1 97.62 125 GLY B CA 1
ATOM 2983 C C . GLY B 1 125 ? -10.211 -3.258 13.359 1 97.62 125 GLY B C 1
ATOM 2984 O O . GLY B 1 125 ? -10.922 -2.73 14.219 1 97.62 125 GLY B O 1
ATOM 2985 N N . LEU B 1 126 ? -9.344 -2.59 12.641 1 97.56 126 LEU B N 1
ATOM 2986 C CA . LEU B 1 126 ? -9.203 -1.144 12.781 1 97.56 126 LEU B CA 1
ATOM 2987 C C . LEU B 1 126 ? -10.5 -0.435 12.406 1 97.56 126 LEU B C 1
ATOM 2989 O O . LEU B 1 126 ? -10.891 0.536 13.055 1 97.56 126 LEU B O 1
ATOM 2993 N N . PHE B 1 127 ? -11.094 -0.933 11.422 1 97.5 127 PHE B N 1
ATOM 2994 C CA . PHE B 1 127 ? -12.344 -0.347 10.953 1 97.5 127 PHE B CA 1
ATOM 2995 C C . PHE B 1 127 ? -13.43 -0.475 12.016 1 97.5 127 PHE B C 1
ATOM 2997 O O . PHE B 1 127 ? -14.156 0.482 12.281 1 97.5 127 PHE B O 1
ATOM 3004 N N . ALA B 1 128 ? -13.523 -1.628 12.594 1 95.31 128 ALA B N 1
ATOM 3005 C CA . ALA B 1 128 ? -14.492 -1.858 13.664 1 95.31 128 ALA B CA 1
ATOM 3006 C C . ALA B 1 128 ? -14.227 -0.932 14.852 1 95.31 128 ALA B C 1
ATOM 3008 O O . ALA B 1 128 ? -15.164 -0.354 15.414 1 95.31 128 ALA B O 1
ATOM 3009 N N . LEU B 1 129 ? -13.039 -0.747 15.18 1 94.94 129 LEU B N 1
ATOM 3010 C CA . LEU B 1 129 ? -12.664 0.154 16.266 1 94.94 129 LEU B CA 1
ATOM 3011 C C . LEU B 1 129 ? -13.062 1.59 15.938 1 94.94 129 LEU B C 1
ATOM 3013 O O . LEU B 1 129 ? -13.617 2.293 16.781 1 94.94 129 LEU B O 1
ATOM 3017 N N . GLN B 1 130 ? -12.766 2.014 14.727 1 93.19 130 GLN B N 1
ATOM 3018 C CA . GLN B 1 130 ? -13.141 3.35 14.281 1 93.19 130 GLN B CA 1
ATOM 3019 C C . GLN B 1 130 ? -14.648 3.559 14.375 1 93.19 130 GLN B C 1
ATOM 3021 O O . GLN B 1 130 ? -15.109 4.641 14.75 1 93.19 130 GLN B O 1
ATOM 3026 N N . PHE B 1 131 ? -15.352 2.59 13.977 1 89.56 131 PHE B N 1
ATOM 3027 C CA . PHE B 1 131 ? -16.812 2.682 14.008 1 89.56 131 PHE B CA 1
ATOM 3028 C C . PHE B 1 131 ? -17.312 2.84 15.438 1 89.56 131 PHE B C 1
ATOM 3030 O O . PHE B 1 131 ? -18.125 3.717 15.719 1 89.56 131 PHE B O 1
ATOM 3037 N N . ILE B 1 132 ? -16.828 2.088 16.375 1 89.56 132 ILE B N 1
ATOM 3038 C CA . ILE B 1 132 ? -17.281 2.096 17.75 1 89.56 132 ILE B CA 1
ATOM 3039 C C . ILE B 1 132 ? -16.875 3.412 18.422 1 89.56 132 ILE B C 1
ATOM 3041 O O . ILE B 1 132 ? -17.719 4.09 19.016 1 89.56 132 ILE B O 1
ATOM 3045 N N . VAL B 1 133 ? -15.695 3.85 18.266 1 88.12 133 VAL B N 1
ATOM 3046 C CA . VAL B 1 133 ? -15.203 5.07 18.891 1 88.12 133 VAL B CA 1
ATOM 3047 C C . VAL B 1 133 ? -15.891 6.285 18.281 1 88.12 133 VAL B C 1
ATOM 3049 O O . VAL B 1 133 ? -16.297 7.203 18.984 1 88.12 133 VAL B O 1
ATOM 3052 N N . GLY B 1 134 ? -15.961 6.258 16.984 1 84.75 134 GLY B N 1
ATOM 3053 C CA . GLY B 1 134 ? -16.625 7.355 16.312 1 84.75 134 GLY B CA 1
ATOM 3054 C C . GLY B 1 134 ? -18.094 7.473 16.672 1 84.75 134 GLY B C 1
ATOM 3055 O O . GLY B 1 134 ? -18.594 8.57 16.953 1 84.75 134 GLY B O 1
ATOM 3056 N N . PHE B 1 135 ? -18.781 6.402 16.766 1 82.25 135 PHE B N 1
ATOM 3057 C CA . PHE B 1 135 ? -20.203 6.375 17.094 1 82.25 135 PHE B CA 1
ATOM 3058 C C . PHE B 1 135 ? -20.438 6.875 18.516 1 82.25 135 PHE B C 1
ATOM 3060 O O . PHE B 1 135 ? -21.312 7.707 18.75 1 82.25 135 PHE B O 1
ATOM 3067 N N . VAL B 1 136 ? -19.672 6.508 19.391 1 79.06 136 VAL B N 1
ATOM 3068 C CA . VAL B 1 136 ? -19.828 6.879 20.797 1 79.06 136 VAL B CA 1
ATOM 3069 C C . VAL B 1 136 ? -19.438 8.344 20.984 1 79.06 136 VAL B C 1
ATOM 3071 O O . VAL B 1 136 ? -20.156 9.109 21.625 1 79.06 136 VAL B O 1
ATOM 3074 N N . SER B 1 137 ? -18.406 8.758 20.328 1 79.75 137 SER B N 1
ATOM 3075 C CA . SER B 1 137 ? -17.875 10.094 20.578 1 79.75 137 SER B CA 1
ATOM 3076 C C . SER B 1 137 ? -18.688 11.164 19.859 1 79.75 137 SER B C 1
ATOM 3078 O O . SER B 1 137 ? -18.922 12.242 20.406 1 79.75 137 SER B O 1
ATOM 3080 N N . PHE B 1 138 ? -19.156 10.836 18.719 1 79.06 138 PHE B N 1
ATOM 3081 C CA . PHE B 1 138 ? -19.703 11.922 17.922 1 79.06 138 PHE B CA 1
ATOM 3082 C C . PHE B 1 138 ? -21.219 11.789 17.812 1 79.06 138 PHE B C 1
ATOM 3084 O O . PHE B 1 138 ? -21.906 12.766 17.5 1 79.06 138 PHE B O 1
ATOM 3091 N N . LEU B 1 139 ? -21.812 10.703 18.047 1 71.81 139 LEU B N 1
ATOM 3092 C CA . LEU B 1 139 ? -23.266 10.578 18.016 1 71.81 139 LEU B CA 1
ATOM 3093 C C . LEU B 1 139 ? -23.844 10.516 19.422 1 71.81 139 LEU B C 1
ATOM 3095 O O . LEU B 1 139 ? -24.75 11.281 19.766 1 71.81 139 LEU B O 1
ATOM 3099 N N . VAL B 1 140 ? -23.25 9.742 20.297 1 68.31 140 VAL B N 1
ATOM 3100 C CA . VAL B 1 140 ? -23.797 9.562 21.641 1 68.31 140 VAL B CA 1
ATOM 3101 C C . VAL B 1 140 ? -23.5 10.789 22.5 1 68.31 140 VAL B C 1
ATOM 3103 O O . VAL B 1 140 ? -24.375 11.305 23.188 1 68.31 140 VAL B O 1
ATOM 3106 N N . LEU B 1 141 ? -22.297 11.297 22.391 1 67 141 LEU B N 1
ATOM 3107 C CA . LEU B 1 141 ? -21.906 12.414 23.25 1 67 141 LEU B CA 1
ATOM 3108 C C . LEU B 1 141 ? -22.5 13.719 22.75 1 67 141 LEU B C 1
ATOM 3110 O O . LEU B 1 141 ? -22.562 14.711 23.484 1 67 141 LEU B O 1
ATOM 3114 N N . LEU B 1 142 ? -22.812 13.742 21.484 1 61.06 142 LEU B N 1
ATOM 3115 C CA . LEU B 1 142 ? -23.562 14.883 20.984 1 61.06 142 LEU B CA 1
ATOM 3116 C C . LEU B 1 142 ? -24.844 15.086 21.781 1 61.06 142 LEU B C 1
ATOM 3118 O O . LEU B 1 142 ? -25.297 16.219 21.969 1 61.06 142 LEU B O 1
ATOM 3122 N N . CYS B 1 143 ? -25.297 13.992 22.266 1 57.97 143 CYS B N 1
ATOM 3123 C CA . CYS B 1 143 ? -26.516 14.039 23.078 1 57.97 143 CYS B CA 1
ATOM 3124 C C . CYS B 1 143 ? -26.25 14.703 24.422 1 57.97 143 CYS B C 1
ATOM 3126 O O . CYS B 1 143 ? -27.172 15.219 25.062 1 57.97 143 CYS B O 1
ATOM 3128 N N . CYS B 1 144 ? -24.906 14.695 24.781 1 59.09 144 CYS B N 1
ATOM 3129 C CA . CYS B 1 144 ? -24.578 15.312 26.062 1 59.09 144 CYS B CA 1
ATOM 3130 C C . CYS B 1 144 ? -23.922 16.672 25.859 1 59.09 144 CYS B C 1
ATOM 3132 O O . CYS B 1 144 ? -23.062 17.078 26.641 1 59.09 144 CYS B O 1
ATOM 3134 N N . ASP B 1 145 ? -24.25 17.516 24.984 1 63.03 145 ASP B N 1
ATOM 3135 C CA . ASP B 1 145 ? -23.938 18.672 24.172 1 63.03 145 ASP B CA 1
ATOM 3136 C C . ASP B 1 145 ? -22.781 19.484 24.766 1 63.03 145 ASP B C 1
ATOM 3138 O O . ASP B 1 145 ? -21.688 19.547 24.203 1 63.03 145 ASP B O 1
ATOM 3142 N N . LYS B 1 146 ? -23.031 20.312 25.828 1 61.94 146 LYS B N 1
ATOM 3143 C CA . LYS B 1 146 ? -22.172 21.406 26.25 1 61.94 146 LYS B CA 1
ATOM 3144 C C . LYS B 1 146 ? -20.922 20.875 26.953 1 61.94 146 LYS B C 1
ATOM 3146 O O . LYS B 1 146 ? -19.812 21.391 26.766 1 61.94 146 LYS B O 1
ATOM 3151 N N . ALA B 1 147 ? -21.016 19.75 27.625 1 61.62 147 ALA B N 1
ATOM 3152 C CA . ALA B 1 147 ? -19.938 19.312 28.516 1 61.62 147 ALA B CA 1
ATOM 3153 C C . ALA B 1 147 ? -18.875 18.531 27.75 1 61.62 147 ALA B C 1
ATOM 3155 O O . ALA B 1 147 ? -17.734 18.422 28.203 1 61.62 147 ALA B O 1
ATOM 3156 N N . THR B 1 148 ? -19.234 18.156 26.547 1 68.94 148 THR B N 1
ATOM 3157 C CA . THR B 1 148 ? -18.297 17.219 25.922 1 68.94 148 THR B CA 1
ATOM 3158 C C . THR B 1 148 ? -17.75 17.812 24.625 1 68.94 148 THR B C 1
ATOM 3160 O O . THR B 1 148 ? -17.078 17.109 23.859 1 68.94 148 THR B O 1
ATOM 3163 N N . VAL B 1 149 ? -17.969 19.062 24.438 1 72.38 149 VAL B N 1
ATOM 3164 C CA . VAL B 1 149 ? -17.609 19.719 23.188 1 72.38 149 VAL B CA 1
ATOM 3165 C C . VAL B 1 149 ? -16.094 19.719 23.016 1 72.38 149 VAL B C 1
ATOM 3167 O O . VAL B 1 149 ? -15.57 19.453 21.938 1 72.38 149 VAL B O 1
ATOM 3170 N N . THR B 1 150 ? -15.453 20.016 24.156 1 73.5 150 THR B N 1
ATOM 3171 C CA . THR B 1 150 ? -14 20.094 24.109 1 73.5 150 THR B CA 1
ATOM 3172 C C . THR B 1 150 ? -13.398 18.719 23.766 1 73.5 150 THR B C 1
ATOM 3174 O O . THR B 1 150 ? -12.453 18.641 22.984 1 73.5 150 THR B O 1
ATOM 3177 N N . TYR B 1 151 ? -14.023 17.75 24.375 1 77.38 151 TYR B N 1
ATOM 3178 C CA . TYR B 1 151 ? -13.539 16.406 24.125 1 77.38 151 TYR B CA 1
ATOM 3179 C C . TYR B 1 151 ? -13.781 16 22.672 1 77.38 151 TYR B C 1
ATOM 3181 O O . TYR B 1 151 ? -12.891 15.453 22.016 1 77.38 151 TYR B O 1
ATOM 3189 N N . ARG B 1 152 ? -14.852 16.328 22.125 1 78.19 152 ARG B N 1
ATOM 3190 C CA . ARG B 1 152 ? -15.195 15.992 20.75 1 78.19 152 ARG B CA 1
ATOM 3191 C C . ARG B 1 152 ? -14.281 16.719 19.766 1 78.19 152 ARG B C 1
ATOM 3193 O O . ARG B 1 152 ? -13.852 16.125 18.766 1 78.19 152 ARG B O 1
ATOM 3200 N N . GLN B 1 153 ? -13.914 17.875 20.094 1 79.69 153 GLN B N 1
ATOM 3201 C CA . GLN B 1 153 ? -13.055 18.656 19.219 1 79.69 153 GLN B CA 1
ATOM 3202 C C . GLN B 1 153 ? -11.641 18.078 19.172 1 79.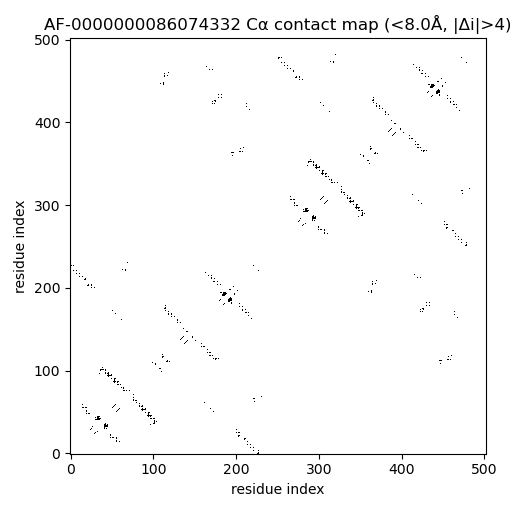69 153 GLN B C 1
ATOM 3204 O O . GLN B 1 153 ? -11 18.094 18.109 1 79.69 153 GLN B O 1
ATOM 3209 N N . ARG B 1 154 ? -11.297 17.531 20.266 1 82.12 154 ARG B N 1
ATOM 3210 C CA . ARG B 1 154 ? -9.961 16.938 20.344 1 82.12 154 ARG B CA 1
ATOM 3211 C C . ARG B 1 154 ? -9.914 15.594 19.609 1 82.12 154 ARG B C 1
ATOM 3213 O O . ARG B 1 154 ? -8.852 15.172 19.156 1 82.12 154 ARG B O 1
ATOM 3220 N N . LEU B 1 155 ? -11.055 15.023 19.422 1 87.44 155 LEU B N 1
ATOM 3221 C CA . LEU B 1 155 ? -11.094 13.688 18.844 1 87.44 155 LEU B CA 1
ATOM 3222 C C . LEU B 1 155 ? -11.203 13.75 17.328 1 87.44 155 LEU B C 1
ATOM 3224 O O . LEU B 1 155 ? -10.945 12.758 16.641 1 87.44 155 LEU B O 1
ATOM 3228 N N . VAL B 1 156 ? -11.516 14.883 16.828 1 85.62 156 VAL B N 1
ATOM 3229 C CA . VAL B 1 156 ? -11.758 15.016 15.398 1 85.62 156 VAL B CA 1
ATOM 3230 C C . VAL B 1 156 ? -10.469 14.727 14.625 1 85.62 156 VAL B C 1
ATOM 3232 O O . VAL B 1 156 ? -10.461 13.883 13.727 1 85.62 156 VAL B O 1
ATOM 3235 N N . PRO B 1 157 ? -9.398 15.305 15.055 1 85.25 157 PRO B N 1
ATOM 3236 C CA . PRO B 1 157 ? -8.18 15.016 14.297 1 85.25 157 PRO B CA 1
ATOM 3237 C C . PRO B 1 157 ? -7.719 13.57 14.461 1 85.25 157 PRO B C 1
ATOM 3239 O O . PRO B 1 157 ? -7.168 12.984 13.523 1 85.25 157 PRO B O 1
ATOM 3242 N N . ILE B 1 158 ? -7.887 13.008 15.555 1 88 158 ILE B N 1
ATOM 3243 C CA . ILE B 1 158 ? -7.531 11.617 15.797 1 88 158 ILE B CA 1
ATOM 3244 C C . ILE B 1 158 ? -8.391 10.703 14.922 1 88 158 ILE B C 1
ATOM 3246 O O . ILE B 1 158 ? -7.879 9.797 14.273 1 88 158 ILE B O 1
ATOM 3250 N N . HIS B 1 159 ? -9.664 11.016 14.93 1 91.81 159 HIS B N 1
ATOM 3251 C CA . HIS B 1 159 ? -10.617 10.258 14.125 1 91.81 159 HIS B CA 1
ATOM 3252 C C . HIS B 1 159 ? -10.289 10.367 12.641 1 91.81 159 HIS B C 1
ATOM 3254 O O . HIS B 1 159 ? -10.32 9.367 11.914 1 91.81 159 HIS B O 1
ATOM 3260 N N . THR B 1 160 ? -9.922 11.477 12.234 1 90 160 THR B N 1
ATOM 3261 C CA . THR B 1 160 ? -9.602 11.711 10.836 1 90 160 THR B CA 1
ATOM 3262 C C . THR B 1 160 ? -8.328 10.969 10.438 1 90 160 THR B C 1
ATOM 3264 O O . THR B 1 160 ? -8.289 10.32 9.391 1 90 160 THR B O 1
ATOM 3267 N N . ASN B 1 161 ? -7.336 11.086 11.266 1 90.81 161 ASN B N 1
ATOM 3268 C CA . ASN B 1 161 ? -6.09 10.383 10.992 1 90.81 161 ASN B CA 1
ATOM 3269 C C . ASN B 1 161 ? -6.293 8.867 10.984 1 90.81 161 ASN B C 1
ATOM 3271 O O . ASN B 1 161 ? -5.691 8.164 10.164 1 90.81 161 ASN B O 1
ATOM 3275 N N . PHE B 1 162 ? -7.066 8.438 11.844 1 94.38 162 PHE B N 1
ATOM 3276 C CA . PHE B 1 162 ? -7.359 7.012 11.898 1 94.38 162 PHE B CA 1
ATOM 3277 C C . PHE B 1 162 ? -8.086 6.555 10.641 1 94.38 162 PHE B C 1
ATOM 3279 O O . PHE B 1 162 ? -7.855 5.449 10.148 1 94.38 162 PHE B O 1
ATOM 3286 N N . GLY B 1 163 ? -8.992 7.355 10.172 1 95.31 163 GLY B N 1
ATOM 3287 C CA . GLY B 1 163 ? -9.641 7.059 8.898 1 95.31 163 GLY B CA 1
ATOM 3288 C C . GLY B 1 163 ? -8.656 6.91 7.754 1 95.31 163 GLY B C 1
ATOM 3289 O O . GLY B 1 163 ? -8.805 6.012 6.918 1 95.31 163 GLY B O 1
ATOM 3290 N N . LEU B 1 164 ? -7.707 7.754 7.719 1 95.44 164 LEU B N 1
ATOM 3291 C CA . LEU B 1 164 ? -6.691 7.688 6.676 1 95.44 164 LEU B CA 1
ATOM 3292 C C . LEU B 1 164 ? -5.859 6.418 6.801 1 95.44 164 LEU B C 1
ATOM 3294 O O . LEU B 1 164 ? -5.512 5.797 5.793 1 95.44 164 LEU B O 1
ATOM 3298 N N . ILE B 1 165 ? -5.523 6.047 7.969 1 96.88 165 ILE B N 1
ATOM 3299 C CA . ILE B 1 165 ? -4.773 4.824 8.227 1 96.88 165 ILE B CA 1
ATOM 3300 C C . ILE B 1 165 ? -5.574 3.617 7.742 1 96.88 165 ILE B C 1
ATOM 3302 O O . ILE B 1 165 ? -5.039 2.738 7.059 1 96.88 165 ILE B O 1
ATOM 3306 N N . ILE B 1 166 ? -6.82 3.598 8.07 1 98.19 166 ILE B N 1
ATOM 3307 C CA . ILE B 1 166 ? -7.684 2.496 7.656 1 98.19 166 ILE B CA 1
ATOM 3308 C C . ILE B 1 166 ? -7.762 2.443 6.133 1 98.19 166 ILE B C 1
ATOM 3310 O O . ILE B 1 166 ? -7.68 1.367 5.539 1 98.19 166 ILE B O 1
ATOM 3314 N N . PHE B 1 167 ? -7.961 3.57 5.5 1 98.38 167 PHE B N 1
ATOM 3315 C CA . PHE B 1 167 ? -8.016 3.602 4.043 1 98.38 167 PHE B CA 1
ATOM 3316 C C . PHE B 1 167 ? -6.727 3.068 3.438 1 98.38 167 PHE B C 1
ATOM 3318 O O . PHE B 1 167 ? -6.758 2.312 2.463 1 98.38 167 PHE B O 1
ATOM 3325 N N . SER B 1 168 ? -5.629 3.418 4.012 1 98.19 168 SER B N 1
ATOM 3326 C CA . SER B 1 168 ? -4.324 2.982 3.516 1 98.19 168 SER B CA 1
ATOM 3327 C C . SER B 1 168 ? -4.148 1.477 3.68 1 98.19 168 SER B C 1
ATOM 3329 O O . SER B 1 168 ? -3.658 0.802 2.771 1 98.19 168 SER B O 1
ATOM 3331 N N . THR B 1 169 ? -4.484 0.982 4.805 1 98.75 169 THR B N 1
ATOM 3332 C CA . THR B 1 169 ? -4.355 -0.456 5.012 1 98.75 169 THR B CA 1
ATOM 3333 C C . THR B 1 169 ? -5.352 -1.219 4.145 1 98.75 169 THR B C 1
ATOM 3335 O O . THR B 1 169 ? -5.066 -2.326 3.686 1 98.75 169 THR B O 1
ATOM 3338 N N . ALA B 1 170 ? -6.523 -0.652 3.977 1 98.88 170 ALA B N 1
ATOM 3339 C CA . ALA B 1 170 ? -7.484 -1.252 3.053 1 98.88 170 ALA B CA 1
ATOM 3340 C C . ALA B 1 170 ? -6.926 -1.291 1.632 1 98.88 170 ALA B C 1
ATOM 3342 O O . ALA B 1 170 ? -7.094 -2.285 0.92 1 98.88 170 ALA B O 1
ATOM 3343 N N . ALA B 1 171 ? -6.328 -0.243 1.247 1 98.88 171 ALA B N 1
ATOM 3344 C CA . ALA B 1 171 ? -5.691 -0.204 -0.066 1 98.88 171 ALA B CA 1
ATOM 3345 C C . ALA B 1 171 ? -4.621 -1.285 -0.189 1 98.88 171 ALA B C 1
ATOM 3347 O O . ALA B 1 171 ? -4.535 -1.969 -1.212 1 98.88 171 ALA B O 1
ATOM 3348 N N . ALA B 1 172 ? -3.824 -1.441 0.845 1 98.88 172 ALA B N 1
ATOM 3349 C CA . ALA B 1 172 ? -2.805 -2.486 0.853 1 98.88 172 ALA B CA 1
ATOM 3350 C C . ALA B 1 172 ? -3.436 -3.869 0.718 1 98.88 172 ALA B C 1
ATOM 3352 O O . ALA B 1 172 ? -2.928 -4.723 -0.015 1 98.88 172 ALA B O 1
ATOM 3353 N N . ALA B 1 173 ? -4.512 -4.039 1.43 1 98.88 173 ALA B N 1
ATOM 3354 C CA . ALA B 1 173 ? -5.223 -5.309 1.308 1 98.88 173 ALA B CA 1
ATOM 3355 C C . ALA B 1 173 ? -5.742 -5.512 -0.112 1 98.88 173 ALA B C 1
ATOM 3357 O O . ALA B 1 173 ? -5.633 -6.605 -0.669 1 98.88 173 ALA B O 1
ATOM 3358 N N . CYS B 1 174 ? -6.293 -4.488 -0.679 1 98.94 174 CYS B N 1
ATOM 3359 C CA . CYS B 1 174 ? -6.852 -4.59 -2.023 1 98.94 174 CYS B CA 1
ATOM 3360 C C . CYS B 1 174 ? -5.762 -4.922 -3.039 1 98.94 174 CYS B C 1
ATOM 3362 O O . CYS B 1 174 ? -5.938 -5.812 -3.875 1 98.94 174 CYS B O 1
ATOM 3364 N N . VAL B 1 175 ? -4.621 -4.258 -2.971 1 98.88 175 VAL B N 1
ATOM 3365 C CA . VAL B 1 175 ? -3.604 -4.445 -4 1 98.88 175 VAL B CA 1
ATOM 3366 C C . VAL B 1 175 ? -2.947 -5.812 -3.836 1 98.88 175 VAL B C 1
ATOM 3368 O O . VAL B 1 175 ? -2.6 -6.465 -4.824 1 98.88 175 VAL B O 1
ATOM 3371 N N . THR B 1 176 ? -2.756 -6.285 -2.592 1 98.88 176 THR B N 1
ATOM 3372 C CA . THR B 1 176 ? -2.215 -7.625 -2.402 1 98.88 176 THR B CA 1
ATOM 3373 C C . THR B 1 176 ? -3.238 -8.68 -2.811 1 98.88 176 THR B C 1
ATOM 3375 O O . THR B 1 176 ? -2.873 -9.734 -3.336 1 98.88 176 THR B O 1
ATOM 3378 N N . GLY B 1 177 ? -4.5 -8.414 -2.555 1 98.88 177 GLY B N 1
ATOM 3379 C CA . GLY B 1 177 ? -5.531 -9.32 -3.033 1 98.88 177 GLY B CA 1
ATOM 3380 C C . GLY B 1 177 ? -5.586 -9.422 -4.547 1 98.88 177 GLY B C 1
ATOM 3381 O O . GLY B 1 177 ? -5.738 -10.508 -5.098 1 98.88 177 GLY B O 1
ATOM 3382 N N . LEU B 1 178 ? -5.492 -8.297 -5.188 1 98.88 178 LEU B N 1
ATOM 3383 C CA . LEU B 1 178 ? -5.492 -8.273 -6.645 1 98.88 178 LEU B CA 1
ATOM 3384 C C . LEU B 1 178 ? -4.262 -8.984 -7.199 1 98.88 178 LEU B C 1
ATOM 3386 O O . LEU B 1 178 ? -4.348 -9.703 -8.203 1 98.88 178 LEU B O 1
ATOM 3390 N N . MET B 1 179 ? -3.107 -8.82 -6.527 1 98.88 179 MET B N 1
ATOM 3391 C CA . MET B 1 179 ? -1.903 -9.531 -6.941 1 98.88 179 MET B CA 1
ATOM 3392 C C . MET B 1 179 ? -2.072 -11.039 -6.754 1 98.88 179 MET B C 1
ATOM 3394 O O . MET B 1 179 ? -1.674 -11.82 -7.613 1 98.88 179 MET B O 1
ATOM 3398 N N . GLN B 1 180 ? -2.643 -11.398 -5.617 1 98.5 180 GLN B N 1
ATOM 3399 C CA . GLN B 1 180 ? -2.922 -12.805 -5.355 1 98.5 180 GLN B CA 1
ATOM 3400 C C . GLN B 1 180 ? -3.844 -13.391 -6.422 1 98.5 180 GLN B C 1
ATOM 3402 O O . GLN B 1 180 ? -3.609 -14.5 -6.914 1 98.5 180 GLN B O 1
ATOM 3407 N N . THR B 1 181 ? -4.848 -12.633 -6.754 1 98.31 181 THR B N 1
ATOM 3408 C CA . THR B 1 181 ? -5.812 -13.07 -7.762 1 98.31 181 THR B CA 1
ATOM 3409 C C . THR B 1 181 ? -5.152 -13.156 -9.133 1 98.31 181 THR B C 1
ATOM 3411 O O . THR B 1 181 ? -5.367 -14.125 -9.867 1 98.31 181 THR B O 1
ATOM 3414 N N . ALA B 1 182 ? -4.355 -12.18 -9.5 1 98.5 182 ALA B N 1
ATOM 3415 C CA . ALA B 1 182 ? -3.678 -12.195 -10.789 1 98.5 182 ALA B CA 1
ATOM 3416 C C . ALA B 1 182 ? -2.783 -13.422 -10.93 1 98.5 182 ALA B C 1
ATOM 3418 O O . ALA B 1 182 ? -2.834 -14.125 -11.945 1 98.5 182 ALA B O 1
ATOM 3419 N N . LYS B 1 183 ? -2.059 -13.75 -9.898 1 97.56 183 LYS B N 1
ATOM 3420 C CA . LYS B 1 183 ? -1.154 -14.891 -9.945 1 97.56 183 LYS B CA 1
ATOM 3421 C C . LYS B 1 183 ? -1.93 -16.203 -9.961 1 97.56 183 LYS B C 1
ATOM 3423 O O . LYS B 1 183 ? -1.472 -17.203 -10.531 1 97.56 183 LYS B O 1
ATOM 3428 N N . GLY B 1 184 ? -3.059 -16.203 -9.383 1 96.31 184 GLY B N 1
ATOM 3429 C CA . GLY B 1 184 ? -3.871 -17.406 -9.32 1 96.31 184 GLY B CA 1
ATOM 3430 C C . GLY B 1 184 ? -4.684 -17.656 -10.578 1 96.31 184 GLY B C 1
ATOM 3431 O O . GLY B 1 184 ? -4.762 -18.781 -11.07 1 96.31 184 GLY B O 1
ATOM 3432 N N . ARG B 1 185 ? -5.23 -16.594 -11.125 1 97.44 185 ARG B N 1
ATOM 3433 C CA . ARG B 1 185 ? -6.195 -16.75 -12.203 1 97.44 185 ARG B CA 1
ATOM 3434 C C . ARG B 1 185 ? -5.52 -16.609 -13.562 1 97.44 185 ARG B C 1
ATOM 3436 O O . ARG B 1 185 ? -6.051 -17.062 -14.578 1 97.44 185 ARG B O 1
ATOM 3443 N N . PHE B 1 186 ? -4.406 -15.914 -13.594 1 98.12 186 PHE B N 1
ATOM 3444 C CA . PHE B 1 186 ? -3.656 -15.766 -14.836 1 98.12 186 PHE B CA 1
ATOM 3445 C C . PHE B 1 186 ? -2.391 -16.609 -14.812 1 98.12 186 PHE B C 1
ATOM 3447 O O . PHE B 1 186 ? -1.305 -16.125 -15.133 1 98.12 186 PHE B O 1
ATOM 3454 N N . ASN B 1 187 ? -2.523 -17.891 -14.508 1 95.06 187 ASN B N 1
ATOM 3455 C CA . ASN B 1 187 ? -1.365 -18.75 -14.297 1 95.06 187 ASN B CA 1
ATOM 3456 C C . ASN B 1 187 ? -1.012 -19.531 -15.562 1 95.06 187 ASN B C 1
ATOM 3458 O O . ASN B 1 187 ? -0.028 -20.281 -15.578 1 95.06 187 ASN B O 1
ATOM 3462 N N . GLY B 1 188 ? -1.824 -19.5 -16.625 1 94.94 188 GLY B N 1
ATOM 3463 C CA . GLY B 1 188 ? -1.52 -20.125 -17.906 1 94.94 188 GLY B CA 1
ATOM 3464 C C . GLY B 1 188 ? -1.833 -21.609 -17.938 1 94.94 188 GLY B C 1
ATOM 3465 O O . GLY B 1 188 ? -1.51 -22.297 -18.922 1 94.94 188 GLY B O 1
ATOM 3466 N N . VAL B 1 189 ? -2.457 -22.094 -16.906 1 92.25 189 VAL B N 1
ATOM 3467 C CA . VAL B 1 189 ? -2.746 -23.516 -16.797 1 92.25 189 VAL B CA 1
ATOM 3468 C C . VAL B 1 189 ? -4.191 -23.781 -17.219 1 92.25 189 VAL B C 1
ATOM 3470 O O . VAL B 1 189 ? -5.086 -22.984 -16.891 1 92.25 189 VAL B O 1
ATOM 3473 N N . ASN B 1 190 ? -4.465 -24.906 -17.938 1 93.25 190 ASN B N 1
ATOM 3474 C CA . ASN B 1 190 ? -5.793 -25.391 -18.312 1 93.25 190 ASN B CA 1
ATOM 3475 C C . ASN B 1 190 ? -6.586 -24.312 -19.047 1 93.25 190 ASN B C 1
ATOM 3477 O O . ASN B 1 190 ? -7.742 -24.047 -18.703 1 93.25 190 ASN B O 1
ATOM 3481 N N . GLY B 1 191 ? -5.953 -23.547 -19.891 1 93.5 191 GLY B N 1
ATOM 3482 C CA . GLY B 1 191 ? -6.641 -22.562 -20.719 1 93.5 191 GLY B CA 1
ATOM 3483 C C . GLY B 1 191 ? -6.73 -21.203 -20.078 1 93.5 191 GLY B C 1
ATOM 3484 O O . GLY B 1 191 ? -7.242 -20.25 -20.688 1 93.5 191 GLY B O 1
ATOM 3485 N N . ALA B 1 192 ? -6.309 -21.047 -18.875 1 95.75 192 ALA B N 1
ATOM 3486 C CA . ALA B 1 192 ? -6.285 -19.75 -18.219 1 95.75 192 ALA B CA 1
ATOM 3487 C C . ALA B 1 192 ? -5.277 -18.812 -18.891 1 95.75 192 ALA B C 1
ATOM 3489 O O . ALA B 1 192 ? -4.285 -19.281 -19.469 1 95.75 192 ALA B O 1
ATOM 3490 N N . PRO B 1 193 ? -5.594 -17.5 -18.859 1 97.25 193 PRO B N 1
ATOM 3491 C CA . PRO B 1 193 ? -4.609 -16.562 -19.391 1 97.25 193 PRO B CA 1
ATOM 3492 C C . PRO B 1 193 ? -3.258 -16.641 -18.688 1 97.25 193 PRO B C 1
ATOM 3494 O O . PRO B 1 193 ? -3.182 -17.109 -17.547 1 97.25 193 PRO B O 1
ATOM 3497 N N . ASN B 1 194 ? -2.252 -16.234 -19.469 1 97.38 194 ASN B N 1
ATOM 3498 C CA . ASN B 1 194 ? -0.889 -16.234 -18.938 1 97.38 194 ASN B CA 1
ATOM 3499 C C . ASN B 1 194 ? -0.44 -14.82 -18.578 1 97.38 194 ASN B C 1
ATOM 3501 O O . ASN B 1 194 ? -0.257 -13.977 -19.453 1 97.38 194 ASN B O 1
ATOM 3505 N N . TYR B 1 195 ? -0.176 -14.641 -17.312 1 97.88 195 TYR B N 1
ATOM 3506 C CA . TYR B 1 195 ? 0.073 -13.305 -16.781 1 97.88 195 TYR B CA 1
ATOM 3507 C C . TYR B 1 195 ? 1.211 -12.617 -17.531 1 97.88 195 TYR B C 1
ATOM 3509 O O . TYR B 1 195 ? 1.092 -11.461 -17.938 1 97.88 195 TYR B O 1
ATOM 3517 N N . PRO B 1 196 ? 2.359 -13.305 -17.828 1 96.88 196 PRO B N 1
ATOM 3518 C CA . PRO B 1 196 ? 3.486 -12.648 -18.5 1 96.88 196 PRO B CA 1
ATOM 3519 C C . PRO B 1 196 ? 3.139 -12.172 -19.906 1 96.88 196 PRO B C 1
ATOM 3521 O O . PRO B 1 196 ? 3.869 -11.367 -20.484 1 96.88 196 PRO B O 1
ATOM 3524 N N . ASP B 1 197 ? 2.098 -12.641 -20.406 1 97.25 197 ASP B N 1
ATOM 3525 C CA . ASP B 1 197 ? 1.674 -12.188 -21.734 1 97.25 197 ASP B CA 1
ATOM 3526 C C . ASP B 1 197 ? 0.849 -10.906 -21.641 1 97.25 197 ASP B C 1
ATOM 3528 O O . ASP B 1 197 ? 0.448 -10.336 -22.656 1 97.25 197 ASP B O 1
ATOM 3532 N N . LEU B 1 198 ? 0.534 -10.516 -20.438 1 97.81 198 LEU B N 1
ATOM 3533 C CA . LEU B 1 198 ? -0.243 -9.312 -20.156 1 97.81 198 LEU B CA 1
ATOM 3534 C C . LEU B 1 198 ? -1.573 -9.336 -20.906 1 97.81 198 LEU B C 1
ATOM 3536 O O . LEU B 1 198 ? -1.861 -8.438 -21.703 1 97.81 198 LEU B O 1
ATOM 3540 N N . PRO B 1 199 ? -2.346 -10.336 -20.656 1 98.25 199 PRO B N 1
ATOM 3541 C CA . PRO B 1 199 ? -3.682 -10.359 -21.25 1 98.25 199 PRO B CA 1
ATOM 3542 C C . PRO B 1 199 ? -4.535 -9.164 -20.859 1 98.25 199 PRO B C 1
ATOM 3544 O O . PRO B 1 199 ? -4.219 -8.469 -19.875 1 98.25 199 PRO B O 1
ATOM 3547 N N . GLU B 1 200 ? -5.605 -8.898 -21.578 1 98.12 200 GLU B N 1
ATOM 3548 C CA . GLU B 1 200 ? -6.473 -7.754 -21.344 1 98.12 200 GLU B CA 1
ATOM 3549 C C . GLU B 1 200 ? -6.953 -7.719 -19.891 1 98.12 200 GLU B C 1
ATOM 3551 O O . GLU B 1 200 ? -6.992 -6.652 -19.266 1 98.12 200 GLU B O 1
ATOM 3556 N N . GLU B 1 201 ? -7.312 -8.805 -19.328 1 98.31 201 GLU B N 1
ATOM 3557 C CA . GLU B 1 201 ? -7.789 -8.883 -17.953 1 98.31 201 GLU B CA 1
ATOM 3558 C C . GLU B 1 201 ? -6.719 -8.406 -16.984 1 98.31 201 GLU B C 1
ATOM 3560 O O . GLU B 1 201 ? -7.035 -7.77 -15.969 1 98.31 201 GLU B O 1
ATOM 3565 N N . ALA B 1 202 ? -5.48 -8.742 -17.281 1 98.69 202 ALA B N 1
ATOM 3566 C CA . ALA B 1 202 ? -4.387 -8.305 -16.422 1 98.69 202 ALA B CA 1
ATOM 3567 C C . ALA B 1 202 ? -4.25 -6.789 -16.438 1 98.69 202 ALA B C 1
ATOM 3569 O O . ALA B 1 202 ? -3.914 -6.18 -15.414 1 98.69 202 ALA B O 1
ATOM 3570 N N . ILE B 1 203 ? -4.492 -6.18 -17.562 1 98.62 203 ILE B N 1
ATOM 3571 C CA . ILE B 1 203 ? -4.457 -4.723 -17.672 1 98.62 203 ILE B CA 1
ATOM 3572 C C . ILE B 1 203 ? -5.531 -4.117 -16.766 1 98.62 203 ILE B C 1
ATOM 3574 O O . ILE B 1 203 ? -5.285 -3.115 -16.094 1 98.62 203 ILE B O 1
ATOM 3578 N N . PHE B 1 204 ? -6.723 -4.703 -16.734 1 98.69 204 PHE B N 1
ATOM 3579 C CA . PHE B 1 204 ? -7.785 -4.238 -15.844 1 98.69 204 PHE B CA 1
ATOM 3580 C C . PHE B 1 204 ? -7.352 -4.336 -14.391 1 98.69 204 PHE B C 1
ATOM 3582 O O . PHE B 1 204 ? -7.441 -3.357 -13.641 1 98.69 204 PHE B O 1
ATOM 3589 N N . VAL B 1 205 ? -6.844 -5.512 -14.023 1 98.81 205 VAL B N 1
ATOM 3590 C CA . VAL B 1 205 ? -6.469 -5.758 -12.641 1 98.81 205 VAL B CA 1
ATOM 3591 C C . VAL B 1 205 ? -5.359 -4.793 -12.219 1 98.81 205 VAL B C 1
ATOM 3593 O O . VAL B 1 205 ? -5.441 -4.168 -11.156 1 98.81 205 VAL B O 1
ATOM 3596 N N . ASN B 1 206 ? -4.344 -4.59 -13.078 1 98.88 206 ASN B N 1
ATOM 3597 C CA . ASN B 1 206 ? -3.248 -3.668 -12.797 1 98.88 206 ASN B CA 1
ATOM 3598 C C . ASN B 1 206 ? -3.742 -2.23 -12.672 1 98.88 206 ASN B C 1
ATOM 3600 O O . ASN B 1 206 ? -3.33 -1.503 -11.766 1 98.88 206 ASN B O 1
ATOM 3604 N N . THR B 1 207 ? -4.605 -1.855 -13.547 1 98.88 207 THR B N 1
ATOM 3605 C CA . THR B 1 207 ? -5.105 -0.485 -13.578 1 98.88 207 THR B CA 1
ATOM 3606 C C . THR B 1 207 ? -5.941 -0.184 -12.336 1 98.88 207 THR B C 1
ATOM 3608 O O . THR B 1 207 ? -5.824 0.894 -11.75 1 98.88 207 THR B O 1
ATOM 3611 N N . ILE B 1 208 ? -6.754 -1.11 -11.953 1 98.88 208 ILE B N 1
ATOM 3612 C CA . ILE B 1 208 ? -7.566 -0.956 -10.75 1 98.88 208 ILE B CA 1
ATOM 3613 C C . ILE B 1 208 ? -6.66 -0.736 -9.539 1 98.88 208 ILE B C 1
ATOM 3615 O O . ILE B 1 208 ? -6.887 0.181 -8.75 1 98.88 208 ILE B O 1
ATOM 3619 N N . ALA B 1 209 ? -5.66 -1.554 -9.445 1 98.94 209 ALA B N 1
ATOM 3620 C CA . ALA B 1 209 ? -4.73 -1.449 -8.328 1 98.94 209 ALA B CA 1
ATOM 3621 C C . ALA B 1 209 ? -4.012 -0.104 -8.328 1 98.94 209 ALA B C 1
ATOM 3623 O O . ALA B 1 209 ? -3.867 0.536 -7.285 1 98.94 209 ALA B O 1
ATOM 3624 N N . ILE B 1 210 ? -3.6 0.34 -9.469 1 98.81 210 ILE B N 1
ATOM 3625 C CA . ILE B 1 210 ? -2.902 1.616 -9.586 1 98.81 210 ILE B CA 1
ATOM 3626 C C . ILE B 1 210 ? -3.842 2.756 -9.195 1 98.81 210 ILE B C 1
ATOM 3628 O O . ILE B 1 210 ? -3.426 3.713 -8.539 1 98.81 210 ILE B O 1
ATOM 3632 N N . ALA B 1 211 ? -5.062 2.666 -9.586 1 98.88 211 ALA B N 1
ATOM 3633 C CA . ALA B 1 211 ? -6.047 3.678 -9.219 1 98.88 211 ALA B CA 1
ATOM 3634 C C . ALA B 1 211 ? -6.23 3.748 -7.707 1 98.88 211 ALA B C 1
ATOM 3636 O O . ALA B 1 211 ? -6.352 4.836 -7.141 1 98.88 211 ALA B O 1
ATOM 3637 N N . ILE B 1 212 ? -6.238 2.646 -7.086 1 98.88 212 ILE B N 1
ATOM 3638 C CA . ILE B 1 212 ? -6.402 2.588 -5.637 1 98.88 212 ILE B CA 1
ATOM 3639 C C . ILE B 1 212 ? -5.191 3.215 -4.953 1 98.88 212 ILE B C 1
ATOM 3641 O O . ILE B 1 212 ? -5.332 3.969 -3.988 1 98.88 212 ILE B O 1
ATOM 3645 N N . ILE B 1 213 ? -4.035 2.932 -5.461 1 98.75 213 ILE B N 1
ATOM 3646 C CA . ILE B 1 213 ? -2.818 3.527 -4.926 1 98.75 213 ILE B CA 1
ATOM 3647 C C . ILE B 1 213 ? -2.861 5.043 -5.105 1 98.75 213 ILE B C 1
ATOM 3649 O O . ILE B 1 213 ? -2.531 5.793 -4.188 1 98.75 213 ILE B O 1
ATOM 3653 N N . ALA B 1 214 ? -3.305 5.496 -6.238 1 98.44 214 ALA B N 1
ATOM 3654 C CA . ALA B 1 214 ? -3.42 6.93 -6.504 1 98.44 214 ALA B CA 1
ATOM 3655 C C . ALA B 1 214 ? -4.391 7.59 -5.527 1 98.44 214 ALA B C 1
ATOM 3657 O O . ALA B 1 214 ? -4.141 8.695 -5.047 1 98.44 214 ALA B O 1
ATOM 3658 N N . LEU B 1 215 ? -5.43 6.941 -5.23 1 98.44 215 LEU B N 1
ATOM 3659 C CA . LEU B 1 215 ? -6.402 7.449 -4.27 1 98.44 215 LEU B CA 1
ATOM 3660 C C . LEU B 1 215 ? -5.77 7.605 -2.891 1 98.44 215 LEU B C 1
ATOM 3662 O O . LEU B 1 215 ? -6.047 8.578 -2.182 1 98.44 215 LEU B O 1
ATOM 3666 N N . THR B 1 216 ? -4.945 6.637 -2.521 1 97.62 216 THR B N 1
ATOM 3667 C CA . THR B 1 216 ? -4.301 6.645 -1.213 1 97.62 216 THR B CA 1
ATOM 3668 C C . THR B 1 216 ? -3.357 7.836 -1.082 1 97.62 216 THR B C 1
ATOM 3670 O O . THR B 1 216 ? -3.156 8.359 0.017 1 97.62 216 THR B O 1
ATOM 3673 N N . ILE B 1 217 ? -2.855 8.273 -2.172 1 95.56 217 ILE B N 1
ATOM 3674 C CA . ILE B 1 217 ? -1.96 9.43 -2.201 1 95.56 217 ILE B CA 1
ATOM 3675 C C . ILE B 1 217 ? -2.775 10.719 -2.213 1 95.56 217 ILE B C 1
ATOM 3677 O O . ILE B 1 217 ? -2.434 11.68 -1.523 1 95.56 217 ILE B O 1
ATOM 3681 N N . LEU B 1 218 ? -3.852 10.734 -2.861 1 95.69 218 LEU B N 1
ATOM 3682 C CA . LEU B 1 218 ? -4.641 11.938 -3.111 1 95.69 218 LEU B CA 1
ATOM 3683 C C . LEU B 1 218 ? -5.457 12.312 -1.881 1 95.69 218 LEU B C 1
ATOM 3685 O O . LEU B 1 218 ? -5.594 13.492 -1.558 1 95.69 218 LEU B O 1
ATOM 3689 N N . LEU B 1 219 ? -5.957 11.383 -1.179 1 94.94 219 LEU B N 1
ATOM 3690 C CA . LEU B 1 219 ? -6.926 11.648 -0.12 1 94.94 219 LEU B CA 1
ATOM 3691 C C . LEU B 1 219 ? -6.277 12.414 1.028 1 94.94 219 LEU B C 1
ATOM 3693 O O . LEU B 1 219 ? -6.848 13.383 1.537 1 94.94 219 LEU B O 1
ATOM 3697 N N . PRO B 1 220 ? -5.098 12.07 1.432 1 90.81 220 PRO B N 1
ATOM 3698 C CA . PRO B 1 220 ? -4.469 12.883 2.477 1 90.81 220 PRO B CA 1
ATOM 3699 C C . PRO B 1 220 ? -4.234 14.328 2.039 1 90.81 220 PRO B C 1
ATOM 3701 O O . PRO B 1 220 ? -4.332 15.242 2.857 1 90.81 220 PRO B O 1
ATOM 3704 N N . 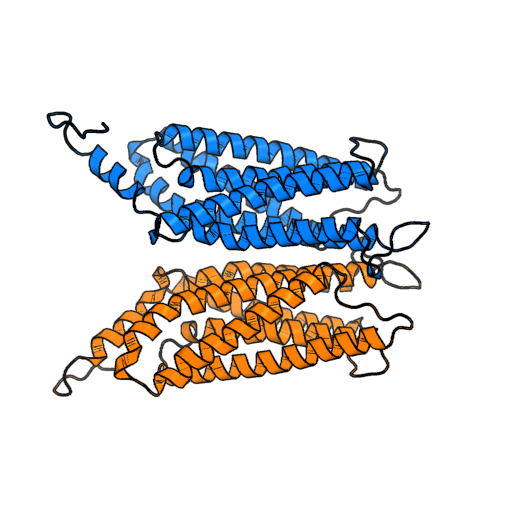LEU B 1 221 ? -3.963 14.531 0.827 1 88.5 221 LEU B N 1
ATOM 3705 C CA . LEU B 1 221 ? -3.762 15.891 0.321 1 88.5 221 LEU B CA 1
ATOM 3706 C C . LEU B 1 221 ? -5.055 16.688 0.401 1 88.5 221 LEU B C 1
ATOM 3708 O O . LEU B 1 221 ? -5.02 17.906 0.633 1 88.5 221 LEU B O 1
ATOM 3712 N N . LEU B 1 222 ? -6.102 16.062 0.281 1 90.31 222 LEU B N 1
ATOM 3713 C CA . LEU B 1 222 ? -7.406 16.703 0.296 1 90.31 222 LEU B CA 1
ATOM 3714 C C . LEU B 1 222 ? -7.898 16.906 1.726 1 90.31 222 LEU B C 1
ATOM 3716 O O . LEU B 1 222 ? -8.617 17.859 2.012 1 90.31 222 LEU B O 1
ATOM 3720 N N . LEU B 1 223 ? -7.461 16.078 2.629 1 88.75 223 LEU B N 1
ATOM 3721 C CA . LEU B 1 223 ? -8.07 16.062 3.953 1 88.75 223 LEU B CA 1
ATOM 3722 C C . LEU B 1 223 ? -7.188 16.781 4.965 1 88.75 223 LEU B C 1
ATOM 3724 O O . LEU B 1 223 ? -7.68 17.312 5.961 1 88.75 223 LEU B O 1
ATOM 3728 N N . VAL B 1 224 ? -5.918 16.734 4.84 1 75.94 224 VAL B N 1
ATOM 3729 C CA . VAL B 1 224 ? -5.027 17.266 5.875 1 75.94 224 VAL B CA 1
ATOM 3730 C C . VAL B 1 224 ? -4.512 18.641 5.469 1 75.94 224 VAL B C 1
ATOM 3732 O O . VAL B 1 224 ? -4.23 19.484 6.324 1 75.94 224 VAL B O 1
ATOM 3735 N N . ARG B 1 225 ? -4.395 19.016 4.305 1 64.38 225 ARG B N 1
ATOM 3736 C CA . ARG B 1 225 ? -3.773 20.281 3.951 1 64.38 225 ARG B CA 1
ATOM 3737 C C . ARG B 1 225 ? -4.695 21.453 4.277 1 64.38 225 ARG B C 1
ATOM 3739 O O . ARG B 1 225 ? -5.832 21.516 3.805 1 64.38 225 ARG B O 1
ATOM 3746 N N . THR B 1 226 ? -4.289 22.109 5.336 1 59.19 226 THR B N 1
ATOM 3747 C CA . THR B 1 226 ? -4.922 23.266 5.969 1 59.19 226 THR B CA 1
ATOM 3748 C C . THR B 1 226 ? -5.215 24.359 4.941 1 59.19 226 THR B C 1
ATOM 3750 O O . THR B 1 226 ? -6.176 25.109 5.09 1 59.19 226 THR B O 1
ATOM 3753 N N . THR B 1 227 ? -4.312 24.469 3.994 1 54.66 227 THR B N 1
ATOM 3754 C CA . THR B 1 227 ? -4.52 25.594 3.084 1 54.66 227 THR B CA 1
ATOM 3755 C C . THR B 1 227 ? -5.91 25.531 2.457 1 54.66 227 THR B C 1
ATOM 3757 O O . THR B 1 227 ? -6.43 26.531 1.98 1 54.66 227 THR B O 1
ATOM 3760 N N . PHE B 1 228 ? -6.441 24.391 2.717 1 50.19 228 PHE B N 1
ATOM 3761 C CA . PHE B 1 228 ? -7.754 24.266 2.088 1 50.19 228 PHE B CA 1
ATOM 3762 C C . PHE B 1 228 ? -8.867 24.453 3.111 1 50.19 228 PHE B C 1
ATOM 3764 O O . PHE B 1 228 ? -10.047 24.422 2.768 1 50.19 228 PHE B O 1
ATOM 3771 N N . ASN B 1 229 ? -8.484 24.484 4.418 1 51.16 229 ASN B N 1
ATOM 3772 C CA . ASN B 1 229 ? -9.461 24.547 5.5 1 51.16 229 ASN B CA 1
ATOM 3773 C C . ASN B 1 229 ? -10.008 25.953 5.672 1 51.16 229 ASN B C 1
ATOM 3775 O O . ASN B 1 229 ? -10.695 26.234 6.66 1 51.16 229 ASN B O 1
ATOM 3779 N N . SER B 1 230 ? -9.781 26.891 4.938 1 42.72 230 SER B N 1
ATOM 3780 C CA . SER B 1 230 ? -10.219 28.25 5.25 1 42.72 230 SER B CA 1
ATOM 3781 C C . SER B 1 230 ? -11.711 28.297 5.574 1 42.72 230 SER B C 1
ATOM 3783 O O . SER B 1 230 ? -12.164 29.188 6.285 1 42.72 230 SER B O 1
ATOM 3785 N N . CYS B 1 231 ? -12.43 27.438 4.988 1 39.91 231 CYS B N 1
ATOM 3786 C CA . CYS B 1 231 ? -13.828 27.844 5.086 1 39.91 231 CYS B CA 1
ATOM 3787 C C . CYS B 1 231 ? -14.422 27.438 6.43 1 39.91 231 CYS B C 1
ATOM 3789 O O . CYS B 1 231 ? -15.422 28 6.863 1 39.91 231 CYS B O 1
ATOM 3791 N N . ALA B 1 232 ? -13.969 26.422 7.176 1 41.19 232 ALA B N 1
ATOM 3792 C CA . ALA B 1 232 ? -14.695 25.953 8.352 1 41.19 232 ALA B CA 1
ATOM 3793 C C . ALA B 1 232 ? -14.492 26.906 9.539 1 41.19 232 ALA B C 1
ATOM 3795 O O . ALA B 1 232 ? -15.336 26.984 10.43 1 41.19 232 ALA B O 1
ATOM 3796 N N . ALA B 1 233 ? -13.398 27.578 9.727 1 38.47 233 ALA B N 1
ATOM 3797 C CA . ALA B 1 233 ? -13.18 28.5 10.844 1 38.47 233 ALA B CA 1
ATOM 3798 C C . ALA B 1 233 ? -14.195 29.641 10.828 1 38.47 233 ALA B C 1
ATOM 3800 O O . ALA B 1 233 ? -14.492 30.234 11.867 1 38.47 233 ALA B O 1
ATOM 3801 N N . TYR B 1 234 ? -14.633 29.938 9.711 1 35.06 234 TYR B N 1
ATOM 3802 C CA . TYR B 1 234 ? -15.531 31.078 9.711 1 35.06 234 TYR B CA 1
ATOM 3803 C C . TYR B 1 234 ? -16.844 30.75 10.414 1 35.06 234 TYR B C 1
ATOM 3805 O O . TYR B 1 234 ? -17.406 31.594 11.125 1 35.06 234 TYR B O 1
ATOM 3813 N N . SER B 1 235 ? -17.281 29.484 10.375 1 36.72 235 SER B N 1
ATOM 3814 C CA . SER B 1 235 ? -18.625 29.297 10.875 1 36.72 235 SER B CA 1
ATOM 3815 C C . SER B 1 235 ? -18.641 29.203 12.398 1 36.72 235 SER B C 1
ATOM 3817 O O . SER B 1 235 ? -19.656 29.5 13.031 1 36.72 235 SER B O 1
ATOM 3819 N N . GLU B 1 236 ? -17.609 28.609 13.055 1 36.78 236 GLU B N 1
ATOM 3820 C CA . GLU B 1 236 ? -17.719 28.516 14.508 1 36.78 236 GLU B CA 1
ATOM 3821 C C . GLU B 1 236 ? -17.609 29.891 15.164 1 36.78 236 GLU B C 1
ATOM 3823 O O . GLU B 1 236 ? -18.125 30.094 16.266 1 36.78 236 GLU B O 1
ATOM 3828 N N . GLU B 1 237 ? -16.812 30.75 14.672 1 34.25 237 GLU B N 1
ATOM 3829 C CA . GLU B 1 237 ? -16.766 32.062 15.305 1 34.25 237 GLU B CA 1
ATOM 3830 C C . GLU B 1 237 ? -18.109 32.781 15.234 1 34.25 237 GLU B C 1
ATOM 3832 O O . GLU B 1 237 ? -18.484 33.531 16.141 1 34.25 237 GLU B O 1
ATOM 3837 N N . LYS B 1 238 ? -18.922 32.531 14.156 1 38.62 238 LYS B N 1
ATOM 3838 C CA . LYS B 1 238 ? -20.156 33.312 14.086 1 38.62 238 LYS B CA 1
ATOM 3839 C C . LYS B 1 238 ? -21.234 32.75 15.008 1 38.62 238 LYS B C 1
ATOM 3841 O O . LYS B 1 238 ? -22.297 33.344 15.164 1 38.62 238 LYS B O 1
ATOM 3846 N N . GLY B 1 239 ? -21.141 31.531 15.539 1 34.5 239 GLY B N 1
ATOM 3847 C CA . GLY B 1 239 ? -22.234 31.172 16.422 1 34.5 239 GLY B CA 1
ATOM 3848 C C . GLY B 1 239 ? -22.266 31.969 17.703 1 34.5 239 GLY B C 1
ATOM 3849 O O . GLY B 1 239 ? -23.219 31.875 18.484 1 34.5 239 GLY B O 1
ATOM 3850 N N . TYR B 1 240 ? -21.188 32.406 18.234 1 32.22 240 TYR B N 1
ATOM 3851 C CA . TYR B 1 240 ? -21.359 33.188 19.453 1 32.22 240 TYR B CA 1
ATOM 3852 C C . TYR B 1 240 ? -21.734 34.625 19.125 1 32.22 240 TYR B C 1
ATOM 3854 O O . TYR B 1 240 ? -21.75 35.469 20 1 32.22 240 TYR B O 1
ATOM 3862 N N . ILE B 1 241 ? -21.688 35.062 17.844 1 30.94 241 ILE B N 1
ATOM 3863 C CA . ILE B 1 241 ? -22.203 36.438 17.719 1 30.94 241 ILE B CA 1
ATOM 3864 C C . ILE B 1 241 ? -23.688 36.438 18.078 1 30.94 241 ILE B C 1
ATOM 3866 O O . ILE B 1 241 ? -24.422 35.5 17.797 1 30.94 241 ILE B O 1
ATOM 3870 N N . LYS B 1 242 ? -24.266 37.625 18.75 1 32.84 242 LYS B N 1
ATOM 3871 C CA . LYS B 1 242 ? -25.516 38.188 19.203 1 32.84 242 LYS B CA 1
ATOM 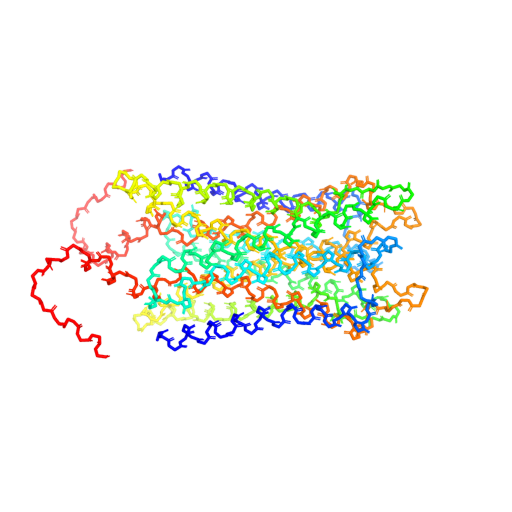3872 C C . LYS B 1 242 ? -26.625 37.969 18.172 1 32.84 242 LYS B C 1
ATOM 3874 O O . LYS B 1 242 ? -26.359 37.938 16.969 1 32.84 242 LYS B O 1
ATOM 3879 N N . LEU B 1 243 ? -27.969 37.344 18.469 1 28.7 243 LEU B N 1
ATOM 3880 C CA . LEU B 1 243 ? -29.328 37.531 17.984 1 28.7 243 LEU B CA 1
ATOM 3881 C C . LEU B 1 243 ? -29.531 38.906 17.406 1 28.7 243 LEU B C 1
ATOM 3883 O O . LEU B 1 243 ? -30.594 39.188 16.828 1 28.7 243 LEU B O 1
ATOM 3887 N N . ASN B 1 244 ? -28.984 39.938 18 1 27.25 244 ASN B N 1
ATOM 3888 C CA . ASN B 1 244 ? -29.562 41.188 17.5 1 27.25 244 ASN B CA 1
ATOM 3889 C C . ASN B 1 244 ? -29.391 41.312 15.984 1 27.25 244 ASN B C 1
ATOM 3891 O O . ASN B 1 244 ? -30.359 41.594 15.273 1 27.25 244 ASN B O 1
ATOM 3895 N N . THR B 1 245 ? -28.5 42.156 15.445 1 25.7 245 THR B N 1
ATOM 3896 C CA . THR B 1 245 ? -28.75 42.969 14.25 1 25.7 245 THR B CA 1
ATOM 3897 C C . THR B 1 245 ? -28.516 42.125 12.992 1 25.7 245 THR B C 1
ATOM 3899 O O . THR B 1 245 ? -29.359 42.125 12.078 1 25.7 245 THR B O 1
ATOM 3902 N N . PHE B 1 246 ? -27.312 42.281 12.211 1 24.77 246 PHE B N 1
ATOM 3903 C CA . PHE B 1 246 ? -27.188 42.5 10.773 1 24.77 246 PHE B CA 1
ATOM 3904 C C . PHE B 1 246 ? -27.344 41.219 10 1 24.77 246 PHE B C 1
ATOM 3906 O O . PHE B 1 246 ? -27.094 40.125 10.539 1 24.77 246 PHE B O 1
ATOM 3913 N N . VAL B 1 247 ? -27.75 41.188 8.609 1 25.91 247 VAL B N 1
ATOM 3914 C CA . VAL B 1 247 ? -28.062 40.812 7.238 1 25.91 247 VAL B CA 1
ATOM 3915 C C . VAL B 1 247 ? -26.891 40.031 6.633 1 25.91 247 VAL B C 1
ATOM 3917 O O . VAL B 1 247 ? -25.891 40.625 6.254 1 25.91 247 VAL B O 1
ATOM 3920 N N . CYS B 1 248 ? -26.156 39.281 7.25 1 24.77 248 CYS B N 1
ATOM 3921 C CA . CYS B 1 248 ? -25.219 38.656 6.332 1 24.77 248 CYS B CA 1
ATOM 3922 C C . CYS B 1 248 ? -25.922 38.125 5.09 1 24.77 248 CYS B C 1
ATOM 3924 O O . CYS B 1 248 ? -26.859 37.312 5.199 1 24.77 248 CYS B O 1
ATOM 3926 N N . LYS B 1 249 ? -25.922 38.906 4.004 1 22.8 249 LYS B N 1
ATOM 3927 C CA . LYS B 1 249 ? -26.438 38.781 2.643 1 22.8 249 LYS B CA 1
ATOM 3928 C C . LYS B 1 249 ? -26.016 37.438 2.039 1 22.8 249 LYS B C 1
ATOM 3930 O O . LYS B 1 249 ? -24.875 37.281 1.614 1 22.8 249 LYS B O 1
ATOM 3935 N N . CYS B 1 250 ? -26.25 36.406 2.607 1 23.52 250 CYS B N 1
ATOM 3936 C CA . CYS B 1 250 ? -26.469 35.25 1.745 1 23.52 250 CYS B CA 1
ATOM 3937 C C . CYS B 1 250 ? -27.5 35.562 0.675 1 23.52 250 CYS B C 1
ATOM 3939 O O . CYS B 1 250 ? -28.703 35.656 0.972 1 23.52 250 CYS B O 1
ATOM 3941 N N . ILE B 1 251 ? -27.234 36.781 0.03 1 21 251 ILE B N 1
ATOM 3942 C CA . ILE B 1 251 ? -28.031 36.844 -1.197 1 21 251 ILE B CA 1
ATOM 3943 C C . ILE B 1 251 ? -27.719 35.594 -2.049 1 21 251 ILE B C 1
ATOM 3945 O O . ILE B 1 251 ? -26.547 35.219 -2.211 1 21 251 ILE B O 1
#